Protein AF-A0A4R0TA39-F1 (afdb_monomer)

Solvent-accessible surface area (backbone atoms only — not comparable to full-atom values): 24036 Å² total; per-residue (Å²): 133,84,78,75,70,56,47,59,87,44,51,21,34,24,40,24,73,42,56,45,67,38,98,87,60,24,33,40,33,31,32,36,26,41,21,2,56,48,51,54,71,46,46,33,26,33,66,75,83,68,49,74,41,64,34,78,45,33,25,35,68,78,90,55,86,40,80,41,68,58,48,44,40,50,39,66,30,38,39,23,46,58,44,85,53,48,88,81,56,53,64,30,31,28,38,20,30,60,88,48,59,51,92,66,72,63,99,49,64,77,83,68,69,53,54,30,30,32,42,44,22,38,76,51,67,86,43,42,66,57,50,50,55,48,51,54,60,47,39,41,60,33,87,47,57,44,73,44,84,39,78,42,97,86,62,42,53,32,31,39,33,27,20,71,37,70,68,53,45,51,50,53,52,52,44,42,32,72,76,67,69,45,62,68,46,62,47,68,65,40,44,58,32,46,35,29,36,70,91,68,52,76,44,82,28,69,45,66,76,68,51,79,91,74,70,71,68,47,37,33,39,47,25,22,39,33,45,34,38,32,45,63,90,40,47,67,62,50,52,52,51,38,51,78,42,66,31,43,79,66,58,75,46,71,83,44,101,56,33,31,38,36,38,28,40,28,42,45,65,43,51,69,56,64,38,65,60,50,48,25,61,74,39,76,57,63,42,48,79,48,72,46,86,55,59,72,41,80,51,71,66,39,58,38,42,29,23,54,74,79,44,77,42,64,94,67,32,42,73,36,45,59,86,50,43,56,59,51,26,45,54,51,34,52,51,48,53,73,49,54,79,72,41,73,35,68,45,46,30,33,17,22,48,85,91,46,74,74,29,76,38,71,38,66,40,55,76,81,75,82,58,81,87,58,91,66,88,60,59,66,64,54,48,54,53,50,51,52,51,50,52,49,31,54,53,45,56,76,71,54,79,85,81,76,55,64,68,38,50,51,60,64,44,51,91,62,89,84,83,51,84,56,61,60,54,50,49,56,54,50,58,61,61,75,81,106

Foldseek 3Di:
DDAQAEEQCAFWKWAFAFWDQDPPLGIKTKIATQYHKAFQQFWKAWPVVRDIAGWPFKAAPPPHTDTDGMDTHGDITITRRSDNACVVPDHFIIMTGPVRGDPDHDPTDDQQAFFKKKKKAFQDPVCQVVLVVLLRNVCSRPVNWDWDWDAFPQRGTTIIIGHNADVRVVVSQVCCCPVSVTDIFMFQMAGWKWWQAPVRDTDTDRALVSPDQDHTDWIKFWKKWKKKKAFPVLVVVLVVLCVVQVKDWDDWDDPDPTMIITIIIGGPRSCSPCSVVSVCVSRVNRMDMDIDTDGMDIAQKFWKFKDKLNHTRRSLIDIDHPVCNLVSFAVLQVLLLVLADAAQEKIKIFIDGNPRTRDIDINDHDDDPQCPPVPDPPPPVVVVSVVVSVVVRVVCSVPPDRRGPVLSVSSSRDPDPDPDPPPSVVVVVVVVVVVD

Sequence (436 aa):
MPAPHGDPDAPARALIFDSVYDSYRGIVTYIRMEDGELHDREKVHMMGIGMTHDPIEIGVISPDMTRTKALGAGEVGYIITGAKDVSQSKVGDTLTSAVRPAAEPLPGYRDPKPMVYAGLFPIDNAQFPELRDALDKLKLNDAALIYTPETSVALGFGFRCGFLGLLHMEIVNERLSREFGLDLIQTAPNVTYDVTAEDGSQHHVTNPSEFPDGKIKKIVEPMVAADIITPKEFIGAVMDLCQDHRGIMGTMEYISTDRVEMHYRIPLAEIVFDFFDQLKSRTKGYASLDYHEDGEQSADLVKVDILIQGEKVDAFSAIVHRDKAYSYGVMMTKKLRSLIPRQQFEIPIQAAIGSRIIARENIRALRKDVLAKCYGGDITRKRKLLEKQKAGKKRMKMLGHVEVPQEAFIAALSTGEDSNDRDTKDKIRAAQKTEG

Radius of gyration: 28.84 Å; Cα contacts (8 Å, |Δi|>4): 863; chains: 1; bounding box: 66×56×96 Å

pLDDT: mean 82.74, std 11.48, range [28.34, 94.5]

Mean predicted aligned error: 11.79 Å

InterPro domains:
  IPR000640 Elongation factor EFG, domain V-like [PF00679] (219-304)
  IPR000640 Elongation factor EFG, domain V-like [SM00838] (218-306)
  IPR004161 Translation elongation factor EFTu-like, domain 2 [PF03144] (26-96)
  IPR006297 Elongation factor 4 [MF_00071] (1-418)
  IPR006297 Elongation factor 4 [PTHR43512] (2-414)
  IPR006297 Elongation factor 4 [TIGR01393] (1-415)
  IPR009000 Translation protein, beta-barrel domain superfamily [SSF50447] (1-109)
  IPR013842 GTP-binding protein LepA, C-terminal [PF06421] (308-413)
  IPR035647 EF-G domain III/V-like [SSF54980] (112-191)
  IPR035647 EF-G domain III/V-like [SSF54980] (219-314)
  IPR035654 Elongation factor 4, domain IV [cd03709] (221-300)
  IPR038363 LepA, C-terminal domain superfamily [G3DSA:3.30.70.2570] (300-374)

Nearest PDB structures (foldseek):
  5j8b-assembly1_z  TM=8.027E-01  e=4.204E-55  Thermus thermophilus HB8
  2ywe-assembly1_A  TM=9.495E-01  e=6.627E-50  Aquifex aeolicus VF5
  3cb4-assembly6_F  TM=9.043E-01  e=1.159E-49  Escherichia coli K-12
  3jce-assembly1_x  TM=7.771E-01  e=2.445E-51  Escherichia coli K-12
  3deg-assembly1_C  TM=7.911E-01  e=1.779E-47  Escherichia coli K-12

Structure (mmCIF, N/CA/C/O backbone):
data_AF-A0A4R0TA39-F1
#
_entry.id   AF-A0A4R0TA39-F1
#
loop_
_atom_site.group_PDB
_atom_site.id
_atom_site.type_symbol
_atom_site.label_atom_id
_atom_site.label_alt_id
_atom_site.label_comp_id
_atom_site.label_asym_id
_atom_site.label_entity_id
_atom_site.label_seq_id
_atom_site.pdbx_PDB_ins_code
_atom_site.Cartn_x
_atom_site.Cartn_y
_atom_site.Cartn_z
_atom_site.occupancy
_atom_site.B_iso_or_equiv
_atom_site.auth_seq_id
_atom_site.auth_comp_id
_atom_site.auth_asym_id
_atom_site.auth_atom_id
_atom_site.pdbx_PDB_model_num
ATOM 1 N N . 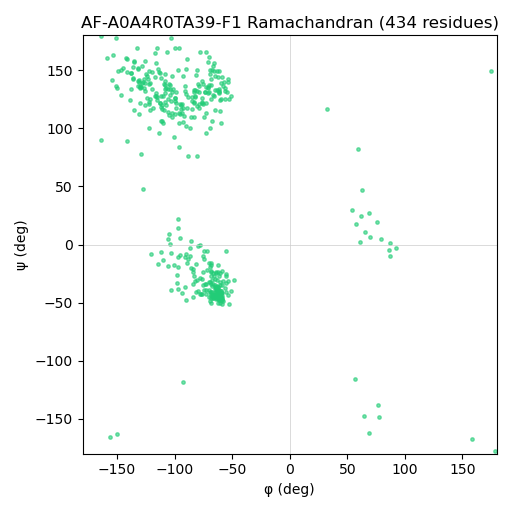MET A 1 1 ? 32.331 -11.649 -19.930 1.00 62.66 1 MET A N 1
ATOM 2 C CA . MET A 1 1 ? 30.983 -11.571 -20.530 1.00 62.66 1 MET A CA 1
ATOM 3 C C . MET A 1 1 ? 31.061 -12.081 -21.959 1.00 62.66 1 MET A C 1
ATOM 5 O O . MET A 1 1 ? 32.059 -11.769 -22.604 1.00 62.66 1 MET A O 1
ATOM 9 N N . PRO A 1 2 ? 30.087 -12.875 -22.433 1.00 80.94 2 PRO A N 1
ATOM 10 C CA . PRO A 1 2 ? 29.966 -13.195 -23.854 1.00 80.94 2 PRO A CA 1
ATOM 11 C C . PRO A 1 2 ? 29.597 -11.938 -24.660 1.00 80.94 2 PRO A C 1
ATOM 13 O O . PRO A 1 2 ? 29.026 -10.997 -24.107 1.00 80.94 2 PRO A O 1
ATOM 16 N N . ALA A 1 3 ? 29.960 -11.917 -25.944 1.00 84.44 3 ALA A N 1
ATOM 17 C CA . ALA A 1 3 ? 29.564 -10.851 -26.863 1.00 84.44 3 ALA A CA 1
ATOM 18 C C . ALA A 1 3 ? 28.043 -10.896 -27.115 1.00 84.44 3 ALA A C 1
ATOM 20 O O . ALA A 1 3 ? 27.466 -11.986 -27.049 1.00 84.44 3 ALA A O 1
ATOM 21 N N . PRO A 1 4 ? 27.392 -9.752 -27.392 1.00 82.94 4 PRO A N 1
ATOM 22 C CA . PRO A 1 4 ? 25.987 -9.742 -27.780 1.00 82.94 4 PRO A CA 1
ATOM 23 C C . PRO A 1 4 ? 25.774 -10.572 -29.053 1.00 82.94 4 PRO A C 1
ATOM 25 O O . PRO A 1 4 ? 26.633 -10.620 -29.936 1.00 82.94 4 PRO A O 1
ATOM 28 N N . HIS A 1 5 ? 24.633 -11.251 -29.115 1.00 79.44 5 HIS A N 1
ATOM 29 C CA . HIS A 1 5 ? 24.205 -12.051 -30.257 1.00 79.44 5 HIS A CA 1
ATOM 30 C C . HIS A 1 5 ? 23.112 -11.287 -31.002 1.00 79.44 5 HIS A C 1
ATOM 32 O O . HIS A 1 5 ? 22.243 -10.718 -30.354 1.00 79.44 5 HIS A O 1
ATOM 38 N N . GLY A 1 6 ? 23.161 -11.293 -32.331 1.00 79.94 6 GLY A N 1
ATOM 39 C CA . GLY A 1 6 ? 22.197 -10.597 -33.177 1.00 79.94 6 GLY A CA 1
ATOM 40 C C . GLY A 1 6 ? 22.597 -10.684 -34.642 1.00 79.94 6 GLY A C 1
ATOM 41 O O . GLY A 1 6 ? 23.791 -10.779 -34.939 1.00 79.94 6 GLY A O 1
ATOM 42 N N . ASP A 1 7 ? 21.619 -10.689 -35.543 1.00 84.19 7 ASP A N 1
ATOM 43 C CA . ASP A 1 7 ? 21.856 -10.636 -36.989 1.00 84.19 7 ASP A CA 1
ATOM 44 C C . ASP A 1 7 ? 21.757 -9.180 -37.488 1.00 84.19 7 ASP A C 1
ATOM 46 O O . ASP A 1 7 ? 20.661 -8.612 -37.474 1.00 84.19 7 ASP A O 1
ATOM 50 N N . PRO A 1 8 ? 22.860 -8.549 -37.937 1.00 83.50 8 PRO A N 1
ATOM 51 C CA . PRO A 1 8 ? 22.835 -7.184 -38.464 1.00 83.50 8 PRO A CA 1
ATOM 52 C C . PRO A 1 8 ? 22.005 -7.017 -39.747 1.00 83.50 8 PRO A C 1
ATOM 54 O O . PRO A 1 8 ? 21.540 -5.914 -40.023 1.00 83.50 8 PRO A O 1
ATOM 57 N N . ASP A 1 9 ? 21.798 -8.083 -40.529 1.00 83.62 9 ASP A N 1
ATOM 58 C CA . ASP A 1 9 ? 21.076 -8.026 -41.811 1.00 83.62 9 ASP A CA 1
ATOM 59 C C . ASP A 1 9 ? 19.561 -8.278 -41.660 1.00 83.62 9 ASP A C 1
ATOM 61 O O . ASP A 1 9 ? 18.765 -8.076 -42.600 1.00 83.62 9 ASP A O 1
ATOM 65 N N . ALA A 1 10 ? 19.131 -8.717 -40.476 1.00 87.12 10 ALA A N 1
ATOM 66 C CA . ALA A 1 10 ? 17.730 -8.925 -40.145 1.00 87.12 10 ALA A CA 1
ATOM 67 C C . ALA A 1 10 ? 16.966 -7.586 -40.010 1.00 87.12 10 ALA A C 1
ATOM 69 O O . ALA A 1 10 ? 17.566 -6.516 -39.890 1.00 87.12 10 ALA A O 1
A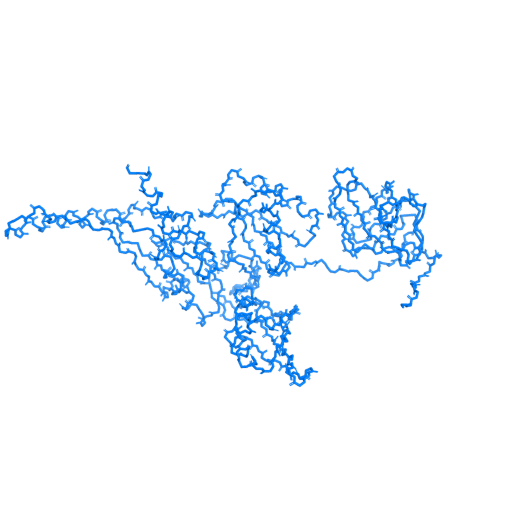TOM 70 N N . PRO A 1 11 ? 15.620 -7.594 -40.080 1.00 87.81 11 PRO A N 1
ATOM 71 C CA . PRO A 1 11 ? 14.819 -6.417 -39.749 1.00 87.81 11 PRO A CA 1
ATOM 72 C C . PRO A 1 11 ? 15.160 -5.887 -38.352 1.00 87.81 11 PRO A C 1
ATOM 74 O O . PRO A 1 11 ? 15.331 -6.677 -37.427 1.00 87.81 11 PRO A O 1
ATOM 77 N N . ALA A 1 12 ? 15.213 -4.562 -38.201 1.00 88.06 12 ALA A N 1
ATOM 78 C CA . ALA A 1 12 ? 15.550 -3.927 -36.934 1.00 88.06 12 ALA A CA 1
ATOM 79 C C . ALA A 1 12 ? 14.607 -4.379 -35.811 1.00 88.06 12 ALA A C 1
ATOM 81 O O . ALA A 1 12 ? 13.384 -4.245 -35.932 1.00 88.06 12 ALA A O 1
ATOM 82 N N . ARG A 1 13 ? 15.175 -4.888 -34.717 1.00 89.75 13 ARG A N 1
ATOM 83 C CA . ARG A 1 13 ? 14.460 -5.225 -33.484 1.00 89.75 13 ARG A CA 1
ATOM 84 C C . ARG A 1 13 ? 15.195 -4.621 -32.305 1.00 89.75 13 ARG A C 1
ATOM 86 O O . ARG A 1 13 ? 16.292 -5.057 -31.961 1.00 89.75 13 ARG A O 1
ATOM 93 N N . ALA A 1 14 ? 14.563 -3.643 -31.676 1.00 90.06 14 ALA A N 1
ATOM 94 C CA . ALA A 1 14 ? 15.072 -2.995 -30.486 1.00 90.06 14 ALA A CA 1
ATOM 95 C C . ALA A 1 14 ? 14.120 -3.238 -29.312 1.00 90.06 14 ALA A C 1
ATOM 97 O O . ALA A 1 14 ? 12.921 -2.981 -29.418 1.00 90.06 14 ALA A O 1
ATOM 98 N N . LEU A 1 15 ? 14.652 -3.723 -28.194 1.00 89.81 15 LEU A N 1
ATOM 99 C CA . LEU A 1 15 ? 13.925 -3.831 -26.937 1.00 89.81 15 LEU A CA 1
ATOM 100 C C . LEU A 1 15 ? 13.968 -2.483 -26.225 1.00 89.81 15 LEU A C 1
ATOM 102 O O . LEU A 1 15 ? 15.053 -1.990 -25.905 1.00 89.81 15 LEU A O 1
ATOM 106 N N . ILE A 1 16 ? 12.802 -1.919 -25.932 1.00 88.38 16 ILE A N 1
ATOM 107 C CA . ILE A 1 16 ? 12.700 -0.793 -25.007 1.00 88.38 16 ILE A CA 1
ATOM 108 C C . ILE A 1 16 ? 12.868 -1.353 -23.597 1.00 88.38 16 ILE A C 1
ATOM 110 O O . ILE A 1 16 ? 12.098 -2.217 -23.197 1.00 88.38 16 ILE A O 1
ATOM 114 N N . PHE A 1 17 ? 13.856 -0.900 -22.831 1.00 85.62 17 PHE A N 1
ATOM 115 C CA . PHE A 1 17 ? 14.050 -1.393 -21.456 1.00 85.62 17 PHE A CA 1
ATOM 116 C C . PHE A 1 17 ? 13.831 -0.325 -20.388 1.00 85.62 17 PHE A C 1
ATOM 118 O O . PHE A 1 17 ? 13.638 -0.678 -19.229 1.00 85.62 17 PHE A O 1
ATOM 125 N N . ASP A 1 18 ? 13.845 0.952 -20.763 1.00 83.06 18 ASP A N 1
ATOM 126 C CA . ASP A 1 18 ? 13.584 2.066 -19.856 1.00 83.06 18 ASP A CA 1
ATOM 127 C C . ASP A 1 18 ? 13.154 3.312 -20.656 1.00 83.06 18 ASP A C 1
ATOM 129 O O . ASP A 1 18 ? 13.383 3.404 -21.866 1.00 83.06 18 ASP A O 1
ATOM 133 N N . SER A 1 19 ? 12.508 4.272 -20.004 1.00 82.50 19 SER A N 1
ATOM 134 C CA . SER A 1 19 ? 12.052 5.521 -20.613 1.00 82.50 19 SER A CA 1
ATOM 135 C C . SER A 1 19 ? 12.043 6.645 -19.587 1.00 82.50 19 SER A C 1
ATOM 137 O O . SER A 1 19 ? 11.526 6.474 -18.488 1.00 82.50 19 SER A O 1
ATOM 139 N N . VAL A 1 20 ? 12.554 7.816 -19.963 1.00 81.00 20 VAL A N 1
ATOM 140 C CA . VAL A 1 20 ? 12.620 8.992 -19.088 1.00 81.00 20 VAL A CA 1
ATOM 141 C C . VAL A 1 20 ? 12.009 10.196 -19.787 1.00 81.00 20 VAL A C 1
ATOM 143 O O . VAL A 1 20 ? 12.227 10.425 -20.979 1.00 81.00 20 VAL A O 1
ATOM 146 N N . TYR A 1 21 ? 11.248 10.992 -19.039 1.00 80.81 21 TYR A N 1
ATOM 147 C CA . TYR A 1 21 ? 10.682 12.233 -19.548 1.00 80.81 21 TYR A CA 1
ATOM 148 C C . TYR A 1 21 ? 11.677 13.398 -19.431 1.00 80.81 21 TYR A C 1
ATOM 150 O O . TYR A 1 21 ? 12.116 13.750 -18.336 1.00 80.81 21 TYR A O 1
ATOM 158 N N . ASP A 1 22 ? 11.975 14.047 -20.558 1.00 81.25 22 ASP A N 1
ATOM 159 C CA . ASP A 1 22 ? 12.727 15.301 -20.628 1.00 81.25 22 ASP A CA 1
ATOM 160 C C . ASP A 1 22 ? 11.792 16.467 -20.994 1.00 81.25 22 ASP A C 1
ATOM 162 O O . ASP A 1 22 ? 10.975 16.387 -21.915 1.00 81.25 22 ASP A O 1
ATOM 166 N N . SER A 1 23 ? 11.917 17.590 -20.284 1.00 76.62 23 SER A N 1
ATOM 167 C CA . SER A 1 23 ? 11.028 18.749 -20.441 1.00 76.62 23 SER A CA 1
ATOM 168 C C . SER A 1 23 ? 11.167 19.478 -21.782 1.00 76.62 23 SER A C 1
ATOM 170 O O . SER A 1 23 ? 10.222 20.147 -22.205 1.00 76.62 23 SER A O 1
ATOM 172 N N . TYR A 1 24 ? 12.307 19.350 -22.462 1.00 79.31 24 TYR A N 1
ATOM 173 C CA . TYR A 1 24 ? 12.580 19.992 -23.749 1.00 79.31 24 TYR A CA 1
ATOM 174 C C . TYR A 1 24 ? 12.456 19.019 -24.917 1.00 79.31 24 TYR A C 1
ATOM 176 O O . TYR A 1 24 ? 11.975 19.396 -25.987 1.00 79.31 24 TYR A O 1
ATOM 184 N N . ARG A 1 25 ? 12.915 17.780 -24.727 1.00 76.88 25 ARG A N 1
ATOM 185 C CA . ARG A 1 25 ? 13.019 16.770 -25.788 1.00 76.88 25 ARG A CA 1
ATOM 186 C C . ARG A 1 25 ? 11.832 15.803 -25.825 1.00 76.88 25 ARG A C 1
ATOM 188 O O . ARG A 1 25 ? 11.675 15.088 -26.812 1.00 76.88 25 ARG A O 1
ATOM 195 N N . GLY A 1 26 ? 10.970 15.819 -24.808 1.00 82.19 26 GLY A N 1
ATOM 196 C CA . GLY A 1 26 ? 9.896 14.844 -24.644 1.00 82.19 26 GLY A CA 1
ATOM 197 C C . GLY A 1 26 ? 10.438 13.526 -24.096 1.00 82.19 26 GLY A C 1
ATOM 198 O O . GLY A 1 26 ? 11.403 13.509 -23.337 1.00 82.19 26 GLY A O 1
ATOM 199 N N . ILE A 1 27 ? 9.816 12.410 -24.464 1.00 81.12 27 ILE A N 1
ATOM 200 C CA . ILE A 1 27 ? 10.208 11.098 -23.941 1.00 81.12 27 ILE A CA 1
ATOM 201 C C . ILE A 1 27 ? 11.486 10.615 -24.619 1.00 81.12 27 ILE A C 1
ATOM 203 O O . ILE A 1 27 ? 11.537 10.431 -25.839 1.00 81.12 27 ILE A O 1
ATOM 207 N N . VAL A 1 28 ? 12.502 10.369 -23.799 1.00 87.44 28 VAL A N 1
ATOM 208 C CA . VAL A 1 28 ? 13.735 9.692 -24.182 1.00 87.44 28 VAL A CA 1
ATOM 209 C C . VAL A 1 28 ? 13.561 8.217 -23.856 1.00 87.44 28 VAL A C 1
ATOM 211 O O . VAL A 1 28 ? 13.437 7.835 -22.697 1.00 87.44 28 VAL A O 1
ATOM 214 N N . THR A 1 29 ? 13.515 7.384 -24.889 1.00 88.06 29 THR A N 1
ATOM 215 C CA . THR A 1 29 ? 13.329 5.939 -24.743 1.00 88.06 29 THR A CA 1
ATOM 216 C C . THR A 1 29 ? 14.675 5.246 -24.862 1.00 88.06 29 THR A C 1
ATOM 218 O O . THR A 1 29 ? 15.380 5.447 -25.852 1.00 88.06 29 THR A O 1
ATOM 221 N N . TYR A 1 30 ? 15.034 4.429 -23.878 1.00 89.69 30 TYR A N 1
ATOM 222 C CA . TYR A 1 30 ? 16.251 3.634 -23.900 1.00 89.69 30 TYR A CA 1
ATOM 223 C C . TYR A 1 30 ? 16.001 2.300 -24.576 1.00 89.69 30 TYR A C 1
ATOM 225 O O . TYR A 1 30 ? 15.079 1.558 -24.226 1.00 89.69 30 TYR A O 1
ATOM 233 N N . ILE A 1 31 ? 16.842 2.012 -25.562 1.00 90.81 31 ILE A N 1
ATOM 234 C CA . ILE A 1 31 ? 16.697 0.852 -26.422 1.00 90.81 31 ILE A CA 1
ATOM 235 C C . ILE A 1 31 ? 17.972 0.030 -26.443 1.00 90.81 31 ILE A C 1
ATOM 237 O O . ILE A 1 31 ? 19.088 0.553 -26.447 1.00 90.81 31 ILE A O 1
ATOM 241 N N . ARG A 1 32 ? 17.790 -1.283 -26.484 1.00 91.12 32 ARG A N 1
ATOM 242 C CA . ARG A 1 32 ? 18.840 -2.239 -26.802 1.00 91.12 32 ARG A CA 1
ATOM 243 C C . ARG A 1 32 ? 18.503 -2.887 -28.134 1.00 91.12 32 ARG A C 1
ATOM 245 O O . ARG A 1 32 ? 17.450 -3.505 -28.265 1.00 91.12 32 ARG A O 1
ATOM 252 N N . MET A 1 33 ? 19.403 -2.769 -29.099 1.00 90.31 33 MET A N 1
ATOM 253 C CA . MET A 1 33 ? 19.285 -3.468 -30.372 1.00 90.31 33 MET A CA 1
ATOM 254 C C . MET A 1 33 ? 19.581 -4.953 -30.160 1.00 90.31 33 MET A C 1
ATOM 256 O O . MET A 1 33 ? 20.669 -5.301 -29.702 1.00 90.31 33 MET A O 1
ATOM 260 N N . GLU A 1 34 ? 18.635 -5.827 -30.492 1.00 88.94 34 GLU A N 1
ATOM 261 C CA . GLU A 1 34 ? 18.891 -7.271 -30.568 1.00 88.94 34 GLU A CA 1
ATOM 262 C C . GLU A 1 34 ? 19.260 -7.668 -32.000 1.00 88.94 34 GLU A C 1
ATOM 264 O O . GLU A 1 34 ? 20.227 -8.392 -32.192 1.00 88.94 34 GLU A O 1
ATOM 269 N N . ASP A 1 35 ? 18.571 -7.132 -33.014 1.00 89.19 35 ASP A N 1
ATOM 270 C CA . ASP A 1 35 ? 18.849 -7.434 -34.423 1.00 89.19 35 ASP A CA 1
ATOM 271 C C . ASP A 1 35 ? 18.710 -6.210 -35.322 1.00 89.19 35 ASP A C 1
ATOM 273 O O . ASP A 1 35 ? 18.002 -5.251 -35.000 1.00 89.19 35 ASP A O 1
ATOM 277 N N . GLY A 1 36 ? 19.336 -6.293 -36.492 1.00 88.38 36 GLY A N 1
ATOM 278 C CA . GLY A 1 36 ? 19.289 -5.272 -37.525 1.00 88.38 36 GLY A CA 1
ATOM 279 C C . GLY A 1 36 ? 20.009 -3.981 -37.145 1.00 88.38 36 GLY A C 1
ATOM 280 O O . GLY A 1 36 ? 20.827 -3.926 -36.225 1.00 88.38 36 GLY A O 1
ATOM 281 N N . GLU A 1 37 ? 19.680 -2.922 -37.875 1.00 89.06 37 GLU A N 1
ATOM 282 C CA . GLU A 1 37 ? 20.242 -1.587 -37.694 1.00 89.06 37 GLU A CA 1
ATOM 283 C C . GLU A 1 37 ? 19.129 -0.539 -37.813 1.00 89.06 37 GLU A C 1
ATOM 285 O O . GLU A 1 37 ? 18.305 -0.603 -38.728 1.00 89.06 37 GLU A O 1
ATOM 290 N N . LEU A 1 38 ? 19.096 0.422 -36.887 1.00 88.38 38 LEU A N 1
ATOM 291 C CA . LEU A 1 38 ? 18.196 1.578 -36.933 1.00 88.38 38 LEU A CA 1
ATOM 292 C C . LEU A 1 38 ? 18.971 2.826 -37.312 1.00 88.38 38 LEU A C 1
ATOM 294 O O . LEU A 1 38 ? 19.925 3.188 -36.626 1.00 88.38 38 LEU A O 1
ATOM 298 N N . HIS A 1 39 ? 18.522 3.515 -38.356 1.00 87.31 39 HIS A N 1
ATOM 299 C CA . HIS A 1 39 ? 19.156 4.743 -38.823 1.00 87.31 39 HIS A CA 1
ATOM 300 C C . HIS A 1 39 ? 18.470 6.000 -38.278 1.00 87.31 39 HIS A C 1
ATOM 302 O O . HIS A 1 39 ? 17.258 6.045 -38.054 1.00 87.31 39 HIS A O 1
ATOM 308 N N . ASP A 1 40 ? 19.251 7.069 -38.112 1.00 82.38 40 ASP A N 1
ATOM 309 C CA . ASP A 1 40 ? 18.733 8.393 -37.767 1.00 82.38 40 ASP A CA 1
ATOM 310 C C . ASP A 1 40 ? 17.680 8.847 -38.798 1.00 82.38 40 ASP A C 1
ATOM 312 O O . ASP A 1 40 ? 17.891 8.745 -40.009 1.00 82.38 40 ASP A O 1
ATOM 316 N N . ARG A 1 41 ? 16.552 9.383 -38.309 1.00 77.56 41 ARG A N 1
ATOM 317 C CA . ARG A 1 41 ? 15.374 9.818 -39.095 1.00 77.56 41 ARG A CA 1
ATOM 318 C C . ARG A 1 41 ? 14.601 8.714 -39.828 1.00 77.56 41 ARG A C 1
ATOM 320 O O . ARG A 1 41 ? 13.738 9.030 -40.651 1.00 77.56 41 ARG A O 1
ATOM 327 N N . GLU A 1 42 ? 14.873 7.443 -39.560 1.00 84.31 42 GLU A N 1
ATOM 328 C CA . GLU A 1 42 ? 14.039 6.354 -40.065 1.00 84.31 42 GLU A CA 1
ATOM 329 C C . GLU A 1 42 ? 12.729 6.265 -39.274 1.00 84.31 42 GLU A C 1
ATOM 331 O O . GLU A 1 42 ? 12.728 6.382 -38.053 1.00 84.31 42 GLU A O 1
ATOM 336 N N . LYS A 1 43 ? 11.593 6.049 -39.950 1.00 88.00 43 LYS A N 1
ATOM 337 C CA . LYS A 1 43 ? 10.311 5.854 -39.259 1.00 88.00 43 LYS A CA 1
ATOM 338 C C . LYS A 1 43 ? 10.344 4.570 -38.446 1.00 88.00 43 LYS A C 1
ATOM 340 O O . LYS A 1 43 ? 10.597 3.501 -39.001 1.00 88.00 43 LYS A O 1
ATOM 345 N N . VAL A 1 44 ? 10.006 4.672 -37.168 1.00 88.69 44 VAL A N 1
ATOM 346 C CA . VAL A 1 44 ? 9.987 3.536 -36.245 1.00 88.69 44 VAL A CA 1
ATOM 347 C C . VAL A 1 44 ? 8.556 3.152 -35.910 1.00 88.69 44 VAL A C 1
ATOM 349 O O . VAL A 1 44 ? 7.689 4.009 -35.754 1.00 88.69 44 VAL A O 1
ATOM 352 N N . HIS A 1 45 ? 8.301 1.856 -35.822 1.00 88.62 45 HIS A N 1
ATOM 353 C CA . HIS A 1 45 ? 7.015 1.282 -35.469 1.00 88.62 45 HIS A CA 1
ATOM 354 C C . HIS A 1 45 ? 7.144 0.537 -34.142 1.00 88.62 45 HIS A C 1
ATOM 356 O O . HIS A 1 45 ? 8.021 -0.313 -33.991 1.00 88.62 45 HIS A O 1
ATOM 362 N N . MET A 1 46 ? 6.284 0.864 -33.181 1.00 87.50 46 MET A N 1
ATOM 363 C CA . MET A 1 46 ? 6.188 0.148 -31.912 1.00 87.50 46 MET A CA 1
ATOM 364 C C . MET A 1 46 ? 5.185 -0.992 -32.061 1.00 87.50 46 MET A C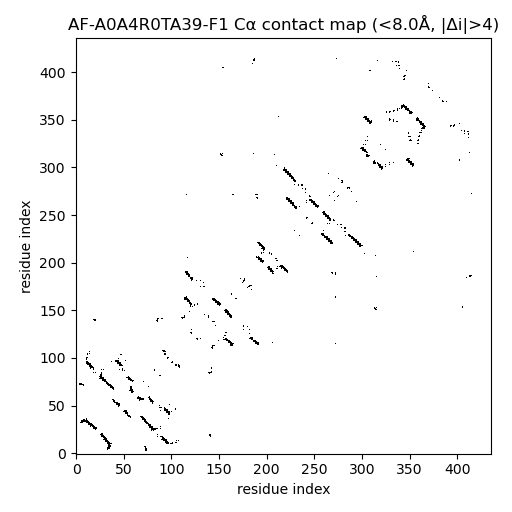 1
ATOM 366 O O . MET A 1 46 ? 4.015 -0.745 -32.352 1.00 87.50 46 MET A O 1
ATOM 370 N N . MET A 1 47 ? 5.639 -2.235 -31.908 1.00 85.31 47 MET A N 1
ATOM 371 C CA . MET A 1 47 ? 4.837 -3.417 -32.237 1.00 85.31 47 MET A CA 1
ATOM 372 C C . MET A 1 47 ? 3.725 -3.697 -31.218 1.00 85.31 47 MET A C 1
ATOM 374 O O . MET A 1 47 ? 2.658 -4.166 -31.605 1.00 85.31 47 MET A O 1
ATOM 378 N N . GLY A 1 48 ? 3.947 -3.413 -29.935 1.00 78.00 48 GLY A N 1
ATOM 379 C CA . GLY A 1 48 ? 2.984 -3.642 -28.859 1.00 78.00 48 GLY A CA 1
ATOM 380 C C . GLY A 1 48 ? 1.869 -2.602 -28.835 1.00 78.00 48 GLY A C 1
ATOM 381 O O . GLY A 1 48 ? 0.701 -2.955 -28.682 1.00 78.00 48 GLY A O 1
ATOM 382 N N . ILE A 1 49 ? 2.210 -1.325 -29.028 1.00 77.50 49 ILE A N 1
ATOM 383 C CA . ILE A 1 49 ? 1.228 -0.225 -29.076 1.00 77.50 49 ILE A CA 1
ATOM 384 C C . ILE A 1 49 ? 0.591 -0.093 -30.474 1.00 77.50 49 ILE A C 1
ATOM 386 O O . ILE A 1 49 ? -0.546 0.363 -30.605 1.00 77.50 49 ILE A O 1
ATOM 390 N N . GLY A 1 50 ? 1.299 -0.498 -31.533 1.00 81.94 50 GLY A N 1
ATOM 391 C CA . GLY A 1 50 ? 0.847 -0.384 -32.923 1.00 81.94 50 GLY A CA 1
ATOM 392 C C . GLY A 1 50 ? 0.944 1.034 -33.497 1.00 81.94 50 GLY A C 1
ATOM 393 O O . GLY A 1 50 ? 0.281 1.345 -34.490 1.00 81.94 50 GLY A O 1
ATOM 394 N N . MET A 1 51 ? 1.746 1.911 -32.887 1.00 82.38 51 MET A N 1
ATOM 395 C CA . MET A 1 51 ? 1.941 3.297 -33.326 1.00 82.38 51 MET A CA 1
ATOM 396 C C . MET A 1 51 ? 3.266 3.476 -34.068 1.00 82.38 51 MET A C 1
ATOM 398 O O . MET A 1 51 ? 4.278 2.854 -33.750 1.00 82.38 51 MET A O 1
ATOM 402 N N . THR A 1 52 ? 3.257 4.353 -35.072 1.00 86.56 52 THR A N 1
ATOM 403 C CA . THR A 1 52 ? 4.448 4.717 -35.849 1.00 86.56 52 THR A CA 1
ATOM 404 C C . THR A 1 52 ? 4.872 6.132 -35.489 1.00 86.56 52 THR A C 1
ATOM 406 O O . THR A 1 52 ? 4.052 7.050 -35.532 1.00 86.56 52 THR A O 1
ATOM 409 N N . HIS A 1 53 ? 6.153 6.309 -35.181 1.00 84.69 53 HIS A N 1
ATOM 410 C CA . HIS A 1 53 ? 6.746 7.584 -34.803 1.00 84.69 53 HIS A CA 1
ATOM 411 C C . HIS A 1 53 ? 7.855 7.993 -35.776 1.00 84.69 53 HIS A C 1
ATOM 413 O O . HIS A 1 53 ? 8.568 7.158 -36.336 1.00 84.69 53 HIS A O 1
ATOM 419 N N . ASP A 1 54 ? 8.004 9.303 -35.948 1.00 86.25 54 ASP A N 1
ATOM 420 C CA . ASP A 1 54 ? 9.124 9.925 -36.647 1.00 86.25 54 ASP A CA 1
ATOM 421 C C . ASP A 1 54 ? 10.164 10.355 -35.594 1.00 86.25 54 ASP A C 1
ATOM 423 O O . ASP A 1 54 ? 9.926 11.331 -34.875 1.00 86.25 54 ASP A O 1
ATOM 427 N N . PRO A 1 55 ? 11.291 9.635 -35.435 1.00 84.94 55 PRO A N 1
ATOM 428 C CA . PRO A 1 55 ? 12.277 9.973 -34.422 1.00 84.94 55 PRO A CA 1
ATOM 429 C C . PRO A 1 55 ? 13.021 11.263 -34.771 1.00 84.94 55 PRO A C 1
ATOM 431 O O . PRO A 1 55 ? 13.440 11.495 -35.906 1.00 84.94 55 PRO A O 1
ATOM 434 N N . ILE A 1 56 ? 13.202 12.100 -33.754 1.00 87.06 56 ILE A N 1
ATOM 435 C CA . ILE A 1 56 ? 13.943 13.361 -33.810 1.00 87.06 56 ILE A CA 1
ATOM 436 C C . ILE A 1 56 ? 15.450 13.080 -33.794 1.00 87.06 56 ILE A C 1
ATOM 438 O O . ILE A 1 56 ? 16.230 13.715 -34.517 1.00 87.06 56 ILE A O 1
ATOM 442 N N . GLU A 1 57 ? 15.852 12.145 -32.933 1.00 87.81 57 GLU A N 1
ATOM 443 C CA . GLU A 1 57 ? 17.245 11.839 -32.644 1.00 87.81 57 GLU A CA 1
ATOM 444 C C . GLU A 1 57 ? 17.406 10.395 -32.165 1.00 87.81 57 GLU A C 1
ATOM 446 O O . GLU A 1 57 ? 16.584 9.893 -31.396 1.00 87.81 57 GLU A O 1
ATOM 451 N N . ILE A 1 58 ? 18.497 9.765 -32.599 1.00 89.81 58 ILE A N 1
ATOM 452 C CA . ILE A 1 58 ? 19.011 8.498 -32.081 1.00 89.81 58 ILE A CA 1
ATOM 453 C C . ILE A 1 58 ? 20.457 8.730 -31.622 1.00 89.81 58 ILE A C 1
ATOM 455 O O . ILE A 1 58 ? 21.200 9.503 -32.240 1.00 89.81 58 ILE A O 1
ATOM 459 N N . GLY A 1 59 ? 20.861 8.096 -30.525 1.00 90.81 59 GLY A N 1
ATOM 460 C CA . GLY A 1 59 ? 22.209 8.253 -29.993 1.00 90.81 59 GLY A CA 1
ATOM 461 C C . GLY A 1 59 ? 22.617 7.185 -28.992 1.00 90.81 59 GLY A C 1
ATOM 462 O O . GLY A 1 59 ? 21.844 6.295 -28.645 1.00 90.81 59 GLY A O 1
ATOM 463 N N . VAL A 1 60 ? 23.848 7.307 -28.503 1.00 91.75 60 VAL A N 1
ATOM 464 C CA . VAL A 1 60 ? 24.406 6.496 -27.413 1.00 91.75 60 VAL A CA 1
ATOM 465 C C . VAL A 1 60 ? 24.716 7.381 -26.211 1.00 91.75 60 VAL A C 1
ATOM 467 O O . VAL A 1 60 ? 24.933 8.587 -26.350 1.00 91.75 60 VAL A O 1
ATOM 470 N N . ILE A 1 61 ? 24.754 6.787 -25.022 1.00 87.06 61 ILE A N 1
ATOM 471 C CA . ILE A 1 61 ? 25.091 7.492 -23.780 1.00 87.06 61 ILE A CA 1
ATOM 472 C C . ILE A 1 61 ? 26.462 7.036 -23.317 1.00 87.06 61 ILE A C 1
ATOM 474 O O . ILE A 1 61 ? 26.648 5.865 -22.994 1.00 87.06 61 ILE A O 1
ATOM 478 N N . SER A 1 62 ? 27.426 7.959 -23.290 1.00 81.50 62 SER A N 1
ATOM 479 C CA . SER A 1 62 ? 28.765 7.667 -22.773 1.00 81.50 62 SER A CA 1
ATOM 480 C C . SER A 1 62 ? 29.573 8.939 -22.476 1.00 81.50 62 SER A C 1
ATOM 482 O O . SER A 1 62 ? 30.356 9.370 -23.326 1.00 81.50 62 SER A O 1
ATOM 484 N N . PRO A 1 63 ? 29.508 9.507 -21.258 1.00 81.44 63 PRO A N 1
ATOM 485 C CA . PRO A 1 63 ? 28.444 9.424 -20.249 1.00 81.44 63 PRO A CA 1
ATOM 486 C C . PRO A 1 63 ? 27.281 10.390 -20.538 1.00 81.44 63 PRO A C 1
ATOM 488 O O . PRO A 1 63 ? 26.192 10.214 -20.004 1.00 81.44 63 PRO A O 1
ATOM 491 N N . ASP A 1 64 ? 27.508 11.380 -21.402 1.00 85.69 64 ASP A N 1
ATOM 492 C CA . ASP A 1 64 ? 26.489 12.293 -21.909 1.00 85.69 64 ASP A CA 1
ATOM 493 C C . ASP A 1 64 ? 25.844 11.732 -23.186 1.00 85.69 64 ASP A C 1
ATOM 495 O O . ASP A 1 64 ? 26.412 10.883 -23.886 1.00 85.69 64 ASP A O 1
ATOM 499 N N . MET A 1 65 ? 24.650 12.231 -23.506 1.00 86.31 65 MET A N 1
ATOM 500 C CA . MET A 1 65 ? 23.926 11.883 -24.729 1.00 86.31 65 MET A CA 1
ATOM 501 C C . MET A 1 65 ? 24.680 12.372 -25.971 1.00 86.31 65 MET A C 1
ATOM 503 O O . MET A 1 65 ? 24.835 13.576 -26.184 1.00 86.31 65 MET A O 1
ATOM 507 N N . THR A 1 66 ? 25.124 11.431 -26.806 1.00 88.69 66 THR A N 1
ATOM 508 C CA . THR A 1 66 ? 25.821 11.707 -28.066 1.00 88.69 66 THR A CA 1
ATOM 509 C C . THR A 1 66 ? 25.017 11.153 -29.237 1.00 88.69 66 THR A C 1
ATOM 511 O O . THR A 1 66 ? 24.835 9.941 -29.356 1.00 88.69 66 THR A O 1
ATOM 514 N N . ARG A 1 67 ? 24.574 12.037 -30.139 1.00 89.50 67 ARG A N 1
ATOM 515 C CA . ARG A 1 67 ? 23.855 11.653 -31.362 1.00 89.50 67 ARG A CA 1
ATOM 516 C C . ARG A 1 67 ? 24.725 10.770 -32.255 1.00 89.50 67 ARG A C 1
ATOM 518 O O . ARG A 1 67 ? 25.855 11.139 -32.584 1.00 89.50 67 ARG A O 1
ATOM 525 N N . THR A 1 68 ? 24.168 9.656 -32.714 1.00 88.88 68 THR A N 1
ATOM 526 C CA . THR A 1 68 ? 24.808 8.735 -33.663 1.00 88.88 68 THR A CA 1
ATOM 527 C C . THR A 1 68 ? 24.010 8.661 -34.961 1.00 88.88 68 THR A C 1
ATOM 529 O O . THR A 1 68 ? 22.893 9.164 -35.064 1.00 88.88 68 THR A O 1
ATOM 532 N N . LYS A 1 69 ? 24.630 8.114 -36.012 1.00 87.44 69 LYS A N 1
ATOM 533 C CA . LYS A 1 69 ? 23.981 7.968 -37.327 1.00 87.44 69 LYS A CA 1
ATOM 534 C C . LYS A 1 69 ? 23.097 6.729 -37.404 1.00 87.44 69 LYS A C 1
ATOM 536 O O . LYS A 1 69 ? 22.120 6.739 -38.146 1.00 87.44 69 LYS A O 1
ATOM 541 N N . ALA A 1 70 ? 23.474 5.691 -36.672 1.00 88.50 70 ALA A N 1
ATOM 542 C CA . ALA A 1 70 ? 22.749 4.446 -36.580 1.00 88.50 70 ALA A CA 1
ATOM 543 C C . ALA A 1 70 ? 23.047 3.765 -35.238 1.00 88.50 70 ALA A C 1
ATOM 545 O O . ALA A 1 70 ? 24.012 4.137 -34.558 1.00 88.50 70 ALA A O 1
ATOM 546 N N . LEU A 1 71 ? 22.197 2.807 -34.879 1.00 89.75 71 LEU A N 1
ATOM 547 C CA . LEU A 1 71 ? 22.418 1.830 -33.817 1.00 89.75 71 LEU A CA 1
ATOM 548 C C . LEU A 1 71 ? 22.312 0.432 -34.425 1.00 89.75 71 LEU A C 1
ATOM 550 O O . LEU A 1 71 ? 21.275 0.093 -34.998 1.00 89.75 71 LEU A O 1
ATOM 554 N N . GLY A 1 72 ? 23.376 -0.354 -34.311 1.00 89.44 72 GLY A N 1
ATOM 555 C CA . GLY A 1 72 ? 23.461 -1.722 -34.821 1.00 89.44 72 GLY A CA 1
ATOM 556 C C . GLY A 1 72 ? 23.148 -2.787 -33.768 1.00 89.44 72 GLY A C 1
ATOM 557 O O . GLY A 1 72 ? 23.072 -2.505 -32.572 1.00 89.44 72 GLY A O 1
ATOM 558 N N . ALA A 1 73 ? 22.989 -4.034 -34.214 1.00 88.94 73 ALA A N 1
ATOM 559 C CA . ALA A 1 73 ? 22.726 -5.188 -33.356 1.00 88.94 73 ALA A CA 1
ATOM 560 C C . ALA A 1 73 ? 23.733 -5.301 -32.191 1.00 88.94 73 ALA A C 1
ATOM 562 O O . ALA A 1 73 ? 24.950 -5.288 -32.386 1.00 88.94 73 ALA A O 1
ATOM 563 N N . GLY A 1 74 ? 23.217 -5.426 -30.967 1.00 87.12 74 GLY A N 1
ATOM 564 C CA . GLY A 1 74 ? 23.997 -5.496 -29.731 1.00 87.12 74 GLY A CA 1
ATOM 565 C C . GLY A 1 74 ? 24.341 -4.145 -29.097 1.00 87.12 74 GLY A C 1
ATOM 566 O O . GLY A 1 74 ? 24.820 -4.127 -27.960 1.00 87.12 74 GLY A O 1
ATOM 567 N N . GLU A 1 75 ? 24.094 -3.025 -29.779 1.00 90.44 75 GLU A N 1
ATOM 568 C CA . GLU A 1 75 ? 24.319 -1.692 -29.221 1.00 90.44 75 GLU A CA 1
ATOM 569 C C . GLU A 1 75 ? 23.167 -1.251 -28.305 1.00 90.44 75 GLU A C 1
ATOM 571 O O . GLU A 1 75 ? 22.002 -1.625 -28.473 1.00 90.44 75 GLU A O 1
ATOM 576 N N . VAL A 1 76 ? 23.510 -0.429 -27.312 1.00 91.88 76 VAL A N 1
ATOM 577 C CA . VAL A 1 76 ? 22.565 0.180 -26.372 1.00 91.88 76 VAL A CA 1
ATOM 578 C C . VAL A 1 76 ? 22.597 1.686 -26.571 1.00 91.88 76 VAL A C 1
ATOM 580 O O . VAL A 1 76 ? 23.666 2.299 -26.581 1.00 91.88 76 VAL A O 1
ATOM 583 N N . GLY A 1 77 ? 21.422 2.284 -26.711 1.00 92.19 77 GLY A N 1
ATOM 584 C CA . GLY A 1 77 ? 21.291 3.700 -26.998 1.00 92.19 77 GLY A CA 1
ATOM 585 C C . GLY A 1 77 ? 19.955 4.268 -26.553 1.00 92.19 77 GLY A C 1
ATOM 586 O O . GLY A 1 77 ? 19.214 3.664 -25.777 1.00 92.19 77 GLY A O 1
ATOM 587 N N . TYR A 1 78 ? 19.656 5.459 -27.051 1.00 91.19 78 TYR A N 1
ATOM 588 C CA . TYR A 1 78 ? 18.390 6.136 -26.835 1.00 91.19 78 TYR A CA 1
ATOM 589 C C . TYR A 1 78 ? 17.780 6.582 -28.160 1.00 91.19 78 TYR A C 1
ATOM 591 O O . TYR A 1 78 ? 18.481 6.856 -29.137 1.00 91.19 78 TYR A O 1
ATOM 599 N N . ILE A 1 79 ? 16.458 6.703 -28.158 1.00 89.69 79 ILE A N 1
ATOM 600 C CA . ILE A 1 79 ? 15.667 7.278 -29.237 1.00 89.69 79 ILE A CA 1
ATOM 601 C C . ILE A 1 79 ? 14.708 8.321 -28.670 1.00 89.69 79 ILE A C 1
ATOM 603 O O . ILE A 1 79 ? 14.061 8.113 -27.642 1.00 89.69 79 ILE A O 1
ATOM 607 N N . ILE A 1 80 ? 14.624 9.462 -29.347 1.00 88.31 80 ILE A N 1
ATOM 608 C CA . ILE A 1 80 ? 13.725 10.559 -28.997 1.00 88.31 80 ILE A CA 1
ATOM 609 C C . ILE A 1 80 ? 12.654 10.635 -30.076 1.00 88.31 80 ILE A C 1
ATOM 611 O O . ILE A 1 80 ? 12.916 11.078 -31.192 1.00 88.31 80 ILE A O 1
ATOM 615 N N . THR A 1 81 ? 11.440 10.201 -29.753 1.00 79.50 81 THR A N 1
ATOM 616 C CA . THR A 1 81 ? 10.303 10.179 -30.691 1.00 79.50 81 THR A CA 1
ATOM 617 C C . THR A 1 81 ? 9.484 11.469 -30.668 1.00 79.50 81 THR A C 1
ATOM 619 O O . THR A 1 81 ? 8.578 11.640 -31.480 1.00 79.50 81 THR A O 1
ATOM 622 N N . GLY A 1 82 ? 9.764 12.378 -29.725 1.00 74.25 82 GLY A N 1
ATOM 623 C CA . GLY A 1 82 ? 8.957 13.581 -29.492 1.00 74.25 82 GLY A CA 1
ATOM 624 C C . GLY A 1 82 ? 7.575 13.291 -28.897 1.00 74.25 82 GLY A C 1
ATOM 625 O O . GLY A 1 82 ? 6.764 14.210 -28.756 1.00 74.25 82 GLY A O 1
ATOM 626 N N . ALA A 1 83 ? 7.297 12.031 -28.540 1.00 72.81 83 ALA A N 1
ATOM 627 C CA . ALA A 1 83 ? 6.104 11.665 -27.801 1.00 72.81 83 ALA A CA 1
ATOM 628 C C . ALA A 1 83 ? 6.089 12.408 -26.455 1.00 72.81 83 ALA A C 1
ATOM 630 O O . ALA A 1 83 ? 7.121 12.566 -25.797 1.00 72.81 83 ALA A O 1
ATOM 631 N N . LYS A 1 84 ? 4.907 12.899 -26.070 1.00 69.94 84 LYS A N 1
ATOM 632 C CA . LYS A 1 84 ? 4.687 13.605 -24.795 1.00 69.94 84 LYS A CA 1
ATOM 633 C C . LYS A 1 84 ? 4.042 12.727 -23.728 1.00 69.94 84 LYS A C 1
ATOM 635 O O . LYS A 1 84 ? 4.073 13.091 -22.561 1.00 69.94 84 LYS A O 1
ATOM 640 N N . ASP A 1 85 ? 3.442 11.615 -24.138 1.00 67.31 85 ASP A N 1
ATOM 641 C CA . ASP A 1 85 ? 2.733 10.693 -23.259 1.00 67.31 85 ASP A CA 1
ATOM 642 C C . ASP A 1 85 ? 3.486 9.364 -23.193 1.00 67.31 85 ASP A C 1
ATOM 644 O O . ASP A 1 85 ? 3.747 8.743 -24.223 1.00 67.31 85 ASP A O 1
ATOM 648 N N . VAL A 1 86 ? 3.870 8.961 -21.983 1.00 65.94 86 VAL A N 1
ATOM 649 C CA . VAL A 1 86 ? 4.696 7.768 -21.721 1.00 65.94 86 VAL A CA 1
ATOM 650 C C . VAL A 1 86 ? 3.927 6.488 -22.007 1.00 65.94 86 VAL A C 1
ATOM 652 O O . VAL A 1 86 ? 4.523 5.473 -22.345 1.00 65.94 86 VAL A O 1
ATOM 655 N N . SER A 1 87 ? 2.594 6.551 -22.054 1.00 65.62 87 SER A N 1
ATOM 656 C CA . SER A 1 87 ? 1.785 5.446 -22.575 1.00 65.62 87 SER A CA 1
ATOM 657 C C . SER A 1 87 ? 2.054 5.128 -24.053 1.00 65.62 87 SER A C 1
ATOM 659 O O . SER A 1 87 ? 1.726 4.026 -24.490 1.00 65.62 87 SER A O 1
ATOM 661 N N . GLN A 1 88 ? 2.673 6.049 -24.807 1.00 68.75 88 GLN A N 1
ATOM 662 C CA . GLN A 1 88 ? 3.102 5.846 -26.197 1.00 68.75 88 GLN A CA 1
ATOM 663 C C . GLN A 1 88 ? 4.497 5.212 -26.312 1.00 68.75 88 GLN A C 1
ATOM 665 O O . GLN A 1 88 ? 4.941 4.967 -27.426 1.00 68.75 88 GLN A O 1
ATOM 670 N N . SER A 1 89 ? 5.195 4.962 -25.199 1.00 70.50 89 SER A N 1
ATOM 671 C CA . SER A 1 89 ? 6.473 4.244 -25.167 1.00 70.50 89 SER A CA 1
ATOM 672 C C . SER A 1 89 ? 6.509 3.341 -23.938 1.00 70.50 89 SER A C 1
ATOM 674 O O . SER A 1 89 ? 6.899 3.753 -22.847 1.00 70.50 89 SER A O 1
ATOM 676 N N . LYS A 1 90 ? 6.028 2.106 -24.099 1.00 72.44 90 LYS A N 1
ATOM 677 C CA . LYS A 1 90 ? 5.969 1.138 -23.004 1.00 72.44 90 LYS A CA 1
ATOM 678 C C . LYS A 1 90 ? 7.309 0.435 -22.835 1.00 72.44 90 LYS A C 1
ATOM 680 O O . LYS A 1 90 ? 7.881 -0.078 -23.797 1.00 72.44 90 LYS A O 1
ATOM 685 N N . VAL A 1 91 ? 7.766 0.351 -21.586 1.00 79.56 91 VAL A N 1
ATOM 686 C CA . VAL A 1 91 ? 8.896 -0.504 -21.221 1.00 79.56 91 VAL A CA 1
ATOM 687 C C . VAL A 1 91 ? 8.589 -1.937 -21.644 1.00 79.56 91 VAL A C 1
ATOM 689 O O . VAL A 1 91 ? 7.493 -2.444 -21.426 1.00 79.56 91 VAL A O 1
ATOM 692 N N . GLY A 1 92 ? 9.560 -2.562 -22.300 1.00 79.19 92 GLY A N 1
ATOM 693 C CA . GLY A 1 92 ? 9.501 -3.923 -22.798 1.00 79.19 92 GLY A CA 1
ATOM 694 C C . GLY A 1 92 ? 8.733 -4.139 -24.098 1.00 79.19 92 GLY A C 1
ATOM 695 O O . GLY A 1 92 ? 8.605 -5.285 -24.532 1.00 79.19 92 GLY A O 1
ATOM 696 N N . ASP A 1 93 ? 8.262 -3.067 -24.736 1.00 84.44 93 ASP A N 1
ATOM 697 C CA . ASP A 1 93 ? 7.790 -3.121 -26.115 1.00 84.44 93 ASP A CA 1
ATOM 698 C C . ASP A 1 93 ? 8.975 -3.311 -27.092 1.00 84.44 93 ASP A C 1
ATOM 700 O O . ASP A 1 93 ? 10.138 -3.016 -26.791 1.00 84.44 93 ASP A O 1
ATOM 704 N N . THR A 1 94 ? 8.675 -3.842 -28.277 1.00 88.44 94 THR A N 1
ATOM 705 C CA . THR A 1 94 ? 9.613 -4.006 -29.386 1.00 88.44 94 THR A CA 1
ATOM 706 C C . THR A 1 94 ? 9.432 -2.888 -30.396 1.00 88.44 94 THR A C 1
ATOM 708 O O . THR A 1 94 ? 8.363 -2.710 -30.986 1.00 88.44 94 THR A O 1
ATOM 711 N N . LEU A 1 95 ? 10.518 -2.175 -30.652 1.00 88.69 95 LEU A N 1
ATOM 712 C CA . LEU A 1 95 ? 10.606 -1.150 -31.673 1.00 88.69 95 LEU A CA 1
ATOM 713 C C . LEU A 1 95 ? 11.259 -1.736 -32.930 1.00 88.69 95 LEU A C 1
ATOM 715 O O . LEU A 1 95 ? 12.295 -2.397 -32.866 1.00 88.69 95 LEU A O 1
ATOM 719 N N . THR A 1 96 ? 10.638 -1.500 -34.083 1.00 90.62 96 THR A N 1
ATOM 720 C CA . THR A 1 96 ? 11.109 -1.970 -35.391 1.00 90.62 96 THR A CA 1
ATOM 721 C C . THR A 1 96 ? 11.075 -0.855 -36.438 1.00 90.62 96 THR A C 1
ATOM 723 O O . THR A 1 96 ? 10.508 0.212 -36.204 1.00 90.62 96 THR A O 1
ATOM 726 N N . SER A 1 97 ? 11.685 -1.073 -37.603 1.00 89.25 97 SER A N 1
ATOM 727 C CA . SER A 1 97 ? 11.575 -0.148 -38.737 1.00 89.25 97 SER A CA 1
ATOM 728 C C . SER A 1 97 ? 10.167 -0.207 -39.334 1.00 89.25 97 SER A C 1
ATOM 730 O O . SER A 1 97 ? 9.638 -1.282 -39.602 1.00 89.25 97 SER A O 1
ATOM 732 N N . ALA A 1 98 ? 9.556 0.943 -39.615 1.00 86.44 98 ALA A N 1
ATOM 733 C CA . ALA A 1 98 ? 8.273 0.997 -40.318 1.00 86.44 98 ALA A CA 1
ATOM 734 C C . ALA A 1 98 ? 8.399 0.635 -41.811 1.00 86.44 98 ALA A C 1
ATOM 736 O O . ALA A 1 98 ? 7.409 0.276 -42.446 1.00 86.44 98 ALA A O 1
ATOM 737 N N . VAL A 1 99 ? 9.603 0.754 -42.383 1.00 84.69 99 VAL A N 1
ATOM 738 C CA . VAL A 1 99 ? 9.883 0.425 -43.790 1.00 84.69 99 VAL A CA 1
ATOM 739 C C . VAL A 1 99 ? 10.098 -1.077 -43.953 1.00 84.69 99 VAL A C 1
ATOM 741 O O . VAL A 1 99 ? 9.607 -1.675 -44.911 1.00 84.69 99 VAL A O 1
ATOM 744 N N . ARG A 1 100 ? 10.808 -1.690 -43.001 1.00 85.06 100 ARG A N 1
ATOM 745 C CA . ARG A 1 100 ? 11.060 -3.132 -42.948 1.00 85.06 100 ARG A CA 1
ATOM 746 C C . ARG A 1 100 ? 10.702 -3.657 -41.550 1.00 85.06 100 ARG A C 1
ATOM 748 O O . ARG A 1 100 ? 11.611 -3.878 -40.750 1.00 85.06 100 ARG A O 1
ATOM 755 N N . PRO A 1 101 ? 9.404 -3.841 -41.250 1.00 85.56 101 PRO A N 1
ATOM 756 C CA . PRO A 1 101 ? 8.973 -4.293 -39.935 1.00 85.56 101 PRO A CA 1
ATOM 757 C C . PRO A 1 101 ? 9.395 -5.739 -39.686 1.00 85.56 101 PRO A C 1
ATOM 759 O O . PRO A 1 101 ? 9.357 -6.586 -40.584 1.00 85.56 101 PRO A O 1
ATOM 762 N N . ALA A 1 102 ? 9.787 -6.024 -38.450 1.00 85.25 102 ALA A N 1
ATOM 763 C CA . ALA A 1 102 ? 10.008 -7.381 -37.984 1.00 85.25 102 ALA A CA 1
ATOM 764 C C . ALA A 1 102 ? 8.694 -8.181 -37.975 1.00 85.25 102 ALA A C 1
ATOM 766 O O . ALA A 1 102 ? 7.621 -7.645 -37.704 1.00 85.25 102 ALA A O 1
ATOM 767 N N . ALA A 1 103 ? 8.785 -9.480 -38.273 1.00 82.56 103 ALA A N 1
ATOM 768 C CA . ALA A 1 103 ? 7.624 -10.373 -38.308 1.00 82.56 103 ALA A CA 1
ATOM 769 C C . ALA A 1 103 ? 7.088 -10.711 -36.908 1.00 82.56 103 ALA A C 1
ATOM 771 O O . ALA A 1 103 ? 5.881 -10.861 -36.737 1.00 82.56 103 ALA A O 1
ATOM 772 N N . GLU A 1 104 ? 7.976 -10.820 -35.918 1.00 83.88 104 GLU A N 1
ATOM 773 C CA . GLU A 1 104 ? 7.626 -11.182 -34.546 1.00 83.88 104 GLU A CA 1
ATOM 774 C C . GLU A 1 104 ? 8.253 -10.192 -33.559 1.00 83.88 104 GLU A C 1
ATOM 776 O O . GLU A 1 104 ? 9.443 -9.867 -33.700 1.00 83.88 104 GLU A O 1
ATOM 781 N N . PRO A 1 105 ? 7.480 -9.718 -32.563 1.00 84.56 105 PRO A N 1
ATOM 782 C CA . PRO A 1 105 ? 8.024 -8.916 -31.481 1.00 84.56 105 PRO A CA 1
ATOM 783 C C . PRO A 1 105 ? 8.978 -9.763 -30.634 1.00 84.56 105 PRO A C 1
ATOM 785 O O . PRO A 1 105 ? 8.880 -10.992 -30.583 1.00 84.56 105 PRO A O 1
ATOM 788 N N . LEU A 1 106 ? 9.907 -9.102 -29.949 1.00 82.44 106 LEU A N 1
ATOM 789 C CA . LEU A 1 106 ? 10.733 -9.765 -28.950 1.00 82.44 106 LEU A CA 1
ATOM 790 C C . LEU A 1 106 ? 9.835 -10.271 -27.808 1.00 82.44 106 LEU A C 1
ATOM 792 O O . LEU A 1 106 ? 8.804 -9.655 -27.519 1.00 82.44 106 LEU A O 1
ATOM 796 N N . PRO A 1 107 ? 10.199 -11.386 -27.147 1.00 76.06 107 PRO A N 1
ATOM 797 C CA . PRO A 1 107 ? 9.499 -11.832 -25.950 1.00 76.06 107 PRO A CA 1
ATOM 798 C C . PRO A 1 107 ? 9.593 -10.727 -24.890 1.00 76.06 107 PRO A C 1
ATOM 800 O O . PRO A 1 107 ? 10.653 -10.497 -24.312 1.00 76.06 107 PRO A O 1
ATOM 803 N N . GLY A 1 108 ? 8.487 -10.010 -24.692 1.00 65.81 108 GLY A N 1
ATOM 804 C CA . GLY A 1 108 ? 8.487 -8.714 -24.024 1.00 65.81 108 GLY A CA 1
ATOM 805 C C . GLY A 1 108 ? 7.324 -8.532 -23.054 1.00 65.81 108 GLY A C 1
ATOM 806 O O . GLY A 1 108 ? 6.167 -8.726 -23.410 1.00 65.81 108 GLY A O 1
ATOM 807 N N . TYR A 1 109 ? 7.719 -8.212 -21.820 1.00 61.62 109 TYR A N 1
ATOM 808 C CA . TYR A 1 109 ? 7.070 -7.465 -20.734 1.00 61.62 109 TYR A CA 1
ATOM 809 C C . TYR A 1 109 ? 5.546 -7.533 -20.571 1.00 61.62 109 TYR A C 1
ATOM 811 O O . TYR A 1 109 ? 4.754 -7.050 -21.376 1.00 61.62 109 TYR A O 1
ATOM 819 N N . ARG A 1 110 ? 5.139 -8.087 -19.426 1.00 62.38 110 ARG A N 1
ATOM 820 C CA . ARG A 1 110 ? 3.772 -7.975 -18.916 1.00 62.38 110 ARG A CA 1
ATOM 821 C C . ARG A 1 110 ? 3.608 -6.607 -18.269 1.00 62.38 110 ARG A C 1
ATOM 823 O O . ARG A 1 110 ? 4.476 -6.212 -17.495 1.00 62.38 110 ARG A O 1
ATOM 830 N N . ASP A 1 111 ? 2.483 -5.943 -18.535 1.00 64.94 111 ASP A N 1
ATOM 831 C CA . ASP A 1 111 ? 2.136 -4.710 -17.831 1.00 64.94 111 ASP A CA 1
ATOM 832 C C . ASP A 1 111 ? 2.204 -4.963 -16.307 1.00 64.94 111 ASP A C 1
ATOM 834 O O . ASP A 1 111 ? 1.568 -5.912 -15.821 1.00 64.94 111 ASP A O 1
ATOM 838 N N . PRO A 1 112 ? 2.983 -4.165 -15.554 1.00 68.88 112 PRO A N 1
ATOM 839 C CA . PRO A 1 112 ? 3.086 -4.303 -14.113 1.00 68.88 112 PRO A CA 1
ATOM 840 C C . PRO A 1 112 ? 1.705 -4.091 -13.497 1.00 68.88 112 PRO A C 1
ATOM 842 O O . PRO A 1 112 ? 1.127 -3.008 -13.584 1.00 68.88 112 PRO A O 1
ATOM 845 N N . LYS A 1 113 ? 1.154 -5.140 -12.883 1.00 72.19 113 LYS A N 1
ATOM 846 C CA . LYS A 1 113 ? -0.110 -5.038 -12.157 1.00 72.19 113 LYS A CA 1
ATOM 847 C C . LYS A 1 113 ? 0.161 -4.489 -10.758 1.00 72.19 113 LYS A C 1
ATOM 849 O O . LYS A 1 113 ? 1.002 -5.055 -10.056 1.00 72.19 113 LYS A O 1
ATOM 854 N N . PRO A 1 114 ? -0.540 -3.429 -10.325 1.00 79.81 114 PRO A N 1
ATOM 855 C CA . PRO A 1 114 ? -0.457 -2.984 -8.946 1.00 79.81 114 PRO A CA 1
ATOM 856 C C . PRO A 1 114 ? -0.934 -4.079 -7.996 1.00 79.81 114 PRO A C 1
ATOM 858 O O . PRO A 1 114 ? -2.015 -4.639 -8.172 1.00 79.81 114 PRO A O 1
ATOM 861 N N . MET A 1 115 ? -0.127 -4.358 -6.981 1.00 78.56 115 MET A N 1
ATOM 862 C CA . MET A 1 115 ? -0.419 -5.354 -5.948 1.00 78.56 115 MET A CA 1
ATOM 863 C C . MET A 1 115 ? -0.998 -4.700 -4.689 1.00 78.56 115 MET A C 1
ATOM 865 O O . MET A 1 115 ? -1.735 -5.328 -3.929 1.00 78.56 115 MET A O 1
ATOM 869 N N . VAL A 1 116 ? -0.676 -3.423 -4.467 1.00 84.88 116 VAL A N 1
ATOM 870 C CA . VAL A 1 116 ? -1.047 -2.669 -3.268 1.00 84.88 116 VAL A CA 1
ATOM 871 C C . VAL A 1 116 ? -1.742 -1.385 -3.675 1.00 84.88 116 VAL A C 1
ATOM 873 O O . VAL A 1 116 ? -1.259 -0.671 -4.543 1.00 84.88 116 VAL A O 1
ATOM 876 N N . TYR A 1 117 ? -2.848 -1.060 -3.023 1.00 86.50 117 TYR A N 1
ATOM 877 C CA . TYR A 1 117 ? -3.572 0.185 -3.220 1.00 86.50 117 TYR A CA 1
ATOM 878 C C . TYR A 1 117 ? -3.578 1.002 -1.934 1.00 86.50 117 TYR A C 1
ATOM 880 O O . TYR A 1 117 ? -3.671 0.447 -0.845 1.00 86.50 117 TYR A O 1
ATOM 888 N N . ALA A 1 118 ? -3.501 2.323 -2.052 1.00 86.94 118 ALA A N 1
ATOM 889 C CA . ALA A 1 118 ? -3.714 3.243 -0.942 1.00 86.94 118 ALA A CA 1
ATOM 890 C C . ALA A 1 118 ? -4.357 4.536 -1.451 1.00 86.94 118 ALA A C 1
ATOM 892 O O . ALA A 1 118 ? -4.158 4.942 -2.596 1.00 86.94 118 ALA A O 1
ATOM 893 N N . GLY A 1 119 ? -5.150 5.182 -0.603 1.00 88.25 119 GLY A N 1
ATOM 894 C CA . GLY A 1 119 ? -5.655 6.523 -0.857 1.00 88.25 119 GLY A CA 1
ATOM 895 C C . GLY A 1 119 ? -4.620 7.572 -0.457 1.00 88.25 119 GLY A C 1
ATOM 896 O O . GLY A 1 119 ? -4.082 7.514 0.649 1.00 88.25 119 GLY A O 1
ATOM 897 N N . LEU A 1 120 ? -4.363 8.527 -1.347 1.00 89.25 120 LEU A N 1
ATOM 898 C CA . LEU A 1 120 ? -3.557 9.723 -1.121 1.00 89.25 120 LEU A CA 1
ATOM 899 C C . LEU A 1 120 ? -4.469 10.949 -1.123 1.00 89.25 120 LEU A C 1
ATOM 901 O O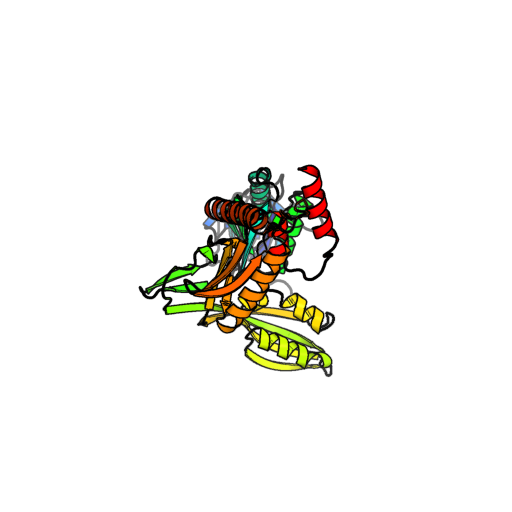 . LEU A 1 120 ? -5.130 11.244 -2.120 1.00 89.25 120 LEU A O 1
ATOM 905 N N . PHE A 1 121 ? -4.489 11.673 -0.009 1.00 88.00 121 PHE A N 1
ATOM 906 C CA . PHE A 1 121 ? -5.319 12.859 0.186 1.00 88.00 121 PHE A CA 1
ATOM 907 C C . PHE A 1 121 ? -4.438 14.034 0.607 1.00 88.00 121 PHE A C 1
ATOM 909 O O . PHE A 1 121 ? -3.624 13.865 1.512 1.00 88.00 121 PHE A O 1
ATOM 916 N N . PRO A 1 122 ? -4.565 15.223 0.005 1.00 88.88 122 PRO A N 1
ATOM 917 C CA . PRO A 1 122 ? -3.833 16.386 0.482 1.00 88.88 122 PRO A CA 1
ATOM 918 C C . PRO A 1 122 ? -4.374 16.827 1.850 1.00 88.88 122 PRO A C 1
ATOM 920 O O . PRO A 1 122 ? -5.569 16.697 2.123 1.00 88.88 122 PRO A O 1
ATOM 923 N N . ILE A 1 123 ? -3.507 17.351 2.724 1.00 84.19 123 ILE A N 1
ATOM 924 C CA . ILE A 1 123 ? -3.966 17.941 3.995 1.00 84.19 123 ILE A CA 1
ATOM 925 C C . ILE A 1 123 ? -4.872 19.147 3.714 1.00 84.19 123 ILE A C 1
ATOM 927 O O . ILE A 1 123 ? -5.921 19.288 4.347 1.00 84.19 123 ILE A O 1
ATOM 931 N N . ASP A 1 124 ? -4.489 19.982 2.744 1.00 83.88 124 ASP A N 1
ATOM 932 C CA . ASP A 1 124 ? -5.306 21.084 2.246 1.00 83.88 124 ASP A CA 1
ATOM 933 C C . ASP A 1 124 ? -6.027 20.686 0.950 1.00 83.88 124 ASP A C 1
ATOM 935 O O . ASP A 1 124 ? -5.413 20.448 -0.091 1.00 83.88 124 ASP A O 1
ATOM 939 N N . ASN A 1 125 ? -7.360 20.676 0.989 1.00 81.12 125 ASN A N 1
ATOM 940 C CA . ASN A 1 125 ? -8.195 20.384 -0.177 1.00 81.12 125 ASN A CA 1
ATOM 941 C C . ASN A 1 125 ? -7.962 21.357 -1.349 1.00 81.12 125 ASN A C 1
ATOM 943 O O . ASN A 1 125 ? -8.239 20.998 -2.495 1.00 81.12 125 ASN A O 1
ATOM 947 N N . ALA A 1 126 ? -7.442 22.566 -1.103 1.00 85.31 126 ALA A N 1
ATOM 948 C CA . ALA A 1 126 ? -7.077 23.499 -2.168 1.00 85.31 126 ALA A CA 1
ATOM 949 C C . ALA A 1 126 ? -5.934 22.972 -3.054 1.00 85.31 126 ALA A C 1
ATOM 951 O O . ALA A 1 126 ? -5.866 23.339 -4.226 1.00 85.31 126 ALA A O 1
ATOM 952 N N . GLN A 1 127 ? -5.091 22.070 -2.534 1.00 87.69 127 GLN A N 1
ATOM 953 C CA . GLN A 1 127 ? -3.966 21.465 -3.254 1.00 87.69 127 GLN A CA 1
ATOM 954 C C . GLN A 1 127 ? -4.361 20.238 -4.085 1.00 87.69 127 GLN A C 1
ATOM 956 O O . GLN A 1 127 ? -3.509 19.623 -4.720 1.00 87.69 127 GLN A O 1
ATOM 961 N N . PHE A 1 128 ? -5.644 19.865 -4.140 1.00 89.44 128 PHE A N 1
ATOM 962 C CA . PHE A 1 128 ? -6.096 18.746 -4.974 1.00 89.44 128 PHE A CA 1
ATOM 963 C C . PHE A 1 128 ? -5.679 18.865 -6.461 1.00 89.44 128 PHE A C 1
ATOM 965 O O . PHE A 1 128 ? -5.212 17.869 -7.021 1.00 89.44 128 PHE A O 1
ATOM 972 N N . PRO A 1 129 ? -5.779 20.041 -7.121 1.00 91.25 129 PRO A N 1
ATOM 973 C CA . PRO A 1 129 ? -5.274 20.210 -8.485 1.00 91.25 129 PRO A CA 1
ATOM 974 C C . PRO A 1 129 ? -3.753 20.033 -8.578 1.00 91.25 129 PRO A C 1
ATOM 976 O O . PRO A 1 129 ? -3.272 19.401 -9.512 1.00 91.25 129 PRO A O 1
ATOM 979 N N . GLU A 1 130 ? -3.004 20.528 -7.589 1.00 91.31 130 GLU A N 1
ATOM 980 C CA . GLU A 1 130 ? -1.543 20.388 -7.535 1.00 91.31 130 GLU A CA 1
ATOM 981 C C . GLU A 1 130 ? -1.131 18.919 -7.372 1.00 91.31 130 GLU A C 1
ATOM 983 O O . GLU A 1 130 ? -0.214 18.459 -8.051 1.00 91.31 130 GLU A O 1
ATOM 988 N N . LEU A 1 131 ? -1.849 18.158 -6.537 1.00 91.44 131 LEU A N 1
ATOM 989 C CA . LEU A 1 131 ? -1.654 16.717 -6.380 1.00 91.44 131 LEU A CA 1
ATOM 990 C C . LEU A 1 131 ? -1.917 15.966 -7.686 1.00 91.44 131 LEU A C 1
ATOM 992 O O . LEU A 1 131 ? -1.149 15.076 -8.043 1.00 91.44 131 LEU A O 1
ATOM 996 N N . ARG A 1 132 ? -2.969 16.336 -8.421 1.00 91.12 132 ARG A N 1
ATOM 997 C CA . ARG A 1 132 ? -3.245 15.749 -9.735 1.00 91.12 132 ARG A CA 1
ATOM 998 C C . ARG A 1 132 ? -2.094 15.995 -10.706 1.00 91.12 132 ARG A C 1
ATOM 1000 O O . ARG A 1 132 ? -1.597 15.050 -11.309 1.00 91.12 132 ARG A O 1
ATOM 1007 N N . ASP A 1 133 ? -1.654 17.245 -10.816 1.00 89.12 133 ASP A N 1
ATOM 1008 C CA . ASP A 1 133 ? -0.568 17.631 -11.715 1.00 89.12 133 ASP A CA 1
ATOM 1009 C C . ASP A 1 133 ? 0.759 16.957 -11.326 1.00 89.12 133 ASP A C 1
ATOM 1011 O O . ASP A 1 133 ? 1.557 16.591 -12.194 1.00 89.12 133 ASP A O 1
ATOM 1015 N N . ALA A 1 134 ? 1.006 16.777 -10.025 1.00 90.94 134 ALA A N 1
ATOM 1016 C CA . ALA A 1 134 ? 2.165 16.057 -9.512 1.00 90.94 134 ALA A CA 1
ATOM 1017 C C . ALA A 1 134 ? 2.105 14.562 -9.858 1.00 90.94 134 ALA A C 1
ATOM 1019 O O . ALA A 1 134 ? 3.085 14.022 -10.368 1.00 90.94 134 ALA A O 1
ATOM 1020 N N . LEU A 1 135 ? 0.955 13.907 -9.658 1.00 90.75 135 LEU A N 1
ATOM 1021 C CA . LEU A 1 135 ? 0.743 12.507 -10.043 1.00 90.75 135 LEU A CA 1
ATOM 1022 C C . LEU A 1 135 ? 0.872 12.305 -11.555 1.00 90.75 135 LEU A C 1
ATOM 1024 O O . LEU A 1 135 ? 1.492 11.333 -11.978 1.00 90.75 135 LEU A O 1
ATOM 1028 N N . ASP A 1 136 ? 0.360 13.231 -12.369 1.00 86.19 136 ASP A N 1
ATOM 1029 C CA . ASP A 1 136 ? 0.522 13.197 -13.825 1.00 86.19 136 ASP A CA 1
ATOM 1030 C C . ASP A 1 136 ? 1.995 13.279 -14.228 1.00 86.19 136 ASP A C 1
ATOM 1032 O O . ASP A 1 136 ? 2.468 12.461 -15.014 1.00 86.19 136 ASP A O 1
ATOM 1036 N N . LYS A 1 137 ? 2.760 14.205 -13.638 1.00 83.94 137 LYS A N 1
ATOM 1037 C CA . LYS A 1 137 ? 4.208 14.310 -13.881 1.00 83.94 137 LYS A CA 1
ATOM 1038 C C . LYS A 1 137 ? 4.978 13.086 -13.394 1.00 83.94 137 LYS A C 1
ATOM 1040 O O . LYS A 1 137 ? 5.956 12.694 -14.027 1.00 83.94 137 LYS A O 1
ATOM 1045 N N . LEU A 1 138 ? 4.571 12.491 -12.276 1.00 85.50 138 LEU A N 1
ATOM 1046 C CA . LEU A 1 138 ? 5.256 11.334 -11.710 1.00 85.50 138 LEU A CA 1
ATOM 1047 C C . LEU A 1 138 ? 4.971 10.068 -12.526 1.00 85.50 138 LEU A C 1
ATOM 1049 O O . LEU A 1 138 ? 5.900 9.322 -12.825 1.00 85.50 138 LEU A O 1
ATOM 1053 N N . LYS A 1 139 ? 3.733 9.903 -13.002 1.00 83.31 139 LYS A N 1
ATOM 1054 C CA . LYS A 1 139 ? 3.321 8.839 -13.927 1.00 83.31 139 LYS A CA 1
ATOM 1055 C C . LYS A 1 139 ? 4.070 8.877 -15.262 1.00 83.31 139 LYS A C 1
ATOM 1057 O O . LYS A 1 139 ? 4.214 7.846 -15.909 1.00 83.31 139 LYS A O 1
ATOM 1062 N N . LEU A 1 140 ? 4.591 10.038 -15.672 1.00 74.00 140 LEU A N 1
ATOM 1063 C CA . LEU A 1 140 ? 5.460 10.111 -16.851 1.00 74.00 140 LEU A CA 1
ATOM 1064 C C . LEU A 1 140 ? 6.802 9.386 -16.654 1.00 74.00 140 LEU A C 1
ATOM 1066 O O . LEU A 1 140 ? 7.438 8.995 -17.621 1.00 74.00 140 LEU A O 1
ATOM 1070 N N . ASN A 1 141 ? 7.257 9.223 -15.417 1.00 74.12 141 ASN A N 1
ATOM 1071 C CA . ASN A 1 141 ? 8.504 8.517 -15.130 1.00 74.12 141 ASN A CA 1
ATOM 1072 C C . ASN A 1 141 ? 8.257 7.124 -14.541 1.00 74.12 141 ASN A C 1
ATOM 1074 O O . ASN A 1 141 ? 9.156 6.293 -14.565 1.00 74.12 141 ASN A O 1
ATOM 1078 N N . ASP A 1 142 ? 7.058 6.871 -14.013 1.00 77.94 142 ASP A N 1
ATOM 1079 C CA . ASP A 1 142 ? 6.684 5.601 -13.402 1.00 77.94 142 ASP A CA 1
ATOM 1080 C C . ASP A 1 142 ? 5.461 4.991 -14.096 1.00 77.94 142 ASP A C 1
ATOM 1082 O O . ASP A 1 142 ? 4.313 5.366 -13.841 1.00 77.94 142 ASP A O 1
ATOM 1086 N N . ALA A 1 143 ? 5.717 4.024 -14.978 1.00 69.19 143 ALA A N 1
ATOM 1087 C CA . ALA A 1 143 ? 4.677 3.320 -15.722 1.00 69.19 143 ALA A CA 1
ATOM 1088 C C . ALA A 1 143 ? 3.826 2.380 -14.847 1.00 69.19 143 ALA A C 1
ATOM 1090 O O . ALA A 1 143 ? 2.752 1.958 -15.278 1.00 69.19 143 ALA A O 1
ATOM 1091 N N . ALA A 1 144 ? 4.284 2.037 -13.638 1.00 77.50 144 ALA A N 1
ATOM 1092 C CA . ALA A 1 144 ? 3.575 1.130 -12.742 1.00 77.50 144 ALA A CA 1
ATOM 1093 C C . ALA A 1 144 ? 2.593 1.856 -11.810 1.00 77.50 144 ALA A C 1
ATOM 1095 O O . ALA A 1 144 ? 1.708 1.217 -11.236 1.00 77.50 144 ALA A O 1
ATOM 1096 N N . LEU A 1 145 ? 2.721 3.179 -11.666 1.00 85.69 145 LEU A N 1
ATOM 1097 C CA . LEU A 1 145 ? 1.789 3.991 -10.892 1.00 85.69 145 LEU A CA 1
ATOM 1098 C C . LEU A 1 145 ? 0.451 4.143 -11.630 1.00 85.69 145 LEU A C 1
ATOM 1100 O O . LEU A 1 145 ? 0.329 4.823 -12.654 1.00 85.69 145 LEU A O 1
ATOM 1104 N N . ILE A 1 146 ? -0.596 3.558 -11.056 1.00 86.44 146 ILE A N 1
ATOM 1105 C CA . ILE A 1 146 ? -1.978 3.745 -11.506 1.00 86.44 146 ILE A CA 1
ATOM 1106 C C . ILE A 1 146 ? -2.691 4.595 -10.469 1.00 86.44 146 ILE A C 1
ATOM 1108 O O . ILE A 1 146 ? -2.529 4.364 -9.279 1.00 86.44 146 ILE A O 1
ATOM 1112 N N . TYR A 1 147 ? -3.499 5.565 -10.887 1.00 90.38 147 TYR A N 1
ATOM 1113 C CA . TYR A 1 147 ? -4.286 6.345 -9.944 1.00 90.38 147 TYR A CA 1
ATOM 1114 C C . TYR A 1 147 ? -5.679 6.656 -10.496 1.00 90.38 147 TYR A C 1
ATOM 1116 O O . TYR A 1 147 ? -5.869 6.794 -11.706 1.00 90.38 147 TYR A O 1
ATOM 1124 N N . THR A 1 148 ? -6.662 6.756 -9.603 1.00 89.19 148 THR A N 1
ATOM 1125 C CA . THR A 1 148 ? -8.051 7.116 -9.922 1.00 89.19 148 THR A CA 1
ATOM 1126 C C . THR A 1 148 ? -8.575 8.129 -8.903 1.00 89.19 148 THR A C 1
ATOM 1128 O O . THR A 1 148 ? -8.203 8.043 -7.736 1.00 89.19 148 THR A O 1
ATOM 1131 N N . PRO A 1 149 ? -9.385 9.126 -9.299 1.00 89.81 149 PRO A N 1
ATOM 1132 C CA . PRO A 1 149 ? -9.958 10.073 -8.345 1.00 89.81 149 PRO A CA 1
ATOM 1133 C C . PRO A 1 149 ? -10.860 9.359 -7.333 1.00 89.81 149 PRO A C 1
ATOM 1135 O O . PRO A 1 149 ? -11.710 8.560 -7.720 1.00 89.81 149 PRO A O 1
ATOM 1138 N N . GLU A 1 150 ? -10.704 9.683 -6.053 1.00 85.12 150 GLU A N 1
ATOM 1139 C CA . GLU A 1 150 ? -11.499 9.142 -4.951 1.00 85.12 150 GLU A CA 1
ATOM 1140 C C . GLU A 1 150 ? -11.998 10.290 -4.067 1.00 85.12 150 GLU A C 1
ATOM 1142 O O . GLU A 1 150 ? -11.293 11.266 -3.810 1.00 85.12 150 GLU A O 1
ATOM 1147 N N . THR A 1 151 ? -13.232 10.177 -3.586 1.00 82.38 151 THR A N 1
ATOM 1148 C CA . THR A 1 151 ? -13.817 11.124 -2.634 1.00 82.38 151 THR A CA 1
ATOM 1149 C C . THR A 1 151 ? -14.098 10.423 -1.319 1.00 82.38 151 THR A C 1
ATOM 1151 O O . THR A 1 151 ? -14.848 9.449 -1.286 1.00 82.38 151 THR A O 1
ATOM 1154 N N . SER A 1 152 ? -13.547 10.955 -0.233 1.00 75.44 152 SER A N 1
ATOM 1155 C CA . SER A 1 152 ? -13.783 10.490 1.128 1.00 75.44 152 SER A CA 1
ATOM 1156 C C . SER A 1 152 ? -14.626 11.505 1.889 1.00 75.44 152 SER A C 1
ATOM 1158 O O . SER A 1 152 ? -14.377 12.708 1.827 1.00 75.44 152 SER A O 1
ATOM 1160 N N . VAL A 1 153 ? -15.595 11.022 2.669 1.00 70.19 153 VAL A N 1
ATOM 1161 C CA . VAL A 1 153 ? -16.443 11.876 3.520 1.00 70.19 153 VAL A CA 1
ATOM 1162 C C . VAL A 1 153 ? -15.609 12.650 4.549 1.00 70.19 153 VAL A C 1
ATOM 1164 O O . VAL A 1 153 ? -15.958 13.773 4.897 1.00 70.19 153 VAL A O 1
ATOM 1167 N N . ALA A 1 154 ? -14.503 12.065 5.022 1.00 68.25 154 ALA A N 1
ATOM 1168 C CA . ALA A 1 154 ? -13.672 12.647 6.076 1.00 68.25 154 ALA A CA 1
ATOM 1169 C C . ALA A 1 154 ? -12.443 13.404 5.549 1.00 68.25 154 ALA A C 1
ATOM 1171 O O . ALA A 1 154 ? -12.018 14.374 6.168 1.00 68.25 154 ALA A O 1
ATOM 1172 N N . LEU A 1 155 ? -11.858 12.951 4.436 1.00 74.88 155 LEU A N 1
ATOM 1173 C CA . LEU A 1 155 ? -10.615 13.513 3.890 1.00 74.88 155 LEU A CA 1
ATOM 1174 C C . LEU A 1 155 ? -10.837 14.422 2.676 1.00 74.88 155 LEU A C 1
ATOM 1176 O O . LEU A 1 155 ? -9.900 15.072 2.230 1.00 74.88 155 LEU A O 1
ATOM 1180 N N . GLY A 1 156 ? -12.061 14.494 2.152 1.00 82.75 156 GLY A N 1
ATOM 1181 C CA . GLY A 1 156 ? -12.366 15.283 0.966 1.00 82.75 156 GLY A CA 1
ATOM 1182 C C . GLY A 1 156 ? -11.901 14.598 -0.317 1.00 82.75 156 GLY A C 1
ATOM 1183 O O . GLY A 1 156 ? -12.106 13.395 -0.504 1.00 82.75 156 GLY A O 1
ATOM 1184 N N . PHE A 1 157 ? -11.329 15.376 -1.231 1.00 87.19 157 PHE A N 1
ATOM 1185 C CA . PHE A 1 157 ? -10.935 14.900 -2.556 1.00 87.19 157 PHE A CA 1
ATOM 1186 C C . PHE A 1 157 ? -9.500 14.374 -2.535 1.00 87.19 157 PHE A C 1
ATOM 1188 O O . PHE A 1 157 ? -8.586 15.069 -2.101 1.00 87.19 157 PHE A O 1
ATOM 1195 N N . GLY A 1 158 ? -9.291 13.168 -3.051 1.00 89.81 158 GLY A N 1
ATOM 1196 C CA . GLY A 1 158 ? -7.972 12.562 -3.176 1.00 89.81 158 GLY A CA 1
ATOM 1197 C C . GLY A 1 158 ? -7.888 11.608 -4.357 1.00 89.81 158 GLY A C 1
ATOM 1198 O O . GLY A 1 158 ? -8.717 11.629 -5.271 1.00 89.81 158 GLY A O 1
ATOM 1199 N N . PHE A 1 159 ? -6.860 10.770 -4.339 1.00 91.12 159 PHE A N 1
ATOM 1200 C CA . PHE A 1 159 ? -6.617 9.772 -5.366 1.00 91.12 159 PHE A CA 1
ATOM 1201 C C . PHE A 1 159 ? -6.386 8.408 -4.746 1.00 91.12 159 PHE A C 1
ATOM 1203 O O . PHE A 1 159 ? -5.606 8.251 -3.812 1.00 91.12 159 PHE A O 1
ATOM 1210 N N . ARG A 1 160 ? -7.023 7.401 -5.326 1.00 89.38 160 ARG A N 1
ATOM 1211 C CA . ARG A 1 160 ? -6.710 6.005 -5.092 1.00 89.38 160 ARG A CA 1
ATOM 1212 C C . ARG A 1 160 ? -5.552 5.608 -5.987 1.00 89.38 160 ARG A C 1
ATOM 1214 O O . ARG A 1 160 ? -5.737 5.511 -7.199 1.00 89.38 160 ARG A O 1
ATOM 1221 N N . CYS A 1 161 ? -4.391 5.367 -5.397 1.00 90.44 161 CYS A N 1
ATOM 1222 C CA . CYS A 1 161 ? -3.177 4.985 -6.106 1.00 90.44 161 CYS A CA 1
ATOM 1223 C C . CYS A 1 161 ? -2.892 3.490 -5.929 1.00 90.44 161 CYS A C 1
ATOM 1225 O O . CYS A 1 161 ? -3.034 2.951 -4.834 1.00 90.44 161 CYS A O 1
ATOM 1227 N N . GLY A 1 162 ? -2.508 2.830 -7.017 1.00 89.50 162 GLY A N 1
ATOM 1228 C CA . GLY A 1 162 ? -2.005 1.466 -7.066 1.00 89.50 162 GLY A CA 1
ATOM 1229 C C . GLY A 1 162 ? -0.489 1.468 -7.250 1.00 89.50 162 GLY A C 1
ATOM 1230 O O . GLY A 1 162 ? 0.038 2.172 -8.109 1.00 89.50 162 GLY A O 1
ATOM 1231 N N . PHE A 1 163 ? 0.185 0.646 -6.456 1.00 88.06 163 PHE A N 1
ATOM 1232 C CA . PHE A 1 163 ? 1.628 0.491 -6.371 1.00 88.06 163 PHE A CA 1
ATOM 1233 C C . PHE A 1 163 ? 2.026 -0.976 -6.562 1.00 88.06 163 PHE A C 1
ATOM 1235 O O . PHE A 1 163 ? 1.254 -1.902 -6.306 1.00 88.06 163 PHE A O 1
ATOM 1242 N N . LEU A 1 164 ? 3.281 -1.192 -6.953 1.00 83.69 164 LEU A N 1
ATOM 1243 C CA . LEU A 1 164 ? 3.876 -2.532 -7.071 1.00 83.69 164 LEU A CA 1
ATOM 1244 C C . LEU A 1 164 ? 4.071 -3.216 -5.713 1.00 83.69 164 LEU A C 1
ATOM 1246 O O . LEU A 1 164 ? 4.077 -4.437 -5.630 1.00 83.69 164 LEU A O 1
ATOM 1250 N N . GLY A 1 165 ? 4.239 -2.426 -4.657 1.00 81.31 165 GLY A N 1
ATOM 1251 C CA . GLY A 1 165 ? 4.505 -2.896 -3.306 1.00 81.31 165 GLY A CA 1
ATOM 1252 C C . GLY A 1 165 ? 4.686 -1.723 -2.346 1.00 81.31 165 GLY A C 1
ATOM 1253 O O . GLY A 1 165 ? 4.591 -0.560 -2.744 1.00 81.31 165 GLY A O 1
ATOM 1254 N N . LEU A 1 166 ? 4.983 -2.035 -1.084 1.00 80.38 166 LEU A N 1
ATOM 1255 C CA . LEU A 1 166 ? 5.128 -1.040 -0.014 1.00 80.38 166 LEU A CA 1
ATOM 1256 C C . LEU A 1 166 ? 6.256 -0.034 -0.270 1.00 80.38 166 LEU A C 1
ATOM 1258 O O . LEU A 1 166 ? 6.040 1.165 -0.153 1.00 80.38 166 LEU A O 1
ATOM 1262 N N . LEU A 1 167 ? 7.432 -0.503 -0.693 1.00 84.25 167 LEU A N 1
ATOM 1263 C CA . LEU A 1 167 ? 8.566 0.385 -0.963 1.00 84.25 167 LEU A CA 1
ATOM 1264 C C . LEU A 1 167 ? 8.265 1.363 -2.107 1.00 84.25 167 LEU A C 1
ATOM 1266 O O . LEU A 1 167 ? 8.613 2.536 -2.032 1.00 84.25 167 LEU A O 1
ATOM 1270 N N . HIS A 1 168 ? 7.594 0.892 -3.162 1.00 86.75 168 HIS A N 1
ATOM 1271 C CA . HIS A 1 168 ? 7.186 1.760 -4.265 1.00 86.75 168 HIS A CA 1
ATOM 1272 C C . HIS A 1 168 ? 6.221 2.850 -3.757 1.00 86.75 168 HIS A C 1
ATOM 1274 O O . HIS A 1 168 ? 6.410 4.026 -4.056 1.00 86.75 168 HIS A O 1
ATOM 1280 N N . MET A 1 169 ? 5.254 2.489 -2.912 1.00 86.62 169 MET A N 1
ATOM 1281 C CA . MET A 1 169 ? 4.349 3.450 -2.276 1.00 86.62 169 MET A CA 1
ATOM 1282 C C . MET A 1 169 ? 5.092 4.501 -1.434 1.00 86.62 169 MET A C 1
ATOM 1284 O O . MET A 1 169 ? 4.819 5.691 -1.580 1.00 86.62 169 MET A O 1
ATOM 1288 N N . GLU A 1 170 ? 6.056 4.089 -0.604 1.00 84.38 170 GLU A N 1
ATOM 1289 C CA . GLU A 1 170 ? 6.875 5.009 0.200 1.00 84.38 170 GLU A CA 1
ATOM 1290 C C . GLU A 1 170 ? 7.693 5.966 -0.669 1.00 84.38 170 GLU A C 1
ATOM 1292 O O . GLU A 1 170 ? 7.707 7.170 -0.416 1.00 84.38 170 GLU A O 1
ATOM 1297 N N . ILE A 1 171 ? 8.331 5.455 -1.727 1.00 89.75 171 ILE A N 1
ATOM 1298 C CA . ILE A 1 171 ? 9.105 6.275 -2.665 1.00 89.75 171 ILE A CA 1
ATOM 1299 C C . ILE A 1 171 ? 8.199 7.304 -3.343 1.00 89.75 171 ILE A C 1
ATOM 1301 O O . ILE A 1 171 ? 8.559 8.477 -3.401 1.00 89.75 171 ILE A O 1
ATOM 1305 N N . VAL A 1 172 ? 7.028 6.898 -3.842 1.00 90.44 172 VAL A N 1
ATOM 1306 C CA . VAL A 1 172 ? 6.090 7.824 -4.498 1.00 90.44 172 VAL A CA 1
ATOM 1307 C C . VAL A 1 172 ? 5.635 8.908 -3.528 1.00 90.44 172 VAL A C 1
ATOM 1309 O O . VAL A 1 172 ? 5.655 10.084 -3.887 1.00 90.44 172 VAL A O 1
ATOM 1312 N N . ASN A 1 173 ? 5.277 8.540 -2.298 1.00 88.50 173 ASN A N 1
ATOM 1313 C CA . ASN A 1 173 ? 4.847 9.501 -1.287 1.00 88.50 173 ASN A CA 1
ATOM 1314 C C . ASN A 1 173 ? 5.972 10.496 -0.933 1.00 88.50 173 ASN A C 1
ATOM 1316 O O . ASN A 1 173 ? 5.769 11.710 -0.965 1.00 88.50 173 ASN A O 1
ATOM 1320 N N . GLU A 1 174 ? 7.191 10.001 -0.701 1.00 89.25 174 GLU A N 1
ATOM 1321 C CA . GLU A 1 174 ? 8.347 10.845 -0.384 1.00 89.25 174 GLU A CA 1
ATOM 1322 C C . GLU A 1 174 ? 8.713 11.776 -1.549 1.00 89.25 174 GLU A C 1
ATOM 1324 O O . GLU A 1 174 ? 9.065 12.936 -1.334 1.00 89.25 174 GLU A O 1
ATOM 1329 N N . ARG A 1 175 ? 8.597 11.303 -2.798 1.00 91.88 175 ARG A N 1
ATOM 1330 C CA . ARG A 1 175 ? 8.802 12.138 -3.989 1.00 91.88 175 ARG A CA 1
ATOM 1331 C C . ARG A 1 175 ? 7.739 13.224 -4.101 1.00 91.88 175 ARG A C 1
ATOM 1333 O O . ARG A 1 175 ? 8.091 14.371 -4.359 1.00 91.88 175 ARG A O 1
ATOM 1340 N N . LEU A 1 176 ? 6.466 12.909 -3.861 1.00 90.56 176 LEU A N 1
ATOM 1341 C CA . LEU A 1 176 ? 5.391 13.908 -3.857 1.00 90.56 176 LEU A CA 1
ATOM 1342 C C . LEU A 1 176 ? 5.631 14.993 -2.795 1.00 90.56 176 LEU A C 1
ATOM 1344 O O . LEU A 1 176 ? 5.493 16.181 -3.086 1.00 90.56 176 LEU A O 1
ATOM 1348 N N . SER A 1 177 ? 6.087 14.601 -1.605 1.00 88.25 177 SER A N 1
ATOM 1349 C CA . SER A 1 177 ? 6.431 15.541 -0.536 1.00 88.25 177 SER A CA 1
ATOM 1350 C C . SER A 1 177 ? 7.668 16.387 -0.866 1.00 88.25 177 SER A C 1
ATOM 1352 O O . SER A 1 177 ? 7.617 17.615 -0.803 1.00 88.25 177 SER A O 1
ATOM 1354 N N . ARG A 1 178 ? 8.777 15.766 -1.288 1.00 89.81 178 ARG A N 1
ATOM 1355 C CA . ARG A 1 178 ? 10.054 16.467 -1.516 1.00 89.81 178 ARG A CA 1
ATOM 1356 C C . ARG A 1 178 ? 10.125 17.247 -2.824 1.00 89.81 178 ARG A C 1
ATOM 1358 O O . ARG A 1 178 ? 10.686 18.339 -2.836 1.00 89.81 178 ARG A O 1
ATOM 1365 N N . GLU A 1 179 ? 9.638 16.682 -3.926 1.00 89.69 179 GLU A N 1
ATOM 1366 C CA . GLU A 1 179 ? 9.767 17.288 -5.261 1.00 89.69 179 GLU A CA 1
ATOM 1367 C C . GLU A 1 179 ? 8.667 18.319 -5.524 1.00 89.69 179 GLU A C 1
ATOM 1369 O O . GLU A 1 179 ? 8.920 19.322 -6.192 1.00 89.69 179 GLU A O 1
ATOM 1374 N N . PHE A 1 180 ? 7.464 18.092 -4.990 1.00 88.25 180 PHE A N 1
ATOM 1375 C CA . PHE A 1 180 ? 6.294 18.934 -5.255 1.00 88.25 180 PHE A CA 1
ATOM 1376 C C . PHE A 1 180 ? 5.821 19.734 -4.036 1.00 88.25 180 PHE A C 1
ATOM 1378 O O . PHE A 1 180 ? 4.963 20.598 -4.193 1.00 88.25 180 PHE A O 1
ATOM 1385 N N . GLY A 1 181 ? 6.393 19.508 -2.846 1.00 86.94 181 GLY A N 1
ATOM 1386 C CA . GLY A 1 181 ? 6.039 20.253 -1.634 1.00 86.94 181 GLY A CA 1
ATOM 1387 C C . GLY A 1 181 ? 4.631 19.947 -1.124 1.00 86.94 181 GLY A C 1
ATOM 1388 O O . GLY A 1 181 ? 4.001 20.816 -0.525 1.00 86.94 181 GLY A O 1
ATOM 1389 N N . LEU A 1 182 ? 4.116 18.747 -1.411 1.00 87.94 182 LEU A N 1
ATOM 1390 C CA . LEU A 1 182 ? 2.765 18.340 -1.039 1.00 87.94 182 LEU A CA 1
ATOM 1391 C C . LEU A 1 182 ? 2.777 17.571 0.282 1.00 87.94 182 LEU A C 1
ATOM 1393 O O . LEU A 1 182 ? 3.383 16.505 0.385 1.00 87.94 182 LEU A O 1
ATOM 1397 N N . ASP A 1 183 ? 2.049 18.076 1.273 1.00 83.31 183 ASP A N 1
ATOM 1398 C CA . ASP A 1 183 ? 1.793 17.333 2.502 1.00 83.31 183 ASP A CA 1
ATOM 1399 C C . ASP A 1 183 ? 0.573 16.425 2.305 1.00 83.31 183 ASP A C 1
ATOM 1401 O O . ASP A 1 183 ? -0.569 16.885 2.175 1.00 83.31 183 ASP A O 1
ATOM 1405 N N . LEU A 1 184 ? 0.826 15.116 2.258 1.00 85.69 184 LEU A N 1
ATOM 1406 C CA . LEU A 1 184 ? -0.174 14.102 1.940 1.00 85.69 184 LEU A CA 1
ATOM 1407 C C . LEU A 1 184 ? -0.502 13.221 3.147 1.00 85.69 184 LEU A C 1
ATOM 1409 O O . LEU A 1 184 ? 0.355 12.832 3.938 1.00 85.69 184 LEU A O 1
ATOM 1413 N N . ILE A 1 185 ? -1.775 12.865 3.244 1.00 83.38 185 ILE A N 1
ATOM 1414 C CA . ILE A 1 185 ? -2.322 11.861 4.143 1.00 83.38 185 ILE A CA 1
ATOM 1415 C C . ILE A 1 185 ? -2.496 10.583 3.333 1.00 83.38 185 ILE A C 1
ATOM 1417 O O . ILE A 1 185 ? -3.232 10.551 2.345 1.00 83.38 185 ILE A O 1
ATOM 1421 N N . GLN A 1 186 ? -1.851 9.519 3.792 1.00 82.19 186 GLN A N 1
ATOM 1422 C CA . GLN A 1 186 ? -1.974 8.196 3.206 1.00 82.19 186 GLN A CA 1
ATOM 1423 C C . GLN A 1 186 ? -2.923 7.334 4.047 1.00 82.19 186 GLN A C 1
ATOM 1425 O O . GLN A 1 186 ? -2.822 7.301 5.277 1.00 82.19 186 GLN A O 1
ATOM 1430 N N . THR A 1 187 ? -3.852 6.630 3.403 1.00 79.44 187 THR A N 1
ATOM 1431 C CA . THR A 1 187 ? -4.679 5.625 4.086 1.00 79.44 187 THR A CA 1
ATOM 1432 C C . THR A 1 187 ? -3.906 4.332 4.307 1.00 79.44 187 THR A C 1
ATOM 1434 O O . THR A 1 187 ? -2.875 4.088 3.679 1.00 79.44 187 THR A O 1
ATOM 1437 N N . ALA A 1 188 ? -4.444 3.459 5.163 1.00 77.00 188 ALA A N 1
ATOM 1438 C CA . ALA A 1 188 ? -3.926 2.105 5.280 1.00 77.00 188 ALA A CA 1
ATOM 1439 C C . ALA A 1 188 ? -3.919 1.432 3.891 1.00 77.00 188 ALA A C 1
ATOM 1441 O O . ALA A 1 188 ? -4.931 1.518 3.180 1.00 77.00 188 ALA A O 1
ATOM 1442 N N . PRO A 1 189 ? -2.798 0.813 3.491 1.00 82.25 189 PRO A N 1
ATOM 1443 C CA . PRO A 1 189 ? -2.718 0.114 2.226 1.00 82.25 189 PRO A CA 1
ATOM 1444 C C . PRO A 1 189 ? -3.582 -1.147 2.258 1.00 82.25 189 PRO A C 1
ATOM 1446 O O . PRO A 1 189 ? -3.781 -1.771 3.303 1.00 82.25 189 PRO A O 1
ATOM 1449 N N . ASN A 1 190 ? -4.101 -1.535 1.104 1.00 82.06 190 ASN A N 1
ATOM 1450 C CA . ASN A 1 190 ? -4.946 -2.705 0.955 1.00 82.06 190 ASN A CA 1
ATOM 1451 C C . ASN A 1 190 ? -4.652 -3.434 -0.353 1.00 82.06 190 ASN A C 1
ATOM 1453 O O . ASN A 1 190 ? -4.117 -2.871 -1.304 1.00 82.06 190 ASN A O 1
ATOM 1457 N N . VAL A 1 191 ? -5.055 -4.696 -0.396 1.00 86.25 191 VAL A N 1
ATOM 1458 C CA . VAL A 1 191 ? -4.964 -5.531 -1.593 1.00 86.25 191 VAL A CA 1
ATOM 1459 C C . VAL A 1 191 ? -6.308 -5.590 -2.306 1.00 86.25 191 VAL A C 1
ATOM 1461 O O . VAL A 1 191 ? -7.330 -5.135 -1.774 1.00 86.25 191 VAL A O 1
ATOM 1464 N N . THR A 1 192 ? -6.292 -6.137 -3.514 1.00 86.50 192 THR A N 1
ATOM 1465 C CA . THR A 1 192 ? -7.490 -6.448 -4.288 1.00 86.50 192 THR A CA 1
ATOM 1466 C C . THR A 1 192 ? -8.093 -7.773 -3.835 1.00 86.50 192 THR A C 1
ATOM 1468 O O . THR A 1 192 ? -7.382 -8.692 -3.430 1.00 86.50 192 THR A O 1
ATOM 1471 N N . TYR A 1 193 ? -9.420 -7.863 -3.886 1.00 88.12 193 TYR A N 1
ATOM 1472 C CA . TYR A 1 193 ? -10.155 -9.083 -3.564 1.00 88.12 193 TYR A CA 1
ATOM 1473 C C . TYR A 1 193 ? -11.171 -9.382 -4.654 1.00 88.12 193 TYR A C 1
ATOM 1475 O O . TYR A 1 193 ? -11.928 -8.495 -5.050 1.00 88.12 193 TYR A O 1
ATOM 1483 N N . ASP A 1 194 ? -11.267 -10.645 -5.055 1.00 88.50 194 ASP A N 1
ATOM 1484 C CA . ASP A 1 194 ? -12.341 -11.096 -5.931 1.00 88.50 194 ASP A CA 1
ATOM 1485 C C . ASP A 1 194 ? -13.471 -11.691 -5.095 1.00 88.50 194 ASP A C 1
ATOM 1487 O O . ASP A 1 194 ? -13.341 -12.727 -4.430 1.00 88.50 194 ASP A O 1
ATOM 1491 N N . VAL A 1 195 ? -14.608 -11.001 -5.108 1.00 89.12 195 VAL A N 1
ATOM 1492 C CA . VAL A 1 195 ? -15.780 -11.342 -4.304 1.00 89.12 195 VAL A CA 1
ATOM 1493 C C . VAL A 1 195 ? -16.870 -11.893 -5.208 1.00 89.12 195 VAL A C 1
ATOM 1495 O O . VAL A 1 195 ? -17.339 -11.229 -6.127 1.00 89.12 195 VAL A O 1
ATOM 1498 N N . THR A 1 196 ? -17.316 -13.115 -4.923 1.00 88.75 196 THR A N 1
ATOM 1499 C CA . THR A 1 196 ? -18.492 -13.714 -5.560 1.00 88.75 196 THR A CA 1
ATOM 1500 C C . THR A 1 196 ? -19.682 -13.644 -4.607 1.00 88.75 196 THR A C 1
ATOM 1502 O O . THR A 1 196 ? -19.700 -14.314 -3.564 1.00 88.75 196 THR A O 1
ATOM 1505 N N . ALA A 1 197 ? -20.690 -12.852 -4.964 1.00 86.50 197 ALA A N 1
ATOM 1506 C CA . ALA A 1 197 ? -21.936 -12.750 -4.211 1.00 86.50 197 ALA A CA 1
ATOM 1507 C C . ALA A 1 197 ? -22.814 -14.012 -4.381 1.00 86.50 197 ALA A C 1
ATOM 1509 O O . ALA A 1 197 ? -22.571 -14.855 -5.250 1.00 86.50 197 ALA A O 1
ATOM 1510 N N . GLU A 1 198 ? -23.830 -14.188 -3.525 1.00 83.94 198 GLU A N 1
ATOM 1511 C CA . GLU A 1 198 ? -24.749 -15.343 -3.609 1.00 83.94 198 GLU A CA 1
ATOM 1512 C C . GLU A 1 198 ? -25.534 -15.407 -4.930 1.00 83.94 198 GLU A C 1
ATOM 1514 O O . GLU A 1 198 ? -25.874 -16.501 -5.380 1.00 83.94 198 GLU A O 1
ATOM 1519 N N . ASP A 1 199 ? -25.772 -14.262 -5.573 1.00 82.50 199 ASP A N 1
ATOM 1520 C CA . ASP A 1 199 ? -26.425 -14.164 -6.884 1.00 82.50 199 ASP A CA 1
ATOM 1521 C C . ASP A 1 199 ? -25.522 -14.595 -8.058 1.00 82.50 199 ASP A C 1
ATOM 1523 O O . ASP A 1 199 ? -25.988 -14.704 -9.191 1.00 82.50 199 ASP A O 1
ATOM 1527 N N . GLY A 1 200 ? -24.244 -14.885 -7.792 1.00 82.75 200 GLY A N 1
ATOM 1528 C CA . GLY A 1 200 ? -23.250 -15.264 -8.792 1.00 82.75 200 GLY A CA 1
ATOM 1529 C C . GLY A 1 200 ? -22.533 -14.086 -9.454 1.00 82.75 200 GLY A C 1
ATOM 1530 O O . GLY A 1 200 ? -21.673 -14.327 -10.301 1.00 82.75 200 GLY A O 1
ATOM 1531 N N . SER A 1 201 ? -22.834 -12.841 -9.074 1.00 84.62 201 SER A N 1
ATOM 1532 C CA . SER A 1 201 ? -22.089 -11.670 -9.540 1.00 84.62 201 SER A CA 1
ATOM 1533 C C . SER A 1 201 ? -20.667 -11.661 -8.967 1.00 84.62 201 SER A C 1
ATOM 1535 O O . SER A 1 201 ? -20.444 -11.987 -7.796 1.00 84.62 201 SER A O 1
ATOM 1537 N N . GLN A 1 202 ? -19.698 -11.325 -9.820 1.00 86.44 202 GLN A N 1
ATOM 1538 C CA . GLN A 1 202 ? -18.290 -11.185 -9.454 1.00 86.44 202 GLN A CA 1
ATOM 1539 C C . GLN A 1 202 ? -17.939 -9.704 -9.360 1.00 86.44 202 GLN A C 1
ATOM 1541 O O . GLN A 1 202 ? -18.213 -8.941 -10.286 1.00 86.44 202 GLN A O 1
ATOM 1546 N N . HIS A 1 203 ? -17.333 -9.320 -8.243 1.00 85.38 203 HIS A N 1
ATOM 1547 C CA . HIS A 1 203 ? -16.910 -7.956 -7.953 1.00 85.38 203 HIS A CA 1
ATOM 1548 C C . HIS A 1 203 ? -15.414 -7.964 -7.679 1.00 85.38 203 HIS A C 1
ATOM 1550 O O . HIS A 1 203 ? -14.963 -8.661 -6.768 1.00 85.38 203 HIS A O 1
ATOM 1556 N N . HIS A 1 204 ? -14.666 -7.183 -8.455 1.00 86.75 204 HIS A N 1
ATOM 1557 C CA . HIS A 1 204 ? -13.260 -6.918 -8.184 1.00 86.75 204 HIS A CA 1
ATOM 1558 C C . HIS A 1 204 ? -13.180 -5.737 -7.220 1.00 86.75 204 HIS A C 1
ATOM 1560 O O . HIS A 1 204 ? -13.389 -4.588 -7.609 1.00 86.75 204 HIS A O 1
ATOM 1566 N N . VAL A 1 205 ? -12.967 -6.034 -5.944 1.00 85.25 205 VAL A N 1
ATOM 1567 C CA . VAL A 1 205 ? -13.026 -5.052 -4.866 1.00 85.25 205 VAL A CA 1
ATOM 1568 C C . VAL A 1 205 ? -11.634 -4.488 -4.647 1.00 85.25 205 VAL A C 1
ATOM 1570 O O . VAL A 1 205 ? -10.742 -5.172 -4.141 1.00 85.25 205 VAL A O 1
ATOM 1573 N N . THR A 1 206 ? -11.463 -3.218 -5.003 1.00 79.81 206 THR A N 1
ATOM 1574 C CA . THR A 1 206 ? -10.214 -2.491 -4.755 1.00 79.81 206 THR A CA 1
ATOM 1575 C C . THR A 1 206 ? -10.286 -1.665 -3.487 1.00 79.81 206 THR A C 1
ATOM 1577 O O . THR A 1 206 ? -9.239 -1.299 -2.967 1.00 79.81 206 THR A O 1
ATOM 1580 N N . ASN A 1 207 ? -11.486 -1.366 -2.982 1.00 79.56 207 ASN A N 1
ATOM 1581 C CA . ASN A 1 207 ? -11.727 -0.562 -1.788 1.00 79.56 207 ASN A CA 1
ATOM 1582 C C . ASN A 1 207 ? -12.691 -1.289 -0.834 1.00 79.56 207 ASN A C 1
ATOM 1584 O O . ASN A 1 207 ? -13.722 -1.786 -1.290 1.00 79.56 207 ASN A O 1
ATOM 1588 N N . PRO A 1 208 ? -12.435 -1.315 0.489 1.00 79.00 208 PRO A N 1
ATOM 1589 C CA . PRO A 1 208 ? -13.397 -1.822 1.468 1.00 79.00 208 PRO A CA 1
ATOM 1590 C C . PRO A 1 208 ? -14.828 -1.280 1.309 1.00 79.00 208 PRO A C 1
ATOM 1592 O O . PRO A 1 208 ? -15.786 -1.992 1.613 1.00 79.00 208 PRO A O 1
ATOM 1595 N N . SER A 1 209 ? -15.012 -0.056 0.815 1.00 78.00 209 SER A N 1
ATOM 1596 C CA . SER A 1 209 ? -16.339 0.530 0.574 1.00 78.00 209 SER A CA 1
ATOM 1597 C C . SER A 1 209 ? -17.108 -0.118 -0.578 1.00 78.00 209 SER A C 1
ATOM 1599 O O . SER A 1 209 ? -18.326 -0.228 -0.490 1.00 78.00 209 SER A O 1
ATOM 1601 N N . GLU A 1 210 ? -16.415 -0.601 -1.613 1.00 80.25 210 GLU A N 1
ATOM 1602 C CA . GLU A 1 210 ? -17.004 -1.286 -2.781 1.00 80.25 210 GLU A CA 1
ATOM 1603 C C . GLU A 1 210 ? -17.439 -2.720 -2.464 1.00 80.25 210 GLU A C 1
ATOM 1605 O O . GLU A 1 210 ? -18.098 -3.380 -3.267 1.00 80.25 210 GLU A O 1
ATOM 1610 N N . PHE A 1 211 ? -17.055 -3.220 -1.291 1.00 82.19 211 PHE A N 1
ATOM 1611 C CA . PHE A 1 211 ? -17.391 -4.561 -0.857 1.00 82.19 211 PHE A CA 1
ATOM 1612 C C . PHE A 1 211 ? -18.918 -4.736 -0.776 1.00 82.19 211 PHE A C 1
ATOM 1614 O O . PHE A 1 211 ? -19.573 -3.965 -0.064 1.00 82.19 211 PHE A O 1
ATOM 1621 N N . PRO A 1 212 ? -19.494 -5.740 -1.466 1.00 80.75 212 PRO A N 1
ATOM 1622 C CA . PRO A 1 212 ? -20.936 -5.850 -1.629 1.00 80.75 212 PRO A CA 1
ATOM 1623 C C . PRO A 1 212 ? -21.645 -6.090 -0.292 1.00 80.75 212 PRO A C 1
ATOM 1625 O O . PRO A 1 212 ? -21.278 -6.975 0.487 1.00 80.75 212 PRO A O 1
ATOM 1628 N N . ASP A 1 213 ? -22.710 -5.325 -0.052 1.00 73.25 213 ASP A N 1
ATOM 1629 C CA . ASP A 1 213 ? -23.590 -5.517 1.096 1.00 73.25 213 ASP A CA 1
ATOM 1630 C C . ASP A 1 213 ? -24.471 -6.757 0.872 1.00 73.25 213 ASP A C 1
ATOM 1632 O O . ASP A 1 213 ? -25.377 -6.762 0.038 1.00 73.25 213 ASP A O 1
ATOM 1636 N N . GLY A 1 214 ? -24.230 -7.831 1.625 1.00 75.19 214 GLY A N 1
ATOM 1637 C CA . GLY A 1 214 ? -25.046 -9.039 1.528 1.00 75.19 214 GLY A CA 1
ATOM 1638 C C . GLY A 1 214 ? -24.358 -10.298 2.034 1.00 75.19 214 GLY A C 1
ATOM 1639 O O . GLY A 1 214 ? -23.327 -10.255 2.706 1.00 75.19 214 GLY A O 1
ATOM 1640 N N . LYS A 1 215 ? -24.961 -11.448 1.722 1.00 76.00 215 LYS A N 1
ATOM 1641 C CA . LYS A 1 215 ? -24.309 -12.739 1.925 1.00 76.00 215 LYS A CA 1
ATOM 1642 C C . LYS A 1 215 ? -23.358 -13.007 0.770 1.00 76.00 215 LYS A C 1
ATOM 1644 O O . LYS A 1 215 ? -23.719 -12.879 -0.399 1.00 76.00 215 LYS A O 1
ATOM 1649 N N . ILE A 1 216 ? -22.149 -13.403 1.128 1.00 82.81 216 ILE A N 1
ATOM 1650 C CA . ILE A 1 216 ? -21.076 -13.660 0.182 1.00 82.81 216 ILE A CA 1
ATOM 1651 C C . ILE A 1 216 ? -20.855 -15.158 0.112 1.00 82.81 216 ILE A C 1
ATOM 1653 O O . ILE A 1 216 ? -20.804 -15.837 1.138 1.00 82.81 216 ILE A O 1
ATOM 1657 N N . LYS A 1 217 ? -20.737 -15.667 -1.114 1.00 84.00 217 LYS A N 1
ATOM 1658 C CA . LYS A 1 217 ? -20.532 -17.089 -1.366 1.00 84.00 217 LYS A CA 1
ATOM 1659 C C . LYS A 1 217 ? -19.061 -17.461 -1.258 1.00 84.00 217 LYS A C 1
ATOM 1661 O O . LYS A 1 217 ? -18.731 -18.491 -0.677 1.00 84.00 217 LYS A O 1
ATOM 1666 N N . LYS A 1 218 ? -18.190 -16.655 -1.864 1.00 87.56 218 LYS A N 1
ATOM 1667 C CA . LYS A 1 218 ? -16.751 -16.909 -1.912 1.00 87.56 218 LYS A CA 1
ATOM 1668 C C . LYS A 1 218 ? -15.992 -15.593 -2.003 1.00 87.56 218 LYS A C 1
ATOM 1670 O O . LYS A 1 218 ? -16.371 -14.731 -2.790 1.00 87.56 218 LYS A O 1
ATOM 1675 N N . ILE A 1 219 ? -14.924 -15.478 -1.225 1.00 90.75 219 ILE A N 1
ATOM 1676 C CA . ILE A 1 219 ? -13.948 -14.395 -1.330 1.00 90.75 219 ILE A CA 1
ATOM 1677 C C . ILE A 1 219 ? -12.609 -15.036 -1.649 1.00 90.75 219 ILE A C 1
ATOM 1679 O O . ILE A 1 219 ? -12.246 -16.052 -1.046 1.00 90.75 219 ILE A O 1
ATOM 1683 N N . VAL A 1 220 ? -11.918 -14.459 -2.618 1.00 91.75 220 VAL A N 1
ATOM 1684 C CA . VAL A 1 220 ? -10.600 -14.882 -3.060 1.00 91.75 220 VAL A CA 1
ATOM 1685 C C . VAL A 1 220 ? -9.617 -13.750 -2.774 1.00 91.75 220 VAL A C 1
ATOM 1687 O O . VAL A 1 220 ? -9.880 -12.598 -3.116 1.00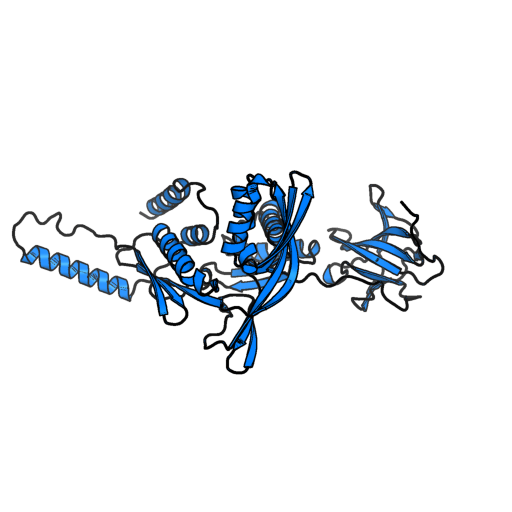 91.75 220 VAL A O 1
ATOM 1690 N N . GLU A 1 221 ? -8.527 -14.080 -2.082 1.00 90.56 221 GLU A N 1
ATOM 1691 C CA . GLU A 1 221 ? -7.433 -13.162 -1.761 1.00 90.56 221 GLU A CA 1
ATOM 1692 C C . GLU A 1 221 ? -6.140 -13.575 -2.489 1.00 90.56 221 GLU A C 1
ATOM 1694 O O . GLU A 1 221 ? -5.924 -14.775 -2.717 1.00 90.56 221 GLU A O 1
ATOM 1699 N N . PRO A 1 222 ? -5.279 -12.608 -2.851 1.00 90.38 222 PRO A N 1
ATOM 1700 C CA . PRO A 1 222 ? -3.987 -12.882 -3.467 1.00 90.38 222 PRO A CA 1
ATOM 1701 C C . PRO A 1 222 ? -3.005 -13.485 -2.456 1.00 90.38 222 PRO A C 1
ATOM 1703 O O . PRO A 1 222 ? -2.865 -13.007 -1.323 1.00 90.38 222 PRO A O 1
ATOM 1706 N N . MET A 1 223 ? -2.297 -14.524 -2.891 1.00 91.50 223 MET A N 1
ATOM 1707 C CA . MET A 1 223 ? -1.244 -15.194 -2.134 1.00 91.50 223 MET A CA 1
ATOM 1708 C C . MET A 1 223 ? 0.115 -14.864 -2.737 1.00 91.50 223 MET A C 1
ATOM 1710 O O . MET A 1 223 ? 0.257 -14.723 -3.952 1.00 91.50 223 MET A O 1
ATOM 1714 N N . VAL A 1 224 ? 1.128 -14.786 -1.882 1.00 91.38 224 VAL A N 1
ATOM 1715 C CA . VAL A 1 224 ? 2.515 -14.658 -2.318 1.00 91.38 224 VAL A CA 1
ATOM 1716 C C . VAL A 1 224 ? 3.375 -15.754 -1.720 1.00 91.38 224 VAL A C 1
ATOM 1718 O O . VAL A 1 224 ? 3.155 -16.194 -0.585 1.00 91.38 224 VAL A O 1
ATOM 1721 N N . ALA A 1 225 ? 4.363 -16.176 -2.495 1.00 92.19 225 ALA A N 1
ATOM 1722 C CA . ALA A 1 225 ? 5.478 -16.959 -2.010 1.00 92.19 225 ALA A CA 1
ATOM 1723 C C . ALA A 1 225 ? 6.515 -15.976 -1.464 1.00 92.19 225 ALA A C 1
ATOM 1725 O O . ALA A 1 225 ? 6.995 -15.105 -2.183 1.00 92.19 225 ALA A O 1
ATOM 1726 N N . ALA A 1 226 ? 6.767 -16.072 -0.167 1.00 92.00 226 ALA A N 1
ATOM 1727 C CA . ALA A 1 226 ? 7.656 -15.231 0.605 1.00 92.00 226 ALA A CA 1
ATOM 1728 C C . ALA A 1 226 ? 8.916 -16.022 0.967 1.00 92.00 226 ALA A C 1
ATOM 1730 O O . ALA A 1 226 ? 8.843 -17.029 1.677 1.00 92.00 226 ALA A O 1
ATOM 1731 N N . ASP A 1 227 ? 10.059 -15.519 0.523 1.00 91.75 227 ASP A N 1
ATOM 1732 C CA . ASP A 1 227 ? 11.378 -16.077 0.768 1.00 91.75 227 ASP A CA 1
ATOM 1733 C C . ASP A 1 227 ? 12.057 -15.250 1.860 1.00 91.75 227 ASP A C 1
ATOM 1735 O O . ASP A 1 227 ? 12.395 -14.074 1.683 1.00 91.75 227 ASP A O 1
ATOM 1739 N N . ILE A 1 228 ? 12.208 -15.849 3.042 1.00 92.62 228 ILE A N 1
ATOM 1740 C CA . ILE A 1 228 ? 12.758 -15.176 4.218 1.00 92.62 228 ILE A CA 1
ATOM 1741 C C . ILE A 1 228 ? 14.124 -15.760 4.542 1.00 92.62 228 ILE A C 1
ATOM 1743 O O . ILE A 1 228 ? 14.240 -16.921 4.932 1.00 92.62 228 ILE A O 1
ATOM 1747 N N . ILE A 1 229 ? 15.162 -14.930 4.458 1.00 93.00 229 ILE A N 1
ATOM 1748 C CA . ILE A 1 229 ? 16.520 -15.310 4.854 1.00 93.00 229 ILE A CA 1
ATOM 1749 C C . ILE A 1 229 ? 16.814 -14.691 6.211 1.00 93.00 229 ILE A C 1
ATOM 1751 O O . ILE A 1 229 ? 16.741 -13.474 6.378 1.00 93.00 229 ILE A O 1
ATOM 1755 N N . THR A 1 230 ? 17.176 -15.519 7.187 1.00 93.56 230 THR A N 1
ATOM 1756 C CA . THR A 1 230 ? 17.434 -15.074 8.558 1.00 93.56 230 THR A CA 1
ATOM 1757 C C . THR A 1 230 ? 18.568 -15.872 9.213 1.00 93.56 230 THR A C 1
ATOM 1759 O O . THR A 1 230 ? 18.803 -17.033 8.858 1.00 93.56 230 THR A O 1
ATOM 1762 N N . PRO A 1 231 ? 19.317 -15.291 10.169 1.00 93.25 231 PRO A N 1
ATOM 1763 C CA . PRO A 1 231 ? 20.242 -16.060 10.989 1.00 93.25 231 PRO A CA 1
ATOM 1764 C C . PRO A 1 231 ? 19.525 -17.131 11.821 1.00 93.25 231 PRO A C 1
ATOM 1766 O O . PRO A 1 231 ? 18.405 -16.919 12.292 1.00 93.25 231 PRO A O 1
ATOM 1769 N N . LYS A 1 232 ? 20.207 -18.251 12.095 1.00 91.44 232 LYS A N 1
ATOM 1770 C CA . LYS A 1 232 ? 19.626 -19.395 12.830 1.00 91.44 232 LYS A CA 1
ATOM 1771 C C . LYS A 1 232 ? 19.033 -19.045 14.202 1.00 91.44 232 LYS A C 1
ATOM 1773 O O . LYS A 1 232 ? 18.131 -19.717 14.687 1.00 91.44 232 LYS A O 1
ATOM 1778 N N . GLU A 1 233 ? 19.542 -17.992 14.833 1.00 91.75 233 GLU A N 1
ATOM 1779 C CA . GLU A 1 233 ? 19.120 -17.536 16.160 1.00 91.75 233 GLU A CA 1
ATOM 1780 C C . GLU A 1 233 ? 17.696 -16.962 16.168 1.00 91.75 233 GLU A C 1
ATOM 1782 O O . GLU A 1 233 ? 17.036 -16.978 17.205 1.00 91.75 233 GLU A O 1
ATOM 1787 N N . PHE A 1 234 ? 17.206 -16.484 15.019 1.00 92.81 234 PHE A N 1
ATOM 1788 C CA . PHE A 1 234 ? 15.913 -15.808 14.901 1.00 92.81 234 PHE A CA 1
ATOM 1789 C C . PHE A 1 234 ? 14.826 -16.661 14.238 1.00 92.81 234 PHE A C 1
ATOM 1791 O O . PHE A 1 234 ? 13.721 -16.163 14.041 1.00 92.81 234 PHE A O 1
ATOM 1798 N N . ILE A 1 235 ? 15.101 -17.936 13.929 1.00 91.25 235 ILE A N 1
ATOM 1799 C CA . ILE A 1 235 ? 14.145 -18.837 13.259 1.00 91.25 235 ILE A CA 1
ATOM 1800 C C . ILE A 1 235 ? 12.807 -18.863 14.005 1.00 91.25 235 ILE A C 1
ATOM 1802 O O . ILE A 1 235 ? 11.773 -18.618 13.398 1.00 91.25 235 ILE A O 1
ATOM 1806 N N . GLY A 1 236 ? 12.820 -19.089 15.325 1.00 91.62 236 GLY A N 1
ATOM 1807 C CA . GLY A 1 236 ? 11.586 -19.171 16.116 1.00 91.62 236 GLY A CA 1
ATOM 1808 C C . GLY A 1 236 ? 10.740 -17.898 16.033 1.00 91.62 236 GLY A C 1
ATOM 1809 O O . GLY A 1 236 ? 9.548 -17.966 15.765 1.00 91.62 236 GLY A O 1
ATOM 1810 N N . ALA A 1 237 ? 11.373 -16.726 16.148 1.00 92.50 237 ALA A N 1
ATOM 1811 C CA . ALA A 1 237 ? 10.673 -15.445 16.072 1.00 92.50 237 ALA A CA 1
ATOM 1812 C C . ALA A 1 237 ? 10.057 -15.178 14.686 1.00 92.50 237 ALA A C 1
ATOM 1814 O O . ALA A 1 237 ? 8.992 -14.563 14.599 1.00 92.50 237 ALA A O 1
ATOM 1815 N N . VAL A 1 238 ? 10.724 -15.630 13.616 1.00 92.19 238 VAL A N 1
ATOM 1816 C CA . VAL A 1 238 ? 10.222 -15.541 12.235 1.00 92.19 238 VAL A CA 1
ATOM 1817 C C . VAL A 1 238 ? 9.080 -16.529 12.005 1.00 92.19 238 VAL A C 1
ATOM 1819 O O . VAL A 1 238 ? 8.073 -16.147 11.413 1.00 92.19 238 VAL A O 1
ATOM 1822 N N . MET A 1 239 ? 9.195 -17.765 12.501 1.00 92.50 239 MET A N 1
ATOM 1823 C CA . MET A 1 239 ? 8.133 -18.773 12.414 1.00 92.50 239 MET A CA 1
ATOM 1824 C C . MET A 1 239 ? 6.854 -18.296 13.102 1.00 92.50 239 MET A C 1
ATOM 1826 O O . MET A 1 239 ? 5.788 -18.347 12.492 1.00 92.50 239 MET A O 1
ATOM 1830 N N . ASP A 1 240 ? 6.977 -17.777 14.327 1.00 92.25 240 ASP A N 1
ATOM 1831 C CA . ASP A 1 240 ? 5.848 -17.239 15.089 1.00 92.25 240 ASP A CA 1
ATOM 1832 C C . ASP A 1 240 ? 5.177 -16.084 14.330 1.00 92.25 240 ASP A C 1
ATOM 1834 O O . ASP A 1 240 ? 3.958 -16.063 14.181 1.00 92.25 240 ASP A O 1
ATOM 1838 N N . LEU A 1 241 ? 5.972 -15.159 13.772 1.00 91.50 241 LEU A N 1
ATOM 1839 C CA . LEU A 1 241 ? 5.452 -14.054 12.962 1.00 91.50 241 LEU A CA 1
ATOM 1840 C C . LEU A 1 241 ? 4.709 -14.561 11.717 1.00 91.50 241 LEU A C 1
ATOM 1842 O O . LEU A 1 241 ? 3.595 -14.126 11.443 1.00 91.50 241 LEU A O 1
ATOM 1846 N N . CYS A 1 242 ? 5.290 -15.495 10.964 1.00 91.81 242 CYS A N 1
ATOM 1847 C CA . CYS A 1 242 ? 4.635 -16.039 9.775 1.00 91.81 242 CYS A CA 1
ATOM 1848 C C . CYS A 1 242 ? 3.325 -16.745 10.143 1.00 91.81 242 CYS A C 1
ATOM 1850 O O . CYS A 1 242 ? 2.325 -16.583 9.448 1.00 91.81 242 CYS A O 1
ATOM 1852 N N . GLN A 1 243 ? 3.296 -17.472 11.260 1.00 90.19 243 GLN A N 1
ATOM 1853 C CA . GLN A 1 243 ? 2.104 -18.174 11.726 1.00 90.19 243 GLN A CA 1
ATOM 1854 C C . GLN A 1 243 ? 1.000 -17.210 12.193 1.00 90.19 243 GLN A C 1
ATOM 1856 O O . GLN A 1 243 ? -0.164 -17.399 11.828 1.00 90.19 243 GLN A O 1
ATOM 1861 N N . ASP A 1 244 ? 1.356 -16.137 12.906 1.00 88.69 244 ASP A N 1
ATOM 1862 C CA . ASP A 1 244 ? 0.434 -15.055 13.284 1.00 88.69 244 ASP A CA 1
ATOM 1863 C C . ASP A 1 244 ? -0.211 -14.398 12.049 1.00 88.69 244 ASP A C 1
ATOM 1865 O O . ASP A 1 244 ? -1.362 -13.953 12.089 1.00 88.69 244 ASP A O 1
ATOM 1869 N N . HIS A 1 245 ? 0.509 -14.366 10.926 1.00 89.12 245 HIS A N 1
ATOM 1870 C CA . HIS A 1 245 ? 0.086 -13.792 9.646 1.00 89.12 245 HIS A CA 1
ATOM 1871 C C . HIS A 1 245 ? -0.484 -14.827 8.658 1.00 89.12 245 HIS A C 1
ATOM 1873 O O . HIS A 1 245 ? -0.556 -14.569 7.460 1.00 89.12 245 HIS A O 1
ATOM 1879 N N . ARG A 1 246 ? -0.962 -15.981 9.153 1.00 89.31 246 ARG A N 1
ATOM 1880 C CA . ARG A 1 246 ? -1.602 -17.043 8.342 1.00 89.31 246 ARG A CA 1
ATOM 1881 C C . ARG A 1 246 ? -0.676 -17.649 7.274 1.00 89.31 246 ARG A C 1
ATOM 1883 O O . ARG A 1 246 ? -1.149 -18.190 6.277 1.00 89.31 246 ARG A O 1
ATOM 1890 N N . GLY A 1 247 ? 0.632 -17.574 7.491 1.00 89.62 247 GLY A N 1
ATOM 1891 C CA . GLY A 1 247 ? 1.642 -18.155 6.623 1.00 89.62 247 GLY A CA 1
ATOM 1892 C C . GLY A 1 247 ? 1.648 -19.678 6.688 1.00 89.62 247 GLY A C 1
ATOM 1893 O O . GLY A 1 247 ? 1.684 -20.279 7.763 1.00 89.62 247 GLY A O 1
ATOM 1894 N N . ILE A 1 248 ? 1.641 -20.307 5.520 1.00 91.38 248 ILE A N 1
ATOM 1895 C CA . ILE A 1 248 ? 1.790 -21.750 5.360 1.00 91.38 248 ILE A CA 1
ATOM 1896 C C . ILE A 1 248 ? 3.270 -22.022 5.111 1.00 91.38 248 ILE A C 1
ATOM 1898 O O . ILE A 1 248 ? 3.828 -21.553 4.120 1.00 91.38 248 ILE A O 1
ATOM 1902 N N . MET A 1 249 ? 3.911 -22.756 6.020 1.00 92.25 249 MET A N 1
ATOM 1903 C CA . MET A 1 249 ? 5.318 -23.123 5.867 1.00 92.25 249 MET A CA 1
ATOM 1904 C C . MET A 1 249 ? 5.479 -24.101 4.703 1.00 92.25 249 MET A C 1
ATOM 1906 O O . MET A 1 249 ? 4.829 -25.148 4.677 1.00 92.25 249 MET A O 1
ATOM 1910 N N . GLY A 1 250 ? 6.343 -23.750 3.757 1.00 90.25 250 GLY A N 1
ATOM 1911 C CA . GLY A 1 250 ? 6.817 -24.636 2.708 1.00 90.25 250 GLY A CA 1
ATOM 1912 C C . GLY A 1 250 ? 8.114 -25.313 3.141 1.00 90.25 250 GLY A C 1
ATOM 1913 O O . GLY A 1 250 ? 8.155 -26.058 4.123 1.00 90.25 250 GLY A O 1
ATOM 1914 N N . THR A 1 251 ? 9.177 -25.055 2.390 1.00 92.31 251 THR A N 1
ATOM 1915 C CA . THR A 1 251 ? 10.523 -25.584 2.624 1.00 92.31 251 THR A CA 1
ATOM 1916 C C . THR A 1 251 ? 11.357 -24.672 3.519 1.00 92.31 251 THR A C 1
ATOM 1918 O O . THR A 1 251 ? 11.188 -23.457 3.552 1.00 92.31 251 THR A O 1
ATOM 1921 N N . MET A 1 252 ? 12.287 -25.280 4.250 1.00 92.94 252 MET A N 1
ATOM 1922 C CA . MET A 1 252 ? 13.290 -24.587 5.052 1.00 92.94 252 MET A CA 1
ATOM 1923 C C . MET A 1 252 ? 14.650 -25.185 4.712 1.00 92.94 252 MET A C 1
ATOM 1925 O O . MET A 1 252 ? 14.855 -26.389 4.878 1.00 92.94 252 MET A O 1
ATOM 1929 N N . GLU A 1 253 ? 15.572 -24.347 4.254 1.00 92.19 253 GLU A N 1
ATOM 1930 C CA . GLU A 1 253 ? 16.885 -24.761 3.773 1.00 92.19 253 GLU A CA 1
ATOM 1931 C C . GLU A 1 253 ? 17.996 -24.005 4.501 1.00 92.19 253 GLU A C 1
ATOM 1933 O O . GLU A 1 253 ? 17.914 -22.810 4.775 1.00 92.19 253 GLU A O 1
ATOM 1938 N N . TYR A 1 254 ? 19.069 -24.713 4.842 1.00 91.38 254 TYR A N 1
ATOM 1939 C CA . TYR A 1 254 ? 20.256 -24.095 5.421 1.00 91.38 254 TYR A CA 1
ATOM 1940 C C . TYR A 1 254 ? 21.205 -23.702 4.288 1.00 91.38 254 TYR A C 1
ATOM 1942 O O . TYR A 1 254 ? 21.930 -24.551 3.773 1.00 91.38 254 TYR A O 1
ATOM 1950 N N . ILE A 1 255 ? 21.234 -22.413 3.929 1.00 88.00 255 ILE A N 1
ATOM 1951 C CA . ILE A 1 255 ? 22.202 -21.881 2.951 1.00 88.00 255 ILE A CA 1
ATOM 1952 C C . ILE A 1 255 ? 23.631 -22.017 3.502 1.00 88.00 255 ILE A C 1
ATOM 1954 O O . ILE A 1 255 ? 24.589 -22.264 2.768 1.00 88.00 255 ILE A O 1
ATOM 1958 N N . SER A 1 256 ? 23.797 -21.829 4.815 1.00 88.44 256 SER A N 1
ATOM 1959 C CA . SER A 1 256 ? 25.079 -21.970 5.505 1.00 88.44 256 SER A CA 1
ATOM 1960 C C . SER A 1 256 ? 24.890 -22.391 6.963 1.00 88.44 256 SER A C 1
ATOM 1962 O O . SER A 1 256 ? 23.770 -22.497 7.457 1.00 88.44 256 SER A O 1
ATOM 1964 N N . THR A 1 257 ? 25.993 -22.595 7.690 1.00 85.00 257 THR A N 1
ATOM 1965 C CA . THR A 1 257 ? 25.980 -22.960 9.120 1.00 85.00 257 THR A CA 1
ATOM 1966 C C . THR A 1 257 ? 25.203 -21.972 9.998 1.00 85.00 257 THR A C 1
ATOM 1968 O O . THR A 1 257 ? 24.714 -22.348 11.065 1.00 85.00 257 THR A O 1
ATOM 1971 N N . ASP A 1 258 ? 25.090 -20.713 9.563 1.00 89.25 258 ASP A N 1
ATOM 1972 C CA . ASP A 1 258 ? 24.507 -19.627 10.352 1.00 89.25 258 ASP A CA 1
ATOM 1973 C C . ASP A 1 258 ? 23.288 -18.967 9.700 1.00 89.25 258 ASP A C 1
ATOM 1975 O O . ASP A 1 258 ? 22.626 -18.169 10.365 1.00 89.25 258 ASP A O 1
ATOM 1979 N N . ARG A 1 259 ? 22.961 -19.295 8.442 1.00 90.88 259 ARG A N 1
ATOM 1980 C CA . ARG A 1 259 ? 21.830 -18.712 7.706 1.00 90.88 259 ARG A CA 1
ATOM 1981 C C . ARG A 1 259 ? 20.854 -19.774 7.237 1.00 90.88 259 ARG A C 1
ATOM 1983 O O . ARG A 1 259 ? 21.256 -20.807 6.704 1.00 90.88 259 ARG A O 1
ATOM 1990 N N . VAL A 1 260 ? 19.580 -19.449 7.388 1.00 93.81 260 VAL A N 1
ATOM 1991 C CA . VAL A 1 260 ? 18.458 -20.257 6.935 1.00 93.81 260 VAL A CA 1
ATOM 1992 C C . VAL A 1 260 ? 17.625 -19.442 5.966 1.00 93.81 260 VAL A C 1
ATOM 1994 O O . VAL A 1 260 ? 17.385 -18.259 6.199 1.00 93.81 260 VAL A O 1
ATOM 1997 N N . GLU A 1 261 ? 17.193 -20.104 4.908 1.00 94.00 261 GLU A N 1
ATOM 1998 C CA . GLU A 1 261 ? 16.163 -19.660 3.986 1.00 94.00 261 GLU A CA 1
ATOM 1999 C C . GLU A 1 261 ? 14.866 -20.399 4.297 1.00 94.00 261 GLU A C 1
ATOM 2001 O O . GLU A 1 261 ? 14.854 -21.616 4.500 1.00 94.00 261 GLU A O 1
ATOM 2006 N N . MET A 1 262 ? 13.778 -19.652 4.410 1.00 93.44 262 MET A N 1
ATOM 2007 C CA . MET A 1 262 ? 12.464 -20.174 4.741 1.00 93.44 262 MET A CA 1
ATOM 2008 C C . MET A 1 262 ? 11.478 -19.725 3.675 1.00 93.44 262 MET A C 1
ATOM 2010 O O . MET A 1 262 ? 11.256 -18.528 3.508 1.00 93.44 262 MET A O 1
ATOM 2014 N N . HIS A 1 263 ? 10.863 -20.692 3.007 1.00 94.19 263 HIS A N 1
ATOM 2015 C CA . HIS A 1 263 ? 9.841 -20.462 2.000 1.00 94.19 263 HIS A CA 1
ATOM 2016 C C . HIS A 1 263 ? 8.467 -20.559 2.657 1.00 94.19 263 HIS A C 1
ATOM 2018 O O . HIS A 1 263 ? 8.091 -21.599 3.210 1.00 94.19 263 HIS A O 1
ATOM 2024 N N . TYR A 1 264 ? 7.703 -19.476 2.600 1.00 94.50 264 TYR A N 1
ATOM 2025 C CA . TYR A 1 264 ? 6.345 -19.399 3.124 1.00 94.50 264 TYR A CA 1
ATOM 2026 C C . TYR A 1 264 ? 5.368 -19.002 2.037 1.00 94.50 264 TYR A C 1
ATOM 2028 O O . TYR A 1 264 ? 5.683 -18.216 1.157 1.00 94.50 264 TYR A O 1
ATOM 2036 N N . ARG A 1 265 ? 4.134 -19.478 2.152 1.00 94.19 265 ARG A N 1
ATOM 2037 C CA . ARG A 1 265 ? 3.014 -18.951 1.379 1.00 94.19 265 ARG A CA 1
ATOM 2038 C C . ARG A 1 265 ? 2.142 -18.104 2.293 1.00 94.19 265 ARG A C 1
ATOM 2040 O O . ARG A 1 265 ? 1.564 -18.640 3.238 1.00 94.19 265 ARG A O 1
ATOM 2047 N N . ILE A 1 266 ? 2.069 -16.799 2.052 1.00 92.69 266 ILE A N 1
ATOM 2048 C CA . ILE A 1 266 ? 1.404 -15.836 2.943 1.00 92.69 266 ILE A CA 1
ATOM 2049 C C . ILE A 1 266 ? 0.392 -15.010 2.133 1.00 92.69 266 ILE A C 1
ATOM 2051 O O . ILE A 1 266 ? 0.690 -14.633 0.999 1.00 92.69 266 ILE A O 1
ATOM 2055 N N . PRO A 1 267 ? -0.803 -14.708 2.673 1.00 92.06 267 PRO A N 1
ATOM 2056 C CA . PRO A 1 267 ? -1.713 -13.759 2.041 1.00 92.06 267 PRO A CA 1
ATOM 2057 C C . PRO A 1 267 ? -1.077 -12.370 1.935 1.00 92.06 267 PRO A C 1
ATOM 2059 O O . PRO A 1 267 ? -0.586 -11.834 2.932 1.00 92.06 267 PRO A O 1
ATOM 2062 N N . LEU A 1 268 ? -1.142 -11.740 0.760 1.00 88.44 268 LEU A N 1
ATOM 2063 C CA . LEU A 1 268 ? -0.525 -10.424 0.545 1.00 88.44 268 LEU A CA 1
ATOM 2064 C C . LEU A 1 268 ? -1.081 -9.364 1.514 1.00 88.44 268 LEU A C 1
ATOM 2066 O O . LEU A 1 268 ? -0.333 -8.525 2.010 1.00 88.44 268 LEU A O 1
ATOM 2070 N N . ALA A 1 269 ? -2.373 -9.451 1.852 1.00 86.69 269 ALA A N 1
ATOM 2071 C CA . ALA A 1 269 ? -3.033 -8.562 2.812 1.00 86.69 269 ALA A CA 1
ATOM 2072 C C . ALA A 1 269 ? -2.336 -8.522 4.184 1.00 86.69 269 ALA A C 1
ATOM 2074 O O . ALA A 1 269 ? -2.342 -7.493 4.853 1.00 86.69 269 ALA A O 1
ATOM 2075 N N . GLU A 1 270 ? -1.742 -9.641 4.602 1.00 85.81 270 GLU A N 1
ATOM 2076 C CA . GLU A 1 270 ? -1.071 -9.772 5.896 1.00 85.81 270 GLU A CA 1
ATOM 2077 C C . GLU A 1 270 ? 0.374 -9.264 5.855 1.00 85.81 270 GLU A C 1
ATOM 2079 O O . GLU A 1 270 ? 0.895 -8.889 6.900 1.00 85.81 270 GLU A O 1
ATOM 2084 N N . ILE A 1 271 ? 1.013 -9.232 4.677 1.00 84.25 271 ILE A N 1
ATOM 2085 C CA . ILE A 1 271 ? 2.364 -8.673 4.490 1.00 84.25 271 ILE A CA 1
ATOM 2086 C C . ILE A 1 271 ? 2.315 -7.148 4.398 1.00 84.25 271 ILE A C 1
ATOM 2088 O O . ILE A 1 271 ? 3.171 -6.451 4.939 1.00 84.25 271 ILE A O 1
ATOM 2092 N N . VAL A 1 272 ? 1.299 -6.626 3.711 1.00 80.50 272 VAL A N 1
ATOM 2093 C CA . VAL A 1 272 ? 1.124 -5.192 3.447 1.00 80.50 272 VAL A CA 1
ATOM 2094 C C . VAL A 1 272 ? 0.949 -4.378 4.740 1.00 80.50 272 VAL A C 1
ATOM 2096 O O . VAL A 1 272 ? 1.249 -3.187 4.765 1.00 80.50 272 VAL A O 1
ATOM 2099 N N . PHE A 1 273 ? 0.506 -5.009 5.829 1.00 73.62 273 PHE A N 1
ATOM 2100 C CA . PHE A 1 273 ? 0.293 -4.354 7.115 1.00 73.62 273 PHE A CA 1
ATOM 2101 C C . PHE A 1 273 ? 1.331 -4.798 8.157 1.00 73.62 273 PHE A C 1
ATOM 2103 O O . PHE A 1 273 ? 1.221 -5.890 8.710 1.00 73.62 273 PHE A O 1
ATOM 2110 N N . ASP A 1 274 ? 2.311 -3.933 8.450 1.00 75.00 274 ASP A N 1
ATOM 2111 C CA . ASP A 1 274 ? 3.255 -4.029 9.587 1.00 75.00 274 ASP A CA 1
ATOM 2112 C C . ASP A 1 274 ? 4.162 -5.288 9.619 1.00 75.00 274 ASP A C 1
ATOM 2114 O O . ASP A 1 274 ? 4.989 -5.460 10.512 1.00 75.00 274 ASP A O 1
ATOM 2118 N N . PHE A 1 275 ? 4.079 -6.181 8.626 1.00 84.00 275 PHE A N 1
ATOM 2119 C CA . PHE A 1 275 ? 4.874 -7.413 8.602 1.00 84.00 275 PHE A CA 1
ATOM 2120 C C . PHE A 1 275 ? 6.371 -7.137 8.457 1.00 84.00 275 PHE A C 1
ATOM 2122 O O . PHE A 1 275 ? 7.184 -7.735 9.161 1.00 84.00 275 PHE A O 1
ATOM 2129 N N . PHE A 1 276 ? 6.748 -6.231 7.549 1.00 81.19 276 PHE A N 1
ATOM 2130 C CA . PHE A 1 276 ? 8.151 -5.899 7.305 1.00 81.19 276 PHE A CA 1
ATOM 2131 C C . PHE A 1 276 ? 8.803 -5.267 8.542 1.00 81.19 276 PHE A C 1
ATOM 2133 O O . PHE A 1 276 ? 9.892 -5.683 8.946 1.00 81.19 276 PHE A O 1
ATOM 2140 N N . ASP A 1 277 ? 8.108 -4.335 9.191 1.00 82.06 277 ASP A N 1
ATOM 2141 C CA . ASP A 1 277 ? 8.592 -3.659 10.394 1.00 82.06 277 ASP A CA 1
ATOM 2142 C C . ASP A 1 277 ? 8.706 -4.626 11.572 1.00 82.06 277 ASP A C 1
ATOM 2144 O O . ASP A 1 277 ? 9.740 -4.666 12.250 1.00 82.06 277 ASP A O 1
ATOM 2148 N N . GLN A 1 278 ? 7.710 -5.495 11.769 1.00 87.19 278 GLN A N 1
ATOM 2149 C CA . GLN A 1 278 ? 7.787 -6.547 12.780 1.00 87.19 278 GLN A CA 1
ATOM 2150 C C . GLN A 1 278 ? 8.910 -7.546 12.495 1.00 87.19 278 GLN A C 1
ATOM 2152 O O . GLN A 1 278 ? 9.636 -7.923 13.419 1.00 87.19 278 GLN A O 1
ATOM 2157 N N . LEU A 1 279 ? 9.102 -7.955 11.238 1.00 88.88 279 LEU A N 1
ATOM 2158 C CA . LEU A 1 279 ? 10.182 -8.858 10.844 1.00 88.88 279 LEU A CA 1
ATOM 2159 C C . LEU A 1 279 ? 11.543 -8.233 11.165 1.00 88.88 279 LEU A C 1
ATOM 2161 O O . LEU A 1 279 ? 12.392 -8.867 11.799 1.00 88.88 279 LEU A O 1
ATOM 2165 N N . LYS A 1 280 ? 11.751 -6.970 10.786 1.00 87.88 280 LYS A N 1
ATOM 2166 C CA . LYS A 1 280 ? 12.988 -6.239 11.079 1.00 87.88 280 LYS A CA 1
ATOM 2167 C C . LYS A 1 280 ? 13.181 -6.046 12.581 1.00 87.88 280 LYS A C 1
ATOM 2169 O O . LYS A 1 280 ? 14.271 -6.317 13.078 1.00 87.88 280 LYS A O 1
ATOM 2174 N N . SER A 1 281 ? 12.146 -5.670 13.323 1.00 89.38 281 SER A N 1
ATOM 2175 C CA . SER A 1 281 ? 12.215 -5.472 14.775 1.00 89.38 281 SER A CA 1
ATOM 2176 C C . SER A 1 281 ? 12.565 -6.764 15.525 1.00 89.38 281 SER A C 1
ATOM 2178 O O . SER A 1 281 ? 13.541 -6.807 16.281 1.00 89.38 281 SER A O 1
ATOM 2180 N N . ARG A 1 282 ? 11.853 -7.866 15.242 1.00 90.00 282 ARG A N 1
ATOM 2181 C CA . ARG A 1 282 ? 12.065 -9.177 15.888 1.00 90.00 282 ARG A CA 1
ATOM 2182 C C . ARG A 1 282 ? 13.430 -9.786 15.552 1.00 90.00 282 ARG A C 1
ATOM 2184 O O . ARG A 1 282 ? 13.982 -10.530 16.360 1.00 90.00 282 ARG A O 1
ATOM 2191 N N . THR A 1 283 ? 13.995 -9.449 14.391 1.00 88.69 283 THR A N 1
ATOM 2192 C CA . THR A 1 283 ? 15.298 -9.967 13.933 1.00 88.69 283 THR A CA 1
ATOM 2193 C C . THR A 1 283 ? 16.447 -8.968 14.046 1.00 88.69 283 THR A C 1
ATOM 2195 O O . THR A 1 283 ? 17.536 -9.235 13.544 1.00 88.69 283 THR A O 1
ATOM 2198 N N . LYS A 1 284 ? 16.243 -7.810 14.693 1.00 88.94 284 LYS A N 1
ATOM 2199 C CA . LYS A 1 284 ? 17.237 -6.718 14.788 1.00 88.94 284 LYS A CA 1
ATOM 2200 C C . LYS A 1 284 ? 17.768 -6.255 13.421 1.00 88.94 284 LYS A C 1
ATOM 2202 O O . LYS A 1 284 ? 18.916 -5.837 13.298 1.00 88.94 284 LYS A O 1
ATOM 2207 N N . GLY A 1 285 ? 16.937 -6.370 12.391 1.00 87.81 285 GLY A N 1
ATOM 2208 C CA . GLY A 1 285 ? 17.220 -5.980 11.016 1.00 87.81 285 GLY A CA 1
ATOM 2209 C C . GLY A 1 285 ? 17.928 -7.038 10.167 1.00 87.81 285 GLY A C 1
ATOM 2210 O O . GLY A 1 285 ? 18.097 -6.806 8.970 1.00 87.81 285 GLY A O 1
ATOM 2211 N N . TYR A 1 286 ? 18.312 -8.184 10.743 1.00 88.56 286 TYR A N 1
ATOM 2212 C CA . TYR A 1 286 ? 19.097 -9.206 10.042 1.00 88.56 286 TYR A CA 1
ATOM 2213 C C . TYR A 1 286 ? 18.297 -10.034 9.036 1.00 88.56 286 TYR A C 1
ATOM 2215 O O . TYR A 1 286 ? 18.906 -10.582 8.118 1.00 88.56 286 TYR A O 1
ATOM 2223 N N . ALA A 1 287 ? 16.975 -10.145 9.193 1.00 89.75 287 ALA A N 1
ATOM 2224 C CA . ALA A 1 287 ? 16.162 -10.867 8.225 1.00 89.75 287 ALA A CA 1
ATOM 2225 C C . ALA A 1 287 ? 15.934 -10.043 6.954 1.00 89.75 287 ALA A C 1
ATOM 2227 O O . ALA A 1 287 ? 15.699 -8.832 7.020 1.00 89.75 287 ALA A O 1
ATOM 2228 N N . SER A 1 288 ? 15.963 -10.702 5.802 1.00 86.81 288 SER A N 1
ATOM 2229 C CA . SER A 1 288 ? 15.477 -10.165 4.530 1.00 86.81 288 SER A CA 1
ATOM 2230 C C . SER A 1 288 ? 14.245 -10.935 4.081 1.00 86.81 288 SER A C 1
ATOM 2232 O O . SER A 1 288 ? 14.131 -12.125 4.358 1.00 86.81 288 SER A O 1
ATOM 2234 N N . LEU A 1 289 ? 13.347 -10.237 3.397 1.00 88.88 289 LEU A N 1
ATOM 2235 C CA . LEU A 1 289 ? 12.134 -10.779 2.804 1.00 88.88 289 LEU A CA 1
ATOM 2236 C C . LEU A 1 289 ? 12.167 -10.433 1.320 1.00 88.88 289 LEU A C 1
ATOM 2238 O O . LEU A 1 289 ? 12.303 -9.256 0.984 1.00 88.88 289 LEU A O 1
ATOM 2242 N N . ASP A 1 290 ? 12.019 -11.445 0.483 1.00 86.00 290 ASP A N 1
ATOM 2243 C CA . ASP A 1 290 ? 11.619 -11.310 -0.912 1.00 86.00 290 ASP A CA 1
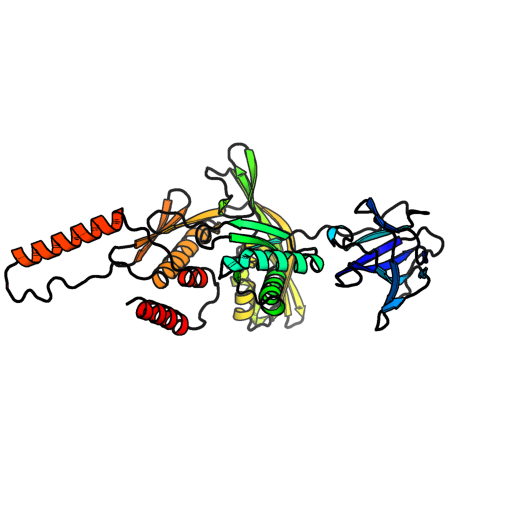ATOM 2244 C C . ASP A 1 290 ? 10.251 -11.978 -1.083 1.00 86.00 290 ASP A C 1
ATOM 2246 O O . ASP A 1 290 ? 9.903 -12.874 -0.311 1.00 86.00 290 ASP A O 1
ATOM 2250 N N . TYR A 1 291 ? 9.431 -11.519 -2.024 1.00 87.38 291 TYR A N 1
ATOM 2251 C CA . TYR A 1 291 ? 8.176 -12.202 -2.318 1.00 87.38 291 TYR A CA 1
ATOM 2252 C C . TYR A 1 291 ? 7.776 -12.059 -3.779 1.00 87.38 291 TYR A C 1
ATOM 2254 O O . TYR A 1 291 ? 8.019 -11.034 -4.417 1.00 87.38 291 TYR A O 1
ATOM 2262 N N . HIS A 1 292 ? 7.091 -13.076 -4.287 1.00 84.69 292 HIS A N 1
ATOM 2263 C CA . HIS A 1 292 ? 6.544 -13.101 -5.636 1.00 84.69 292 HIS A CA 1
ATOM 2264 C C . HIS A 1 292 ? 5.104 -13.624 -5.639 1.00 84.69 292 HIS A C 1
ATOM 2266 O O . HIS A 1 292 ? 4.660 -14.301 -4.712 1.00 84.69 292 HIS A O 1
ATOM 2272 N N . GLU A 1 293 ? 4.351 -13.266 -6.678 1.00 84.88 293 GLU A N 1
ATOM 2273 C CA . GLU A 1 293 ? 2.956 -13.680 -6.849 1.00 84.88 293 GLU A CA 1
ATOM 2274 C C . GLU A 1 293 ? 2.847 -15.213 -6.901 1.00 84.88 293 GLU A C 1
ATOM 2276 O O . GLU A 1 293 ? 3.493 -15.856 -7.729 1.00 84.88 293 GLU A O 1
ATOM 2281 N N . ASP A 1 294 ? 2.009 -15.790 -6.035 1.00 88.44 294 ASP A N 1
ATOM 2282 C CA . ASP A 1 294 ? 1.764 -17.237 -5.947 1.00 88.44 294 ASP A CA 1
ATOM 2283 C C . ASP A 1 294 ? 0.258 -17.546 -6.017 1.00 88.44 294 ASP A C 1
ATOM 2285 O O . ASP A 1 294 ? -0.331 -18.282 -5.212 1.00 88.44 294 ASP A O 1
ATOM 2289 N N . GLY A 1 295 ? -0.385 -16.927 -7.007 1.00 88.19 295 GLY A N 1
ATOM 2290 C CA . GLY A 1 295 ? -1.792 -17.111 -7.332 1.00 88.19 295 GLY A CA 1
ATOM 2291 C C . GLY A 1 295 ? -2.743 -16.642 -6.232 1.00 88.19 295 GLY A C 1
ATOM 2292 O O . GLY A 1 295 ? -2.499 -15.678 -5.513 1.00 88.19 295 GLY A O 1
ATOM 2293 N N . GLU A 1 296 ? -3.870 -17.334 -6.118 1.00 89.94 296 GLU A N 1
ATOM 2294 C CA . GLU A 1 296 ? -5.012 -16.887 -5.328 1.00 89.94 296 GLU A CA 1
ATOM 2295 C C . GLU A 1 296 ? -5.542 -17.998 -4.414 1.00 89.94 296 GLU A C 1
ATOM 2297 O O . GLU A 1 296 ? -5.441 -19.193 -4.720 1.00 89.94 296 GLU A O 1
ATOM 2302 N N . GLN A 1 297 ? -6.145 -17.616 -3.287 1.00 90.81 297 GLN A N 1
ATOM 2303 C CA . GLN A 1 297 ? -6.733 -18.551 -2.331 1.00 90.81 297 GLN A CA 1
ATOM 2304 C C . GLN A 1 297 ? -8.102 -18.080 -1.836 1.00 90.81 297 GLN A C 1
ATOM 2306 O O . GLN A 1 297 ? -8.345 -16.901 -1.607 1.00 90.81 297 GLN A O 1
ATOM 2311 N N . SER A 1 298 ? -9.016 -19.033 -1.629 1.00 91.00 298 SER A N 1
ATOM 2312 C CA . SER A 1 298 ? -10.296 -18.754 -0.974 1.00 91.00 298 SER A CA 1
ATOM 2313 C C . SER A 1 298 ? -10.099 -18.547 0.528 1.00 91.00 298 SER A C 1
ATOM 2315 O O . SER A 1 298 ? -9.514 -19.410 1.184 1.00 91.00 298 SER A O 1
ATOM 2317 N N . ALA A 1 299 ? -10.661 -17.472 1.080 1.00 88.31 299 ALA A N 1
ATOM 2318 C CA . ALA A 1 299 ? -10.518 -17.132 2.496 1.00 88.31 299 ALA A CA 1
ATOM 2319 C C . ALA A 1 299 ? -11.839 -16.685 3.142 1.00 88.31 299 ALA A C 1
ATOM 2321 O O . ALA A 1 299 ? -12.734 -16.166 2.471 1.00 88.31 299 ALA A O 1
ATOM 2322 N N . ASP A 1 300 ? -11.963 -16.888 4.459 1.00 88.62 300 ASP A N 1
ATOM 2323 C CA . ASP A 1 300 ? -13.106 -16.423 5.259 1.00 88.62 300 ASP A CA 1
ATOM 2324 C C . ASP A 1 300 ? -12.846 -14.999 5.772 1.00 88.62 300 ASP A C 1
ATOM 2326 O O . ASP A 1 300 ? -12.475 -14.754 6.927 1.00 88.62 300 ASP A O 1
ATOM 2330 N N . LEU A 1 301 ? -12.990 -14.050 4.850 1.00 88.75 301 LEU A N 1
ATOM 2331 C CA . LEU A 1 301 ? -12.807 -12.628 5.103 1.00 88.75 301 LEU A CA 1
ATOM 2332 C C . LEU A 1 301 ? -14.133 -11.962 5.481 1.00 88.75 301 LEU A C 1
ATOM 2334 O O . LEU A 1 301 ? -15.208 -12.297 4.980 1.00 88.75 301 LEU A O 1
ATOM 2338 N N . VAL A 1 302 ? -14.051 -10.981 6.374 1.00 89.19 302 VAL A N 1
ATOM 2339 C CA . VAL A 1 302 ? -15.178 -10.155 6.800 1.00 89.19 302 VAL A CA 1
ATOM 2340 C C . VAL A 1 302 ? -14.798 -8.683 6.727 1.00 89.19 302 VAL A C 1
ATOM 2342 O O . VAL A 1 302 ? -13.700 -8.284 7.112 1.00 89.19 302 VAL A O 1
ATOM 2345 N N . LYS A 1 303 ? -15.736 -7.860 6.264 1.00 89.06 303 LYS A N 1
ATOM 2346 C CA . LYS A 1 303 ? -15.627 -6.405 6.343 1.00 89.06 303 LYS A CA 1
ATOM 2347 C C . LYS A 1 303 ? -15.977 -5.948 7.758 1.00 89.06 303 LYS A C 1
ATOM 2349 O O . LYS A 1 303 ? -17.073 -6.232 8.253 1.00 89.06 303 LYS A O 1
ATOM 2354 N N . VAL A 1 304 ? -15.034 -5.272 8.408 1.00 89.75 304 VAL A N 1
ATOM 2355 C CA . VAL A 1 304 ? -15.236 -4.606 9.696 1.00 89.75 304 VAL A CA 1
ATOM 2356 C C . VAL A 1 304 ? -15.468 -3.126 9.432 1.00 89.75 304 VAL A C 1
ATOM 2358 O O . VAL A 1 304 ? -14.554 -2.417 9.021 1.00 89.75 304 VAL A O 1
ATOM 2361 N N . ASP A 1 305 ? -16.689 -2.676 9.703 1.00 89.75 305 ASP A N 1
ATOM 2362 C CA . ASP A 1 305 ? -17.097 -1.277 9.626 1.00 89.75 305 ASP A CA 1
ATOM 2363 C C . ASP A 1 305 ? -16.885 -0.597 10.981 1.00 89.75 305 ASP A C 1
ATOM 2365 O O . ASP A 1 305 ? -17.273 -1.131 12.028 1.00 89.75 305 ASP A O 1
ATOM 2369 N N . ILE A 1 306 ? -16.338 0.616 10.974 1.00 88.81 306 ILE A N 1
ATOM 2370 C CA . ILE A 1 306 ? -16.269 1.461 12.169 1.00 88.81 306 ILE A CA 1
ATOM 2371 C C . ILE A 1 306 ? -17.401 2.483 12.127 1.00 88.81 306 ILE A C 1
ATOM 2373 O O . ILE A 1 306 ? -17.546 3.238 11.168 1.00 88.81 306 ILE A O 1
ATOM 2377 N N . LEU A 1 307 ? -18.199 2.517 13.193 1.00 89.69 307 LEU A N 1
ATOM 2378 C CA . LEU A 1 307 ? -19.303 3.444 13.371 1.00 89.69 307 LEU A CA 1
ATOM 2379 C C . LEU A 1 307 ? -18.999 4.433 14.491 1.00 89.69 307 LEU A C 1
ATOM 2381 O O . LEU A 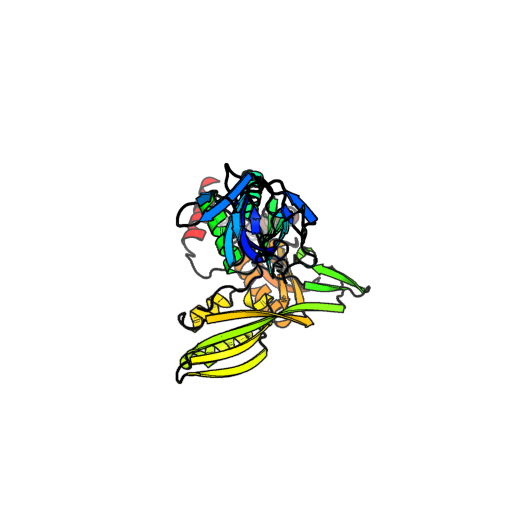1 307 ? -18.726 4.045 15.632 1.00 89.69 307 LEU A O 1
ATOM 2385 N N . ILE A 1 308 ? -19.131 5.718 14.189 1.00 87.62 308 ILE A N 1
ATOM 2386 C CA . ILE A 1 308 ? -19.041 6.806 15.159 1.00 87.62 308 ILE A CA 1
ATOM 2387 C C . ILE A 1 308 ? -20.435 7.398 15.279 1.00 87.62 308 ILE A C 1
ATOM 2389 O O . ILE A 1 308 ? -21.030 7.822 14.299 1.00 87.62 308 ILE A O 1
ATOM 2393 N N . GLN A 1 309 ? -21.017 7.344 16.478 1.00 85.81 309 GLN A N 1
ATOM 2394 C CA . GLN A 1 309 ? -22.402 7.778 16.704 1.00 85.81 309 GLN A CA 1
ATOM 2395 C C . GLN A 1 309 ? -23.462 7.045 15.843 1.00 85.81 309 GLN A C 1
ATOM 2397 O O . GLN A 1 309 ? -24.618 7.452 15.791 1.00 85.81 309 GLN A O 1
ATOM 2402 N N . GLY A 1 310 ? -23.114 5.888 15.273 1.00 83.00 310 GLY A N 1
ATOM 2403 C CA . GLY A 1 310 ? -23.994 5.108 14.399 1.00 83.00 310 GLY A CA 1
ATOM 2404 C C . GLY A 1 310 ? -23.848 5.439 12.914 1.00 83.00 310 GLY A C 1
ATOM 2405 O O . GLY A 1 310 ? -24.469 4.765 12.098 1.00 83.00 310 GLY A O 1
ATOM 2406 N N . GLU A 1 311 ? -23.008 6.410 12.562 1.00 84.25 311 GLU A N 1
ATOM 2407 C CA . GLU A 1 311 ? -22.619 6.698 11.184 1.00 84.25 311 GLU A CA 1
ATOM 2408 C C . GLU A 1 311 ? -21.368 5.899 10.833 1.00 84.25 311 GLU A C 1
ATOM 2410 O O . GLU A 1 311 ? -20.415 5.861 11.616 1.00 84.25 311 GLU A O 1
ATOM 2415 N N . LYS A 1 312 ? -21.389 5.223 9.681 1.00 84.31 312 LYS A N 1
ATOM 2416 C CA . LYS A 1 312 ? -20.237 4.471 9.181 1.00 84.31 312 LYS A CA 1
ATOM 2417 C C . LYS A 1 312 ? -19.171 5.443 8.689 1.00 84.31 312 LYS A C 1
ATOM 2419 O O . LYS A 1 312 ? -19.485 6.404 7.992 1.00 84.31 312 LYS A O 1
ATOM 2424 N N . VAL A 1 313 ? -17.922 5.172 9.047 1.00 80.62 313 VAL A N 1
ATOM 2425 C CA . VAL A 1 313 ? -16.764 5.928 8.571 1.00 80.62 313 VAL A CA 1
ATOM 2426 C C . VAL A 1 313 ? -15.920 5.008 7.702 1.00 80.62 313 VAL A C 1
ATOM 2428 O O . VAL A 1 313 ? -15.107 4.223 8.192 1.00 80.62 313 VAL A O 1
ATOM 2431 N N . ASP A 1 314 ? -16.145 5.112 6.397 1.00 75.44 314 ASP A N 1
ATOM 2432 C CA . ASP A 1 314 ? -15.601 4.215 5.375 1.00 75.44 314 ASP A CA 1
ATOM 2433 C C . ASP A 1 314 ? -14.080 4.106 5.413 1.00 75.44 314 ASP A C 1
ATOM 2435 O O . ASP A 1 314 ? -13.530 3.012 5.346 1.00 75.44 314 ASP A O 1
ATOM 2439 N N . ALA A 1 315 ? -13.390 5.221 5.629 1.00 73.75 315 ALA A N 1
ATOM 2440 C CA . ALA A 1 315 ? -11.934 5.248 5.606 1.00 73.75 315 ALA A CA 1
ATOM 2441 C C . ALA A 1 315 ? -11.259 4.559 6.818 1.00 73.75 315 ALA A C 1
ATOM 2443 O O . ALA A 1 315 ? -10.045 4.383 6.808 1.00 73.75 315 ALA A O 1
ATOM 2444 N N . PHE A 1 316 ? -12.021 4.109 7.827 1.00 79.50 316 PHE A N 1
ATOM 2445 C CA . PHE A 1 316 ? -11.533 3.194 8.877 1.00 79.50 316 PHE A CA 1
ATOM 2446 C C . PHE A 1 316 ? -12.007 1.749 8.699 1.00 79.50 316 PHE A C 1
ATOM 2448 O O . PHE A 1 316 ? -11.722 0.900 9.546 1.00 79.50 316 PHE A O 1
ATOM 2455 N N . SER A 1 317 ? -12.778 1.470 7.652 1.00 81.94 317 SER A N 1
ATOM 2456 C CA . SER A 1 317 ? -13.288 0.130 7.395 1.00 81.94 317 SER A CA 1
ATOM 2457 C C . SER A 1 317 ? -12.200 -0.714 6.744 1.00 81.94 317 SER A C 1
ATOM 2459 O O . SER A 1 317 ? -11.474 -0.248 5.868 1.00 81.94 317 SER A O 1
ATOM 2461 N N . ALA A 1 318 ? -12.082 -1.969 7.167 1.00 83.38 318 ALA A N 1
ATOM 2462 C CA . ALA A 1 318 ? -11.058 -2.878 6.668 1.00 83.38 318 ALA A CA 1
ATOM 2463 C C . ALA A 1 318 ? -11.629 -4.274 6.424 1.00 83.38 318 ALA A C 1
ATOM 2465 O O . ALA A 1 318 ? -12.531 -4.733 7.130 1.00 83.38 318 ALA A O 1
ATOM 2466 N N . ILE A 1 319 ? -11.079 -4.955 5.422 1.00 87.31 319 ILE A N 1
ATOM 2467 C CA . ILE A 1 319 ? -11.357 -6.365 5.149 1.00 87.31 319 ILE A CA 1
ATOM 2468 C C . ILE A 1 319 ? -10.294 -7.171 5.885 1.00 87.31 319 ILE A C 1
ATOM 2470 O O . ILE A 1 319 ? -9.104 -7.016 5.628 1.00 87.31 319 ILE A O 1
ATOM 2474 N N . VAL A 1 320 ? -10.726 -7.999 6.831 1.00 87.81 320 VAL A N 1
ATOM 2475 C CA . VAL A 1 320 ? -9.840 -8.785 7.695 1.00 87.81 320 VAL A CA 1
ATOM 2476 C C . VAL A 1 320 ? -10.350 -10.213 7.815 1.00 87.81 320 VAL A C 1
ATOM 2478 O O . VAL A 1 320 ? -11.537 -10.486 7.626 1.00 87.81 320 VAL A O 1
ATOM 2481 N N . HIS A 1 321 ? -9.465 -11.143 8.167 1.00 88.94 321 HIS A N 1
ATOM 2482 C CA . HIS A 1 321 ? -9.874 -12.513 8.466 1.00 88.94 321 HIS A CA 1
ATOM 2483 C C . HIS A 1 321 ? -10.825 -12.556 9.668 1.00 88.94 321 HIS A C 1
ATOM 2485 O O . HIS A 1 321 ? -10.648 -11.805 10.635 1.00 88.94 321 HIS A O 1
ATOM 2491 N N . ARG A 1 322 ? -11.815 -13.459 9.639 1.00 88.44 322 ARG A N 1
ATOM 2492 C CA . ARG A 1 322 ? -12.842 -13.577 10.691 1.00 88.44 322 ARG A CA 1
ATOM 2493 C C . ARG A 1 322 ? -12.254 -13.665 12.102 1.00 88.44 322 ARG A C 1
ATOM 2495 O O . ARG A 1 322 ? -12.775 -13.022 13.013 1.00 88.44 322 ARG A O 1
ATOM 2502 N N . ASP A 1 323 ? -11.157 -14.397 12.268 1.00 87.81 323 ASP A N 1
ATOM 2503 C CA . ASP A 1 323 ? -10.499 -14.584 13.568 1.00 87.81 323 ASP A CA 1
ATOM 2504 C C . ASP A 1 323 ? -9.841 -13.300 14.100 1.00 87.81 323 ASP A C 1
ATOM 2506 O O . ASP A 1 323 ? -9.868 -13.034 15.302 1.00 87.81 323 ASP A O 1
ATOM 2510 N N . LYS A 1 324 ? -9.306 -12.457 13.205 1.00 85.75 324 LYS A N 1
ATOM 2511 C CA . LYS A 1 324 ? -8.673 -11.171 13.548 1.00 85.75 324 LYS A CA 1
ATOM 2512 C C . LYS A 1 324 ? -9.670 -10.010 13.625 1.00 85.75 324 LYS A C 1
ATOM 2514 O O . LYS A 1 324 ? -9.332 -8.932 14.110 1.00 85.75 324 LYS A O 1
ATOM 2519 N N . ALA A 1 325 ? -10.917 -10.207 13.204 1.00 88.62 325 ALA A N 1
ATOM 2520 C CA . ALA A 1 325 ? -11.910 -9.137 13.164 1.00 88.62 325 ALA A CA 1
ATOM 2521 C C . ALA A 1 325 ? -12.170 -8.505 14.542 1.00 88.62 325 ALA A C 1
ATOM 2523 O O . ALA A 1 325 ? -12.279 -7.283 14.663 1.00 88.62 325 ALA A O 1
ATOM 2524 N N . TYR A 1 326 ? -12.224 -9.322 15.601 1.00 90.25 326 TYR A N 1
ATOM 2525 C CA . TYR A 1 326 ? -12.433 -8.824 16.962 1.00 90.25 326 TYR A CA 1
ATOM 2526 C C . TYR A 1 326 ? -11.238 -8.013 17.480 1.00 90.25 326 TYR A C 1
ATOM 2528 O O . TYR A 1 326 ? -11.435 -6.926 18.025 1.00 90.25 326 TYR A O 1
ATOM 2536 N N . SER A 1 327 ? -10.008 -8.508 17.299 1.00 88.62 327 SER A N 1
ATOM 2537 C CA . SER A 1 327 ? -8.799 -7.809 17.753 1.00 88.62 327 SER A CA 1
ATOM 2538 C C . SER A 1 327 ? -8.620 -6.479 17.023 1.00 88.62 327 SER A C 1
ATOM 2540 O O . SER A 1 327 ? -8.390 -5.461 17.680 1.00 88.62 327 SER A O 1
ATOM 2542 N N . TYR A 1 328 ? -8.837 -6.459 15.703 1.00 86.81 328 TYR A N 1
ATOM 2543 C CA . TYR A 1 328 ? -8.831 -5.234 14.903 1.00 86.81 328 TYR A CA 1
ATOM 2544 C C . TYR A 1 328 ? -9.871 -4.221 15.404 1.00 86.81 328 TYR A C 1
ATOM 2546 O O . TYR A 1 328 ? -9.541 -3.066 15.678 1.00 86.81 328 TYR A O 1
ATOM 2554 N N . GLY A 1 329 ? -11.117 -4.662 15.620 1.00 89.19 329 GLY A N 1
ATOM 2555 C CA . GLY A 1 329 ? -12.187 -3.802 16.127 1.00 89.19 329 GLY A CA 1
ATOM 2556 C C . GLY A 1 329 ? -11.877 -3.194 17.500 1.00 89.19 329 GLY A C 1
ATOM 2557 O O . GLY A 1 329 ? -12.122 -2.007 17.721 1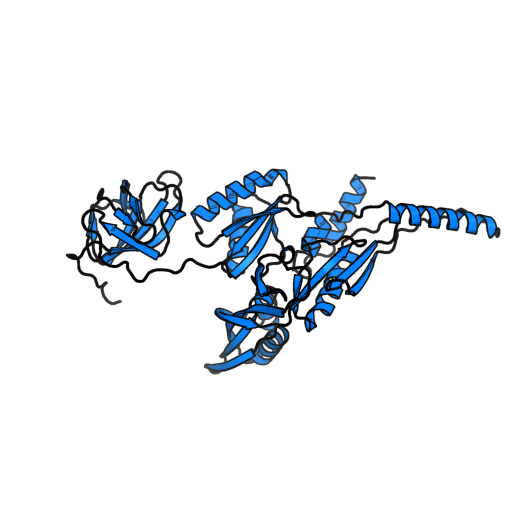.00 89.19 329 GLY A O 1
ATOM 2558 N N . VAL A 1 330 ? -11.304 -3.967 18.428 1.00 90.50 330 VAL A N 1
ATOM 2559 C CA . VAL A 1 330 ? -10.893 -3.464 19.753 1.00 90.50 330 VAL A CA 1
ATOM 2560 C C . VAL A 1 330 ? -9.740 -2.466 19.641 1.00 90.50 330 VAL A C 1
ATOM 2562 O O . VAL A 1 330 ? -9.783 -1.412 20.277 1.00 90.50 330 VAL A O 1
ATOM 2565 N N . MET A 1 331 ? -8.727 -2.771 18.829 1.00 88.00 331 MET A N 1
ATOM 2566 C CA . MET A 1 331 ? -7.583 -1.886 18.604 1.00 88.00 331 MET A CA 1
ATOM 2567 C C . MET A 1 331 ? -8.045 -0.531 18.052 1.00 88.00 331 MET A C 1
ATOM 2569 O O . MET A 1 331 ? -7.762 0.509 18.653 1.00 88.00 331 MET A O 1
ATOM 2573 N N . MET A 1 332 ? -8.859 -0.547 16.993 1.00 86.00 332 MET A N 1
ATOM 2574 C CA . MET A 1 332 ? -9.328 0.668 16.330 1.00 86.00 332 MET A CA 1
ATOM 2575 C C . MET A 1 332 ? -10.262 1.497 17.222 1.00 86.00 332 MET A C 1
ATOM 2577 O O . MET A 1 332 ? -10.075 2.704 17.386 1.00 86.00 332 MET A O 1
ATOM 2581 N N . THR A 1 333 ? -11.237 0.861 17.882 1.00 90.38 333 THR A N 1
ATOM 2582 C CA . THR A 1 333 ? -12.163 1.566 18.793 1.00 90.38 333 THR A CA 1
ATOM 2583 C C . THR A 1 333 ? -11.436 2.206 19.981 1.00 90.38 333 THR A C 1
ATOM 2585 O O . THR A 1 333 ? -11.779 3.321 20.387 1.00 90.38 333 THR A O 1
ATOM 2588 N N . LYS A 1 334 ? -10.391 1.553 20.510 1.00 89.75 334 LYS A N 1
ATOM 2589 C CA . LYS A 1 334 ? -9.537 2.103 21.571 1.00 89.75 334 LYS A CA 1
ATOM 2590 C C . LYS A 1 334 ? -8.698 3.284 21.074 1.00 89.75 334 LYS A C 1
ATOM 2592 O O . LYS A 1 334 ? -8.654 4.302 21.767 1.00 89.75 334 LYS A O 1
ATOM 2597 N N . LYS A 1 335 ? -8.092 3.177 19.884 1.00 86.19 335 LYS A N 1
ATOM 2598 C CA . LYS A 1 335 ? -7.295 4.246 19.254 1.00 86.19 335 LYS A CA 1
ATOM 2599 C C . LYS A 1 335 ? -8.149 5.495 19.007 1.00 86.19 335 LYS A C 1
ATOM 2601 O O . LYS A 1 335 ? -7.797 6.592 19.443 1.00 86.19 335 LYS A O 1
ATOM 2606 N N . LEU A 1 336 ? -9.343 5.325 18.440 1.00 85.75 336 LEU A N 1
ATOM 2607 C CA . LEU A 1 336 ? -10.285 6.425 18.207 1.00 85.75 336 LEU A CA 1
ATOM 2608 C C . LEU A 1 336 ? -10.782 7.064 19.509 1.00 85.75 336 LEU A C 1
ATOM 2610 O O . LEU A 1 336 ? -10.908 8.286 19.590 1.00 85.75 336 LEU A O 1
ATOM 2614 N N . ARG A 1 337 ? -11.003 6.273 20.568 1.00 87.69 337 ARG A N 1
ATOM 2615 C CA . ARG A 1 337 ? -11.389 6.802 21.886 1.00 87.69 337 ARG A CA 1
ATOM 2616 C C . ARG A 1 337 ? -10.336 7.747 22.477 1.00 87.69 337 ARG A C 1
ATOM 2618 O O . ARG A 1 337 ? -10.714 8.669 23.200 1.00 87.69 337 ARG A O 1
ATOM 2625 N N . SER A 1 338 ? -9.045 7.504 22.240 1.00 85.00 338 SER A N 1
ATOM 2626 C CA . SER A 1 338 ? -7.970 8.391 22.711 1.00 85.00 338 SER A CA 1
ATOM 2627 C C . SER A 1 338 ? -7.818 9.666 21.887 1.00 85.00 338 SER A C 1
ATOM 2629 O O . SER A 1 338 ? -7.400 10.678 22.444 1.00 85.00 338 SER A O 1
ATOM 2631 N N . LEU A 1 339 ? -8.152 9.617 20.597 1.00 84.12 339 LEU A N 1
ATOM 2632 C CA . LEU A 1 339 ? -7.912 10.708 19.651 1.00 84.12 339 LEU A CA 1
ATOM 2633 C C . LEU A 1 339 ? -9.094 11.677 19.554 1.00 84.12 339 LEU A C 1
ATOM 2635 O O . LEU A 1 339 ? -8.900 12.885 19.448 1.00 84.12 339 LEU A O 1
ATOM 2639 N N . ILE A 1 340 ? -10.326 11.169 19.632 1.00 83.62 340 ILE A N 1
ATOM 2640 C CA . ILE A 1 340 ? -11.520 12.004 19.502 1.00 83.62 340 ILE A CA 1
ATOM 2641 C C . ILE A 1 340 ? -11.743 12.799 20.802 1.00 83.62 340 ILE A C 1
ATOM 2643 O O . ILE A 1 340 ? -11.851 12.217 21.892 1.00 83.62 340 ILE A O 1
ATOM 2647 N N . PRO A 1 341 ? -11.861 14.138 20.721 1.00 82.25 341 PRO A N 1
ATOM 2648 C CA . PRO A 1 341 ? -12.053 14.974 21.892 1.00 82.25 341 PRO A CA 1
ATOM 2649 C C . PRO A 1 341 ? -13.401 14.702 22.566 1.00 82.25 341 PRO A C 1
ATOM 2651 O O . PRO A 1 341 ? -14.416 14.367 21.953 1.00 82.25 341 PRO A O 1
ATOM 2654 N N . ARG A 1 342 ? -13.426 14.880 23.889 1.00 84.94 342 ARG A N 1
ATOM 2655 C CA . ARG A 1 342 ? -14.644 14.686 24.681 1.00 84.94 342 ARG A CA 1
ATOM 2656 C C . ARG A 1 342 ? -15.635 15.806 24.386 1.00 84.94 342 ARG A C 1
ATOM 2658 O O . ARG A 1 342 ? -15.301 16.973 24.547 1.00 84.94 342 ARG A O 1
ATOM 2665 N N . GLN A 1 343 ? -16.880 15.448 24.088 1.00 85.31 343 GLN A N 1
ATOM 2666 C CA . GLN A 1 343 ? -17.969 16.410 23.906 1.00 85.31 343 GLN A CA 1
ATOM 2667 C C . GLN A 1 343 ? -18.911 16.480 25.122 1.00 85.31 343 GLN A C 1
ATOM 2669 O O . GLN A 1 343 ? -18.745 15.774 26.121 1.00 85.31 343 GLN A O 1
ATOM 2674 N N . GLN A 1 344 ? -19.917 17.362 25.077 1.00 83.94 344 GLN A N 1
ATOM 2675 C CA . GLN A 1 344 ? -20.916 17.524 26.150 1.00 83.94 344 GLN A CA 1
ATOM 2676 C C . GLN A 1 344 ? -21.860 16.316 26.297 1.00 83.94 344 GLN A C 1
ATOM 2678 O O . GLN A 1 344 ? -22.500 16.147 27.346 1.00 83.94 344 GLN A O 1
ATOM 2683 N N . PHE A 1 345 ? -21.927 15.460 25.278 1.00 85.88 345 PHE A N 1
ATOM 2684 C CA . PHE A 1 345 ? -22.654 14.194 25.270 1.00 85.88 345 PHE A CA 1
ATOM 2685 C C . PHE A 1 345 ? -21.696 13.003 25.126 1.00 85.88 345 PHE A C 1
ATOM 2687 O O . PHE A 1 345 ? -20.491 13.161 24.956 1.00 85.88 345 PHE A O 1
ATOM 2694 N N . GLU A 1 346 ? -22.228 11.801 25.336 1.00 86.50 346 GLU A N 1
ATOM 2695 C CA . GLU A 1 346 ? -21.470 10.556 25.215 1.00 86.50 346 GLU A CA 1
ATOM 2696 C C . GLU A 1 346 ? -21.463 10.107 23.756 1.00 86.50 346 GLU A C 1
ATOM 2698 O O . GLU A 1 346 ? -22.537 9.970 23.162 1.00 86.50 346 GLU A O 1
ATOM 2703 N N . ILE A 1 347 ? -20.267 9.854 23.225 1.00 88.94 347 ILE A N 1
ATOM 2704 C CA . ILE A 1 347 ? -20.057 9.427 21.840 1.00 88.94 347 ILE A CA 1
ATOM 2705 C C . ILE A 1 347 ? -19.736 7.929 21.860 1.00 88.94 347 ILE A C 1
ATOM 2707 O O . ILE A 1 347 ? -18.693 7.548 22.403 1.00 88.94 347 ILE A O 1
ATOM 2711 N N . PRO A 1 348 ? -20.630 7.066 21.349 1.00 90.31 348 PRO A N 1
ATOM 2712 C CA . PRO A 1 348 ? -20.322 5.658 21.163 1.00 90.31 348 PRO A CA 1
ATOM 2713 C C . PRO A 1 348 ? -19.487 5.473 19.892 1.00 90.31 348 PRO A C 1
ATOM 2715 O O . PRO A 1 348 ? -19.859 5.966 18.829 1.00 90.31 348 PRO A O 1
ATOM 2718 N N . ILE A 1 349 ? -18.392 4.733 20.017 1.00 91.94 349 ILE A N 1
ATOM 2719 C CA . ILE A 1 349 ? -17.574 4.230 18.914 1.00 91.94 349 ILE A CA 1
ATOM 2720 C C . ILE A 1 349 ? -17.788 2.722 18.872 1.00 91.94 349 ILE A C 1
ATOM 2722 O O . ILE A 1 349 ? -17.698 2.043 19.898 1.00 91.94 349 ILE A O 1
ATOM 2726 N N . GLN A 1 350 ? -18.136 2.196 17.710 1.00 93.50 350 GLN A N 1
ATOM 2727 C CA . GLN A 1 350 ? -18.525 0.804 17.534 1.00 93.50 350 GLN A CA 1
ATOM 2728 C C . GLN A 1 350 ? -17.769 0.225 16.346 1.00 93.50 350 GLN A C 1
ATOM 2730 O O . GLN A 1 350 ? -17.607 0.896 15.340 1.00 93.50 350 GLN A O 1
ATOM 2735 N N . ALA A 1 351 ? -17.326 -1.020 16.457 1.00 93.75 351 ALA A N 1
ATOM 2736 C CA . ALA A 1 351 ? -16.912 -1.813 15.309 1.00 93.75 351 ALA A CA 1
ATOM 2737 C C . ALA A 1 351 ? -18.008 -2.842 15.039 1.00 93.75 351 ALA A C 1
ATOM 2739 O O . ALA A 1 351 ? -18.491 -3.485 15.981 1.00 93.75 351 ALA A O 1
ATOM 2740 N N . ALA A 1 352 ? -18.413 -2.999 13.785 1.00 92.12 352 ALA A N 1
ATOM 2741 C CA . ALA A 1 352 ? -19.453 -3.929 13.378 1.00 92.12 352 ALA A CA 1
ATOM 2742 C C . ALA A 1 352 ? -19.021 -4.778 12.184 1.00 92.12 352 ALA A C 1
ATOM 2744 O O . ALA A 1 352 ? -18.244 -4.348 11.343 1.00 92.12 352 ALA A O 1
ATOM 2745 N N . ILE A 1 353 ? -19.564 -5.989 12.114 1.00 89.94 353 ILE A N 1
ATOM 2746 C CA . ILE A 1 353 ? -19.515 -6.844 10.930 1.00 89.94 353 ILE A CA 1
ATOM 2747 C C . ILE A 1 353 ? -20.949 -6.927 10.418 1.00 89.94 353 ILE A C 1
ATOM 2749 O O . ILE A 1 353 ? -21.809 -7.550 11.057 1.00 89.94 353 ILE A O 1
ATOM 2753 N N . GLY A 1 354 ? -21.231 -6.242 9.310 1.00 85.19 354 GLY A N 1
ATOM 2754 C CA . GLY A 1 354 ? -22.598 -6.041 8.832 1.00 85.19 354 GLY A CA 1
ATOM 2755 C C . GLY A 1 354 ? -23.468 -5.371 9.903 1.00 85.19 354 GLY A C 1
ATOM 2756 O O . GLY A 1 354 ? -23.214 -4.242 10.311 1.00 85.19 354 GLY A O 1
ATOM 2757 N N . SER A 1 355 ? -24.493 -6.073 10.397 1.00 84.94 355 SER A N 1
ATOM 2758 C CA . SER A 1 355 ? -25.390 -5.564 11.449 1.00 84.94 355 SER A CA 1
ATOM 2759 C C . SER A 1 355 ? -24.927 -5.856 12.882 1.00 84.94 355 SER A C 1
ATOM 2761 O O . SER A 1 355 ? -25.487 -5.313 13.839 1.00 84.94 355 SER A O 1
ATOM 2763 N N . ARG A 1 356 ? -23.938 -6.739 13.069 1.00 89.81 356 ARG A N 1
ATOM 2764 C CA . ARG A 1 356 ? -23.524 -7.206 14.395 1.00 89.81 356 ARG A CA 1
ATOM 2765 C C . ARG A 1 356 ? -22.371 -6.363 14.923 1.00 89.81 356 ARG A C 1
ATOM 2767 O O . ARG A 1 356 ? -21.287 -6.370 14.357 1.00 89.81 356 ARG A O 1
ATOM 2774 N N . ILE A 1 357 ? -22.573 -5.729 16.075 1.00 92.50 357 ILE A N 1
ATOM 2775 C CA . ILE A 1 357 ? -21.522 -4.988 16.782 1.00 92.50 357 ILE A CA 1
ATOM 2776 C C . ILE A 1 357 ? -20.590 -5.985 17.478 1.00 92.50 357 ILE A C 1
ATOM 2778 O O . ILE A 1 357 ? -21.045 -6.794 18.290 1.00 92.50 357 ILE A O 1
ATOM 2782 N N . ILE A 1 358 ? -19.298 -5.921 17.162 1.00 92.88 358 ILE A N 1
ATOM 2783 C CA . ILE A 1 358 ? -18.258 -6.792 17.726 1.00 92.88 358 ILE A CA 1
ATOM 2784 C C . ILE A 1 358 ? -17.515 -6.135 18.889 1.00 92.88 358 ILE A C 1
ATOM 2786 O O . ILE A 1 358 ? -17.241 -6.797 19.885 1.00 92.88 358 ILE A O 1
ATOM 2790 N N . ALA A 1 359 ? -17.241 -4.833 18.798 1.00 93.38 359 ALA A N 1
ATOM 2791 C CA . ALA A 1 359 ? -16.540 -4.065 19.820 1.00 93.38 359 ALA A CA 1
ATOM 2792 C C . ALA A 1 359 ? -17.220 -2.708 20.006 1.00 93.38 359 ALA A C 1
ATOM 2794 O O . ALA A 1 359 ? -17.795 -2.146 19.070 1.00 93.38 359 ALA A O 1
ATOM 2795 N N . ARG A 1 360 ? -17.185 -2.183 21.232 1.00 93.88 360 ARG A N 1
ATOM 2796 C CA . ARG A 1 360 ? -17.781 -0.891 21.565 1.00 93.88 360 ARG A CA 1
ATOM 2797 C C . ARG A 1 360 ? -16.980 -0.189 22.647 1.00 93.88 360 ARG A C 1
ATOM 2799 O O . ARG A 1 360 ? -16.811 -0.721 23.737 1.00 93.88 360 ARG A O 1
ATOM 2806 N N . GLU A 1 361 ? -16.634 1.057 22.374 1.00 92.94 361 GLU A N 1
ATOM 2807 C CA . GLU A 1 361 ? -16.015 1.984 23.313 1.00 92.94 361 GLU A CA 1
ATOM 2808 C C . GLU A 1 361 ? -16.860 3.256 23.413 1.00 92.94 361 GLU A C 1
ATOM 2810 O O . GLU A 1 361 ? -17.466 3.695 22.440 1.00 92.94 361 GLU A O 1
ATOM 2815 N N . ASN A 1 362 ? -16.929 3.868 24.597 1.00 91.56 362 ASN A N 1
ATOM 2816 C CA . ASN A 1 362 ? -17.698 5.101 24.788 1.00 91.56 362 ASN A CA 1
ATOM 2817 C C . ASN A 1 362 ? -16.791 6.234 25.286 1.00 91.56 362 ASN A C 1
ATOM 2819 O O . ASN A 1 362 ? -16.173 6.146 26.355 1.00 91.56 362 ASN A O 1
ATOM 2823 N N . ILE A 1 363 ? -16.789 7.357 24.568 1.00 89.31 363 ILE A N 1
ATOM 2824 C CA . ILE A 1 363 ? -16.144 8.587 25.026 1.00 89.31 363 ILE A CA 1
ATOM 2825 C C . ILE A 1 363 ? -17.056 9.261 26.045 1.00 89.31 363 ILE A C 1
ATOM 2827 O O . ILE A 1 363 ? -18.183 9.674 25.757 1.00 89.31 363 ILE A O 1
ATOM 2831 N N . ARG A 1 364 ? -16.559 9.386 27.279 1.00 87.25 364 ARG A N 1
ATOM 2832 C CA . ARG A 1 364 ? -17.338 9.952 28.385 1.00 87.25 364 ARG A CA 1
ATOM 2833 C C . ARG A 1 364 ? -17.616 11.431 28.139 1.00 87.25 364 ARG A C 1
ATOM 2835 O O . ARG A 1 364 ? -16.684 12.226 28.025 1.00 87.25 364 ARG A O 1
ATOM 2842 N N . ALA A 1 365 ? -18.881 11.818 28.251 1.00 87.00 365 ALA A N 1
ATOM 2843 C CA . ALA A 1 365 ? -19.292 13.215 28.200 1.00 87.00 365 ALA A CA 1
ATOM 2844 C C . ALA A 1 365 ? -18.537 14.093 29.218 1.00 87.00 365 ALA A C 1
ATOM 2846 O O . ALA A 1 365 ? -18.318 13.684 30.369 1.00 87.00 365 ALA A O 1
ATOM 2847 N N . LEU A 1 366 ? -18.210 15.324 28.833 1.00 85.31 366 LEU A N 1
ATOM 2848 C CA . LEU A 1 366 ? -17.820 16.393 29.750 1.00 85.31 366 LEU A CA 1
ATOM 2849 C C . LEU A 1 366 ? -18.947 16.637 30.756 1.00 85.31 366 LEU A C 1
ATOM 2851 O O . LEU A 1 366 ? -20.133 16.633 30.415 1.00 85.31 366 LEU A O 1
ATOM 2855 N N . ARG A 1 367 ? -18.606 16.797 32.034 1.00 80.38 367 ARG A N 1
ATOM 2856 C CA . ARG A 1 367 ? -19.580 17.107 33.086 1.00 80.38 367 ARG A CA 1
ATOM 2857 C C . ARG A 1 367 ? -19.179 18.410 33.744 1.00 80.38 367 ARG A C 1
ATOM 2859 O O . ARG A 1 367 ? -18.149 18.476 34.400 1.00 80.38 367 ARG A O 1
ATOM 2866 N N . LYS A 1 368 ? -20.032 19.420 33.603 1.00 83.50 368 LYS A N 1
ATOM 2867 C CA . LYS A 1 368 ? -20.015 20.575 34.494 1.00 83.50 368 LYS A CA 1
ATOM 2868 C C . LYS A 1 368 ? -20.592 20.151 35.839 1.00 83.50 368 LYS A C 1
ATOM 2870 O O . LYS A 1 368 ? -21.670 19.546 35.864 1.00 83.50 368 LYS A O 1
ATOM 2875 N N . ASP A 1 369 ? -19.905 20.485 36.926 1.00 83.44 369 ASP A N 1
ATOM 2876 C CA . ASP A 1 369 ? -20.461 20.323 38.264 1.00 83.44 369 ASP A CA 1
ATOM 2877 C C . ASP A 1 369 ? -21.548 21.382 38.497 1.00 83.44 369 ASP A C 1
ATOM 2879 O O . ASP A 1 369 ? -21.289 22.542 38.821 1.00 83.44 369 ASP A O 1
ATOM 2883 N N . VAL A 1 370 ? -22.797 20.982 38.260 1.00 83.50 370 VAL A N 1
ATOM 2884 C CA . VAL A 1 370 ? -23.974 21.835 38.465 1.00 83.50 370 VAL A CA 1
ATOM 2885 C C . VAL A 1 370 ? -24.317 22.008 39.947 1.00 83.50 370 VAL A C 1
ATOM 2887 O O . VAL A 1 370 ? -25.117 22.880 40.282 1.00 83.50 370 VAL A O 1
ATOM 2890 N N . LEU A 1 371 ? -23.717 21.209 40.836 1.00 83.75 371 LEU A N 1
ATOM 2891 C CA . LEU A 1 371 ? -23.986 21.223 42.271 1.00 83.75 371 LEU A CA 1
ATOM 2892 C C . LEU A 1 371 ? -23.001 22.097 43.054 1.00 83.75 371 LEU A C 1
ATOM 2894 O O . LEU A 1 371 ? -23.277 22.392 44.212 1.00 83.75 371 LEU A O 1
ATOM 2898 N N . ALA A 1 372 ? -21.929 22.588 42.425 1.00 83.81 372 ALA A N 1
ATOM 2899 C CA . ALA A 1 372 ? -20.875 23.373 43.075 1.00 83.81 372 ALA A CA 1
ATOM 2900 C C . ALA A 1 372 ? -21.378 24.601 43.867 1.00 83.81 372 ALA A C 1
ATOM 2902 O O . ALA A 1 372 ? -20.791 24.966 44.878 1.00 83.81 372 ALA A O 1
ATOM 2903 N N . LYS A 1 373 ? -22.485 25.233 43.441 1.00 81.94 373 LYS A N 1
ATOM 2904 C CA . LYS A 1 373 ? -23.100 26.393 44.129 1.00 81.94 373 LYS A CA 1
ATOM 2905 C C . LYS A 1 373 ? -24.244 26.016 45.088 1.00 81.94 373 LYS A C 1
ATOM 2907 O O . LYS A 1 373 ? -24.948 26.892 45.587 1.00 81.94 373 LYS A O 1
ATOM 2912 N N . CYS A 1 374 ? -24.495 24.724 45.305 1.00 83.25 374 CYS A N 1
ATOM 2913 C CA . CYS A 1 374 ? -25.565 24.231 46.172 1.00 83.25 374 CYS A CA 1
ATOM 2914 C C . CYS A 1 374 ? -25.023 23.920 47.575 1.00 83.25 374 CYS A C 1
ATOM 2916 O O . CYS A 1 374 ? -24.745 22.767 47.890 1.00 83.25 374 CYS A O 1
ATOM 2918 N N . TYR A 1 375 ? -24.931 24.942 48.427 1.00 73.56 375 TYR A N 1
ATOM 2919 C CA . TYR A 1 375 ? -24.409 24.827 49.800 1.00 73.56 375 TYR A CA 1
ATOM 2920 C C . TYR A 1 375 ? -25.417 24.260 50.825 1.00 73.56 375 TYR A C 1
ATOM 2922 O O . TYR A 1 375 ? -25.079 24.092 51.990 1.00 73.56 375 TYR A O 1
ATOM 2930 N N . GLY A 1 376 ? -26.655 23.959 50.410 1.00 77.19 376 GLY A N 1
ATOM 2931 C CA . GLY A 1 376 ? -27.736 23.490 51.289 1.00 77.19 376 GLY A CA 1
ATOM 2932 C C . GLY A 1 376 ? -28.092 22.002 51.151 1.00 77.19 376 GLY A C 1
ATOM 2933 O O . GLY A 1 376 ? -27.745 21.334 50.170 1.00 77.19 376 GLY A O 1
ATOM 2934 N N . GLY A 1 377 ? -28.854 21.497 52.128 1.00 78.31 377 GLY A N 1
ATOM 2935 C CA . GLY A 1 377 ? -29.390 20.128 52.169 1.00 78.31 377 GLY A CA 1
ATOM 2936 C C . GLY A 1 377 ? -30.619 19.876 51.284 1.00 78.31 377 GLY A C 1
ATOM 2937 O O . GLY A 1 377 ? -31.117 18.756 51.247 1.00 78.31 377 GLY A O 1
ATOM 2938 N N . ASP A 1 378 ? -31.109 20.885 50.556 1.00 83.19 378 ASP A N 1
ATOM 2939 C CA . ASP A 1 378 ? -32.302 20.761 49.715 1.00 83.19 378 ASP A CA 1
ATOM 2940 C C . ASP A 1 378 ? -32.053 19.863 48.485 1.00 83.19 378 ASP A C 1
ATOM 2942 O O . ASP A 1 378 ? -31.486 20.265 47.461 1.00 83.19 378 ASP A O 1
ATOM 2946 N N . ILE A 1 379 ? -32.512 18.616 48.601 1.00 82.19 379 ILE A N 1
ATOM 2947 C CA . ILE A 1 379 ? -32.433 17.577 47.570 1.00 82.19 379 ILE A CA 1
ATOM 2948 C C . ILE A 1 379 ? -33.233 17.972 46.320 1.00 82.19 379 ILE A C 1
ATOM 2950 O O . ILE A 1 379 ? -32.849 17.598 45.205 1.00 82.19 379 ILE A O 1
ATOM 2954 N N . THR A 1 380 ? -34.315 18.745 46.464 1.00 85.00 380 THR A N 1
ATOM 2955 C CA . THR A 1 380 ? -35.192 19.101 45.340 1.00 85.00 380 THR A CA 1
ATOM 2956 C C . THR A 1 380 ? -34.481 20.026 44.353 1.00 85.00 380 THR A C 1
ATOM 2958 O O . THR A 1 380 ? -34.502 19.779 43.141 1.00 85.00 380 THR A O 1
ATOM 2961 N N . ARG A 1 381 ? -33.731 21.016 44.855 1.00 84.00 381 ARG A N 1
ATOM 2962 C CA . ARG A 1 381 ? -32.903 21.916 44.040 1.00 84.00 381 ARG A CA 1
ATOM 2963 C C . ARG A 1 381 ? -31.791 21.169 43.301 1.00 84.00 381 ARG A C 1
ATOM 2965 O O . ARG A 1 381 ? -31.588 21.412 42.109 1.00 84.00 381 ARG A O 1
ATOM 2972 N N . LYS A 1 382 ? -31.118 20.221 43.968 1.00 85.19 382 LYS A N 1
ATOM 2973 C CA . LYS A 1 382 ? -30.086 19.367 43.346 1.00 85.19 382 LYS A CA 1
ATOM 2974 C C . LYS A 1 382 ? -30.676 18.506 42.222 1.00 85.19 382 LYS A C 1
ATOM 2976 O O . LYS A 1 382 ? -30.133 18.490 41.119 1.00 85.19 382 LYS A O 1
ATOM 2981 N N . ARG A 1 383 ? -31.828 17.859 42.457 1.00 86.75 383 ARG A N 1
ATOM 2982 C CA . ARG A 1 383 ? -32.538 17.059 41.439 1.00 86.75 383 ARG A CA 1
ATOM 2983 C C . ARG A 1 383 ? -32.946 17.891 40.224 1.00 86.75 383 ARG A C 1
ATOM 2985 O O . ARG A 1 383 ? -32.691 17.468 39.101 1.00 86.75 383 ARG A O 1
ATOM 2992 N N . LYS A 1 384 ? -33.503 19.092 40.422 1.00 87.06 384 LYS A N 1
ATOM 2993 C CA . LYS A 1 384 ? -33.927 19.974 39.317 1.00 87.06 384 LYS A CA 1
ATOM 2994 C C . LYS A 1 384 ? -32.764 20.348 38.390 1.00 87.06 384 LYS A C 1
ATOM 2996 O O . LYS A 1 384 ? -32.930 20.379 37.172 1.00 87.06 384 LYS A O 1
ATOM 3001 N N . LEU A 1 385 ? -31.583 20.611 38.953 1.00 87.31 385 LEU A N 1
ATOM 3002 C CA . LEU A 1 385 ? -30.378 20.926 38.177 1.00 87.31 385 LEU A CA 1
ATOM 3003 C C . LEU A 1 385 ? -29.850 19.709 37.404 1.00 87.31 385 LEU A C 1
ATOM 3005 O O . LEU A 1 385 ? -29.478 19.846 36.238 1.00 87.31 385 LEU A O 1
ATOM 3009 N N . LEU A 1 386 ? -29.870 18.524 38.020 1.00 86.75 386 LEU A N 1
ATOM 3010 C CA . LEU A 1 386 ? -29.464 17.273 37.375 1.00 86.75 386 LEU A CA 1
ATOM 3011 C C . LEU A 1 386 ? -30.411 16.876 36.235 1.00 86.75 386 LEU A C 1
ATOM 3013 O O . LEU A 1 386 ? -29.941 16.530 35.154 1.00 86.75 386 LEU A O 1
ATOM 3017 N N . GLU A 1 387 ? -31.726 16.993 36.429 1.00 88.62 387 GLU A N 1
ATOM 3018 C CA . GLU A 1 387 ? -32.718 16.717 35.379 1.00 88.62 387 GLU A CA 1
ATOM 3019 C C . GLU A 1 387 ? -32.581 17.690 34.203 1.00 88.62 387 GLU A C 1
ATOM 3021 O O . GLU A 1 387 ? -32.578 17.272 33.043 1.00 88.62 387 GLU A O 1
ATOM 3026 N N . LYS A 1 388 ? -32.342 18.983 34.474 1.00 87.75 388 LYS A N 1
ATOM 3027 C CA . LYS A 1 388 ? -32.071 19.972 33.418 1.00 87.75 388 LYS A CA 1
ATOM 3028 C C . LYS A 1 388 ? -30.797 19.632 32.633 1.00 87.75 388 LYS A C 1
ATOM 3030 O O . LYS A 1 388 ? -30.792 19.728 31.406 1.00 87.75 388 LYS A O 1
ATOM 3035 N N . GLN A 1 389 ? -29.734 19.198 33.316 1.00 85.44 389 GLN A N 1
ATOM 3036 C CA . GLN A 1 389 ? -28.494 18.756 32.669 1.00 85.44 389 GLN A CA 1
ATOM 3037 C C . GLN A 1 389 ? -28.715 17.491 31.825 1.00 85.44 389 GLN A C 1
ATOM 3039 O O . GLN A 1 389 ? -28.235 17.416 30.694 1.00 85.44 389 GLN A O 1
ATOM 3044 N N . LYS A 1 390 ? -29.465 16.512 32.342 1.00 86.88 390 LYS A N 1
ATOM 3045 C CA . LYS A 1 390 ? -29.781 15.254 31.652 1.00 86.88 390 LYS A CA 1
ATOM 3046 C C . LYS A 1 390 ? -30.610 15.492 30.389 1.00 86.88 390 LYS A C 1
ATOM 3048 O O . LYS A 1 390 ? -30.263 14.966 29.333 1.00 86.88 390 LYS A O 1
ATOM 3053 N N . ALA A 1 391 ? -31.648 16.324 30.472 1.00 86.44 391 ALA A N 1
ATOM 3054 C CA . ALA A 1 391 ? -32.471 16.705 29.325 1.00 86.44 391 ALA A CA 1
ATOM 3055 C C . ALA A 1 391 ? -31.656 17.460 28.262 1.00 86.44 391 ALA A C 1
ATOM 3057 O O . ALA A 1 391 ? -31.744 17.134 27.078 1.00 86.44 391 ALA A O 1
ATOM 3058 N N . GLY A 1 392 ? -30.801 18.402 28.684 1.00 85.50 392 GLY A N 1
ATOM 3059 C CA . GLY A 1 392 ? -29.892 19.116 27.784 1.00 85.50 392 GLY A CA 1
ATOM 3060 C C . GLY A 1 392 ? -28.950 18.170 27.037 1.00 85.50 392 GLY A C 1
ATOM 3061 O O . GLY A 1 392 ? -28.849 18.240 25.817 1.00 85.50 392 GLY A O 1
ATOM 3062 N N . LYS A 1 393 ? -28.325 17.219 27.743 1.00 84.56 393 LYS A N 1
ATOM 3063 C CA . LYS A 1 393 ? -27.456 16.207 27.122 1.00 84.56 393 LYS A CA 1
ATOM 3064 C C . LYS A 1 393 ? -28.197 15.264 26.181 1.00 84.56 393 LYS A C 1
ATOM 3066 O O . LYS A 1 393 ? -27.655 14.924 25.136 1.00 84.56 393 LYS A O 1
ATOM 3071 N N . LYS A 1 394 ? -29.425 14.859 26.519 1.00 84.25 394 LYS A N 1
ATOM 3072 C CA . LYS A 1 394 ? -30.259 14.022 25.642 1.00 84.25 394 LYS A CA 1
ATOM 3073 C C . LYS A 1 394 ? -30.590 14.750 24.338 1.00 84.25 394 LYS A C 1
ATOM 3075 O O . LYS A 1 394 ? -30.483 14.149 23.276 1.00 84.25 394 LYS A O 1
ATOM 3080 N N . ARG A 1 395 ? -30.927 16.042 24.419 1.00 83.25 395 ARG A N 1
ATOM 3081 C CA . ARG A 1 395 ? -31.176 16.886 23.243 1.00 83.25 395 ARG A CA 1
ATOM 3082 C C . ARG A 1 395 ? -29.913 17.065 22.397 1.00 83.25 395 ARG A C 1
ATOM 3084 O O . ARG A 1 395 ? -29.985 16.894 21.189 1.00 83.25 395 ARG A O 1
ATOM 3091 N N . MET A 1 396 ? -28.768 17.336 23.029 1.00 81.31 396 MET A N 1
ATOM 3092 C CA . MET A 1 396 ? -27.481 17.446 22.327 1.00 81.31 396 MET A CA 1
ATOM 3093 C C . MET A 1 396 ? -27.075 16.136 21.649 1.00 81.31 396 MET A C 1
ATOM 3095 O O . MET A 1 396 ? -26.565 16.177 20.547 1.00 81.31 396 MET A O 1
ATOM 3099 N N . LYS A 1 397 ? -27.357 14.974 22.247 1.00 79.56 397 LYS A N 1
ATOM 3100 C CA . LYS A 1 397 ? -27.064 13.676 21.622 1.00 79.56 397 LYS A CA 1
ATOM 3101 C C . LYS A 1 397 ? -27.903 13.399 20.365 1.00 79.56 397 LYS A C 1
ATOM 3103 O O . LYS A 1 397 ? -27.435 12.716 19.470 1.00 79.56 397 LYS A O 1
ATOM 3108 N N . MET A 1 398 ? -29.152 13.866 20.324 1.00 74.00 398 MET A N 1
ATOM 3109 C CA . MET A 1 398 ? -30.046 13.636 19.177 1.00 74.00 398 MET A CA 1
ATOM 3110 C C . MET A 1 398 ? -29.746 14.551 17.986 1.00 74.00 398 MET A C 1
ATOM 3112 O O . MET A 1 398 ? -30.047 14.179 16.864 1.00 74.00 398 MET A O 1
ATOM 3116 N N . LEU A 1 399 ? -29.212 15.747 18.243 1.00 69.38 399 LEU A N 1
ATOM 3117 C CA . LEU A 1 399 ? -28.965 16.777 17.226 1.00 69.38 399 LEU A CA 1
ATOM 3118 C C . LEU A 1 399 ? -27.476 17.000 16.937 1.00 69.38 399 LEU A C 1
ATOM 3120 O O . LEU A 1 399 ? -27.141 17.716 16.003 1.00 69.38 399 LEU A O 1
ATOM 3124 N N . GLY A 1 400 ? -26.589 16.478 17.783 1.00 66.62 400 GLY A N 1
ATOM 3125 C CA . GLY A 1 400 ? -25.154 16.679 17.662 1.00 66.62 400 GLY A CA 1
ATOM 3126 C C . GLY A 1 400 ? -24.586 15.738 16.619 1.00 66.62 400 GLY A C 1
ATOM 3127 O O . GLY A 1 400 ? -24.672 14.530 16.803 1.00 66.62 400 GLY A O 1
ATOM 3128 N N . HIS A 1 401 ? -23.999 16.296 15.570 1.00 69.25 401 HIS A N 1
ATOM 3129 C CA . HIS A 1 401 ? -23.101 15.573 14.682 1.00 69.25 401 HIS A CA 1
ATOM 3130 C C . HIS A 1 401 ? -21.716 15.561 15.333 1.00 69.25 401 HIS A C 1
ATOM 3132 O O . HIS A 1 401 ? -21.257 16.595 15.829 1.00 69.25 401 HIS A O 1
ATOM 3138 N N . VAL A 1 402 ? -21.058 14.405 15.386 1.00 70.38 402 VAL A N 1
ATOM 3139 C CA . VAL A 1 402 ? -19.657 14.338 15.815 1.00 70.38 402 VAL A CA 1
ATOM 3140 C C . VAL A 1 402 ? -18.804 14.421 14.572 1.00 70.38 402 VAL A C 1
ATOM 3142 O O . VAL A 1 402 ? -18.707 13.462 13.816 1.00 70.38 402 VAL A O 1
ATOM 3145 N N . GLU A 1 403 ? -18.194 15.577 14.368 1.00 67.62 403 GLU A N 1
ATOM 3146 C CA . GLU A 1 403 ? -17.131 15.728 13.389 1.00 67.62 403 GLU A CA 1
ATOM 3147 C C . GLU A 1 403 ? -15.822 15.248 14.023 1.00 67.62 403 GLU A C 1
ATOM 3149 O O . GLU A 1 403 ? -15.479 15.621 15.153 1.00 67.62 403 GLU A O 1
ATOM 3154 N N . VAL A 1 404 ? -15.133 14.339 13.336 1.00 71.88 404 VAL A N 1
ATOM 3155 C CA . VAL A 1 404 ? -13.822 13.853 13.766 1.00 71.88 404 VAL A CA 1
ATOM 3156 C C . VAL A 1 404 ? -12.790 14.864 13.278 1.00 71.88 404 VAL A C 1
ATOM 3158 O O . VAL A 1 404 ? -12.718 15.088 12.073 1.00 71.88 404 VAL A O 1
ATOM 3161 N N . PRO A 1 405 ? -11.981 15.469 14.168 1.00 72.62 405 PRO A N 1
ATOM 3162 C CA . PRO A 1 405 ? -10.926 16.374 13.734 1.00 72.62 405 PRO A CA 1
ATOM 3163 C C . PRO A 1 405 ? -9.975 15.674 12.762 1.00 72.62 405 PRO A C 1
ATOM 3165 O O . PRO A 1 405 ? -9.593 14.525 12.999 1.00 72.62 405 PRO A O 1
ATOM 3168 N N . GLN A 1 406 ? -9.538 16.379 11.720 1.00 68.12 406 GLN A N 1
ATOM 3169 C CA . GLN A 1 406 ? -8.619 15.838 10.715 1.00 68.12 406 GLN A CA 1
ATOM 3170 C C . GLN A 1 406 ? -7.325 15.304 11.357 1.00 68.12 406 GLN A C 1
ATOM 3172 O O . GLN A 1 406 ? -6.864 14.222 11.012 1.00 68.12 406 GLN A O 1
ATOM 3177 N N . GLU A 1 407 ? -6.803 15.971 12.392 1.00 69.31 407 GLU A N 1
ATOM 3178 C CA . GLU A 1 407 ? -5.642 15.499 13.167 1.00 69.31 407 GLU A CA 1
ATOM 3179 C C . GLU A 1 407 ? -5.875 14.133 13.833 1.00 69.31 407 GLU A C 1
ATOM 3181 O O . GLU A 1 407 ? -5.005 13.261 13.819 1.00 69.31 407 GLU A O 1
ATOM 3186 N N . ALA A 1 408 ? -7.066 13.926 14.406 1.00 70.25 408 ALA A N 1
ATOM 3187 C CA . ALA A 1 408 ? -7.445 12.655 15.018 1.00 70.25 408 ALA A CA 1
ATOM 3188 C C . ALA A 1 408 ? -7.596 11.553 13.959 1.00 70.25 408 ALA A C 1
ATOM 3190 O O . ALA A 1 408 ? -7.331 10.386 14.242 1.00 70.25 408 ALA A O 1
ATOM 3191 N N . PHE A 1 409 ? -7.989 11.927 12.742 1.00 69.19 409 PHE A N 1
ATOM 3192 C CA . PHE A 1 409 ? -8.094 11.030 11.601 1.00 69.19 409 PHE A CA 1
ATOM 3193 C C . PHE A 1 409 ? -6.715 10.569 11.109 1.00 69.19 409 PHE A C 1
ATOM 3195 O O . PHE A 1 409 ? -6.464 9.369 10.993 1.00 69.19 409 PHE A O 1
ATOM 3202 N N . ILE A 1 410 ? -5.792 11.518 10.929 1.00 67.50 410 ILE A N 1
ATOM 3203 C CA . ILE A 1 410 ? -4.398 11.265 10.538 1.00 67.50 410 ILE A CA 1
ATOM 3204 C C . ILE A 1 410 ? -3.714 10.365 11.569 1.00 67.50 410 ILE A C 1
ATOM 3206 O O . ILE A 1 410 ? -3.112 9.353 11.218 1.00 67.50 410 ILE A O 1
ATOM 3210 N N . ALA A 1 411 ? -3.855 10.679 12.857 1.00 68.12 411 ALA A N 1
ATOM 3211 C CA . ALA A 1 411 ? -3.259 9.881 13.923 1.00 68.12 411 ALA A CA 1
ATOM 3212 C C . ALA A 1 411 ? -3.856 8.464 14.013 1.00 68.12 411 ALA A C 1
ATOM 3214 O O . ALA A 1 411 ? -3.170 7.525 14.419 1.00 68.12 411 ALA A O 1
ATOM 3215 N N . ALA A 1 412 ? -5.127 8.284 13.643 1.00 68.00 412 ALA A N 1
ATOM 3216 C CA . ALA A 1 412 ? -5.764 6.972 13.620 1.00 68.00 412 ALA A CA 1
ATOM 3217 C C . ALA A 1 412 ? -5.252 6.107 12.457 1.00 68.00 412 ALA A C 1
ATOM 3219 O O . ALA A 1 412 ? -5.016 4.916 12.669 1.00 68.00 412 ALA A O 1
ATOM 3220 N N . LEU A 1 413 ? -5.025 6.705 11.283 1.00 66.12 413 LEU A N 1
ATOM 3221 C CA . LEU A 1 413 ? -4.530 6.015 10.088 1.00 66.12 413 LEU A CA 1
ATOM 3222 C C . LEU A 1 413 ? -3.023 5.776 10.076 1.00 66.12 413 LEU A C 1
ATOM 3224 O O . LEU A 1 413 ? -2.591 4.770 9.526 1.00 66.12 413 LEU A O 1
ATOM 3228 N N . SER A 1 414 ? -2.233 6.651 10.698 1.00 58.25 414 SER A N 1
ATOM 3229 C CA . SER A 1 414 ? -0.789 6.460 10.776 1.00 58.25 414 SER A CA 1
ATOM 3230 C C . SER A 1 414 ? -0.486 5.245 11.662 1.00 58.25 414 SER A C 1
ATOM 3232 O O . SER A 1 414 ? -0.711 5.247 12.882 1.00 58.25 414 SER A O 1
ATOM 3234 N N . THR A 1 415 ? -0.078 4.151 11.024 1.00 49.28 415 THR A N 1
ATOM 3235 C CA . THR A 1 415 ? 0.471 2.944 11.645 1.00 49.28 415 THR A CA 1
ATOM 3236 C C . THR A 1 415 ? 1.933 3.189 11.970 1.00 49.28 415 THR A C 1
ATOM 3238 O O . THR A 1 415 ? 2.831 2.736 11.280 1.00 49.28 415 THR A O 1
ATOM 3241 N N . GLY A 1 416 ? 2.157 3.955 13.028 1.00 40.06 416 GLY A N 1
ATOM 3242 C CA . GLY A 1 416 ? 3.419 3.988 13.745 1.00 40.06 416 GLY A CA 1
ATOM 3243 C C . GLY A 1 416 ? 3.083 3.960 15.224 1.00 40.06 416 GLY A C 1
ATOM 3244 O O . GLY A 1 416 ? 2.412 4.869 15.722 1.00 40.06 416 GLY A O 1
ATOM 3245 N N . GLU A 1 417 ? 3.477 2.900 15.925 1.00 37.53 417 GLU A N 1
ATOM 3246 C CA . GLU A 1 417 ? 3.538 2.968 17.380 1.00 37.53 417 GLU A CA 1
ATOM 3247 C C . GLU A 1 417 ? 4.582 4.027 17.780 1.00 37.53 417 GLU A C 1
ATOM 3249 O O . GLU A 1 417 ? 5.697 4.069 17.268 1.00 37.53 417 GLU A O 1
ATOM 3254 N N . ASP A 1 418 ? 4.187 4.887 18.717 1.00 35.66 418 ASP A N 1
ATOM 3255 C CA . ASP A 1 418 ? 5.074 5.586 19.645 1.00 35.66 418 ASP A CA 1
ATOM 3256 C C . ASP A 1 418 ? 6.132 6.565 19.098 1.00 35.66 418 ASP A C 1
ATOM 3258 O O . ASP A 1 418 ? 7.240 6.653 19.628 1.00 35.66 418 ASP A O 1
ATOM 3262 N N . SER A 1 419 ? 5.761 7.461 18.180 1.00 28.34 419 SER A N 1
ATOM 3263 C CA . SER A 1 419 ? 6.433 8.770 18.098 1.00 28.34 419 SER A CA 1
ATOM 3264 C C . SER A 1 419 ? 5.588 9.860 18.774 1.00 28.34 419 SER A C 1
ATOM 3266 O O . SER A 1 419 ? 4.717 10.478 18.167 1.00 28.34 419 SER A O 1
ATOM 3268 N N . ASN A 1 420 ? 5.874 10.081 20.062 1.00 34.81 420 ASN A N 1
ATOM 3269 C CA . ASN A 1 420 ? 5.432 11.189 20.920 1.00 34.81 420 ASN A CA 1
ATOM 3270 C C . ASN A 1 420 ? 3.916 11.385 21.132 1.00 34.81 420 ASN A C 1
ATOM 3272 O O . ASN A 1 420 ? 3.310 12.361 20.692 1.00 34.81 420 ASN A O 1
ATOM 3276 N N . ASP A 1 421 ? 3.366 10.602 22.067 1.00 40.97 421 ASP A N 1
ATOM 3277 C CA . ASP A 1 421 ? 2.097 10.868 22.777 1.00 40.97 421 ASP A CA 1
ATOM 3278 C C . ASP A 1 421 ? 2.061 12.247 23.502 1.00 40.97 421 ASP A C 1
ATOM 3280 O O . ASP A 1 421 ? 1.032 12.655 24.044 1.00 40.97 421 ASP A O 1
ATOM 3284 N N . ARG A 1 422 ? 3.175 12.998 23.520 1.00 37.59 422 ARG A N 1
ATOM 3285 C CA . ARG A 1 422 ? 3.253 14.377 24.032 1.00 37.59 422 ARG A CA 1
ATOM 3286 C C . ARG A 1 422 ? 2.987 15.437 22.964 1.00 37.59 422 ARG A C 1
ATOM 3288 O O . ARG A 1 422 ? 2.142 16.294 23.201 1.00 37.59 422 ARG A O 1
ATOM 3295 N N . ASP A 1 423 ? 3.615 15.353 21.792 1.00 40.94 423 ASP A N 1
ATOM 3296 C CA . ASP A 1 423 ? 3.510 16.407 20.769 1.00 40.94 423 ASP A CA 1
ATOM 3297 C C . ASP A 1 423 ? 2.101 16.500 20.176 1.00 40.94 423 ASP A C 1
ATOM 3299 O O . ASP A 1 423 ? 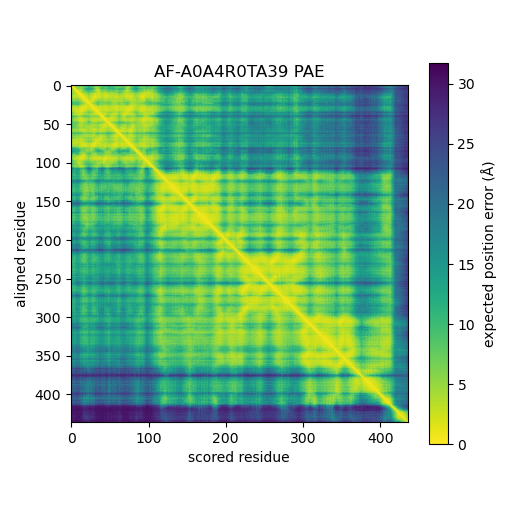1.563 17.595 20.021 1.00 40.94 423 ASP A O 1
ATOM 3303 N N . THR A 1 424 ? 1.445 15.365 19.919 1.00 46.84 424 THR A N 1
ATOM 3304 C CA . THR A 1 424 ? 0.080 15.350 19.365 1.00 46.84 424 THR A CA 1
ATOM 3305 C C . THR A 1 424 ? -0.947 15.844 20.387 1.00 46.84 424 THR A C 1
ATOM 3307 O O . THR A 1 424 ? -1.840 16.622 20.056 1.00 46.84 424 THR A O 1
ATOM 3310 N N . LYS A 1 425 ? -0.799 15.473 21.668 1.00 45.34 425 LYS A N 1
ATOM 3311 C CA . LYS A 1 425 ? -1.668 15.975 22.748 1.00 45.34 425 LYS A CA 1
ATOM 3312 C C . LYS A 1 425 ? -1.470 17.464 23.014 1.00 45.34 425 LYS A C 1
ATOM 3314 O O . LYS A 1 425 ? -2.446 18.145 23.341 1.00 45.34 425 LYS A O 1
ATOM 3319 N N . ASP A 1 426 ? -0.243 17.964 22.890 1.00 44.75 426 ASP A N 1
ATOM 3320 C CA . ASP A 1 426 ? 0.064 19.380 23.084 1.00 44.75 426 ASP A CA 1
ATOM 3321 C C . ASP A 1 426 ? -0.392 20.235 21.893 1.00 44.75 426 ASP A C 1
ATOM 3323 O O . ASP A 1 426 ? -0.936 21.316 22.124 1.00 44.75 426 ASP A O 1
ATOM 3327 N N . LYS A 1 427 ? -0.324 19.728 20.652 1.00 48.06 427 LYS A N 1
ATOM 3328 C CA . LYS A 1 427 ? -0.924 20.375 19.467 1.00 48.06 427 LYS A CA 1
ATOM 3329 C C . LYS A 1 427 ? -2.452 20.461 19.559 1.00 48.06 427 LYS A C 1
ATOM 3331 O O . LYS A 1 427 ? -3.000 21.557 19.443 1.00 48.06 427 LYS A O 1
ATOM 3336 N N . ILE A 1 428 ? -3.129 19.369 19.932 1.00 48.50 428 ILE A N 1
ATOM 3337 C CA . ILE A 1 428 ? -4.591 19.357 20.146 1.00 48.50 428 ILE A CA 1
ATOM 3338 C C . ILE A 1 428 ? -4.998 20.324 21.276 1.00 48.50 428 ILE A C 1
ATOM 3340 O O . ILE A 1 428 ? -6.011 21.022 21.187 1.00 48.50 428 ILE A O 1
ATOM 3344 N N . ARG A 1 429 ? -4.208 20.411 22.358 1.00 50.22 429 ARG A N 1
ATOM 3345 C CA . ARG A 1 429 ? -4.440 21.378 23.448 1.00 50.22 429 ARG A CA 1
ATOM 3346 C C . ARG A 1 429 ? -4.169 22.824 23.044 1.00 50.22 429 ARG A C 1
ATOM 3348 O O . ARG A 1 429 ? -4.809 23.717 23.600 1.00 50.22 429 ARG A O 1
ATOM 3355 N N . ALA A 1 430 ? -3.212 23.062 22.152 1.00 48.06 430 ALA A N 1
ATOM 3356 C CA . ALA A 1 430 ? -2.902 24.389 21.640 1.00 48.06 430 ALA A CA 1
ATOM 3357 C C . ALA A 1 430 ? -4.023 24.894 20.724 1.00 48.06 430 ALA A C 1
ATOM 3359 O O . ALA A 1 430 ? -4.503 26.002 20.943 1.00 48.06 430 ALA A O 1
ATOM 3360 N N . ALA A 1 431 ? -4.527 24.059 19.807 1.00 43.97 431 ALA A N 1
ATOM 3361 C CA . ALA A 1 431 ? -5.657 24.394 18.937 1.00 43.97 431 ALA A CA 1
ATOM 3362 C C . ALA A 1 431 ? -6.928 24.749 19.736 1.00 43.97 431 ALA A C 1
ATOM 3364 O O . ALA A 1 431 ? -7.571 25.763 19.478 1.00 43.97 431 ALA A O 1
ATOM 3365 N N . GLN A 1 432 ? -7.226 23.997 20.802 1.00 47.59 432 GLN A N 1
ATOM 3366 C CA . GLN A 1 432 ? -8.376 24.266 21.680 1.00 47.59 432 GLN A CA 1
ATOM 3367 C C . GLN A 1 432 ? -8.260 25.553 22.516 1.00 47.59 432 GLN A C 1
ATOM 3369 O O . GLN A 1 432 ? -9.262 26.004 23.070 1.00 47.59 432 GLN A O 1
ATOM 3374 N N . LYS A 1 433 ? -7.063 26.140 22.659 1.00 47.56 433 LYS A N 1
ATOM 3375 C CA . LYS A 1 433 ? -6.878 27.432 23.345 1.00 47.56 433 LYS A CA 1
ATOM 3376 C C . LYS A 1 433 ? -7.088 28.632 22.425 1.00 47.56 433 LYS A C 1
ATOM 3378 O O . LYS A 1 433 ? -7.318 29.722 22.936 1.00 47.56 433 LYS A O 1
ATOM 3383 N N . THR A 1 434 ? -6.999 28.442 21.114 1.00 42.03 434 THR A N 1
ATOM 3384 C CA . THR A 1 434 ? -7.129 29.521 20.127 1.00 42.03 434 THR A CA 1
ATOM 3385 C C . THR A 1 434 ? -8.593 29.816 19.779 1.00 42.03 434 THR A C 1
ATOM 3387 O O . THR A 1 434 ? -8.902 30.921 19.353 1.00 42.03 434 THR A O 1
ATOM 3390 N N . GLU A 1 435 ? -9.505 28.867 20.024 1.00 39.38 435 GLU A N 1
ATOM 3391 C CA . GLU A 1 435 ? -10.958 29.007 19.798 1.00 39.38 435 GLU A CA 1
ATOM 3392 C C . GLU A 1 435 ? -11.767 29.383 21.064 1.00 39.38 435 GLU A C 1
ATOM 3394 O O . GLU A 1 435 ? -12.992 29.241 21.087 1.00 39.38 435 GLU A O 1
ATOM 3399 N N . GLY A 1 436 ? -11.098 29.822 22.139 1.00 33.47 436 GLY A N 1
ATOM 3400 C CA . GLY A 1 436 ? -11.706 30.124 23.446 1.00 33.47 436 GLY A CA 1
ATOM 3401 C C . GLY A 1 436 ? -12.029 31.590 23.691 1.00 33.47 436 GLY A C 1
ATOM 3402 O O . GLY A 1 436 ? -11.105 32.419 23.539 1.00 33.47 436 GLY A O 1
#

Organism: Bifidobacterium longum subsp. longum (NCBI:txid1679)

Secondary structure (DSSP, 8-state):
-PPP---TTSPPEEEEEEEEEETTTEEEEEEEEEESEEETT--EEETTT--EE--SEEEEESSSEEE-SEEETT-EEEEE---S-GGGS-TTPEEEESSS--SS--S--------EEEEEEESSGGGHHHHHHHHHHHHTT-TT-EEEEEEETTTEEEEEEEESSHHHHHHHHHHHHHHH---EEEPPPB--EEEEETTS-EEEESSGGGS-SS-EEEEEEEEEEEEEEEEGGGHHHHHHHHHHTTPEEEEEEESSSSEEEEEEEEEHHHHTTTHHHHHHHHTTT--EEEEEEEEEEE--EEEEEEEETTEE-GGG-EEEETTTHHHHHHHHHHHHHHHSPP-SS-EEEEEEETTEEEEEEEEPPP---TTTT--S--HHHHHHHHHHHHHHHHHHHHH---PPPHHHHHHHH---S-S-TTHHHHHHHHHHHHT-